Protein AF-0000000066423851 (afdb_homodimer)

Solvent-accessible surface area (backbone atoms only — not comparable to full-atom values): 23329 Å² total; per-residue (Å²): 133,81,77,67,74,70,76,72,79,61,69,44,80,45,70,48,86,58,45,36,57,51,23,31,53,40,43,42,53,37,45,77,68,65,45,84,50,61,30,29,44,30,36,91,92,44,76,46,73,36,43,57,64,53,42,30,33,59,30,54,46,45,24,53,46,57,63,63,77,43,77,78,47,71,46,51,65,43,81,50,80,96,57,47,62,69,29,50,50,48,52,56,49,23,52,45,69,26,48,43,81,37,31,88,89,45,33,64,44,36,34,53,40,20,59,72,36,56,35,62,70,56,34,52,51,38,50,49,52,53,48,53,50,50,44,47,72,76,45,65,82,63,74,71,78,61,78,88,58,83,68,64,70,59,81,73,69,38,68,61,64,74,58,60,72,56,92,80,76,70,68,48,68,81,44,59,75,58,40,70,75,58,59,72,78,74,72,84,79,73,81,72,75,77,72,84,118,131,83,76,68,74,71,73,72,79,60,68,44,80,47,71,47,88,57,45,36,57,52,23,30,54,40,44,42,53,38,45,77,71,66,45,84,51,63,30,29,43,30,36,90,94,44,76,46,75,35,41,58,64,54,41,31,33,57,30,55,48,45,26,55,46,57,64,64,77,44,76,76,47,71,45,52,66,46,82,48,79,97,59,48,61,69,31,50,50,49,52,56,50,22,51,45,69,28,47,44,82,38,32,86,89,47,34,65,44,37,34,54,40,22,58,71,35,56,35,60,71,56,33,51,51,39,51,49,53,51,48,53,49,50,44,49,71,76,45,65,83,64,74,69,76,64,80,89,58,83,67,64,69,59,82,74,71,38,68,60,63,74,60,60,70,58,92,82,75,71,69,49,70,81,46,60,74,60,42,70,74,60,59,72,78,74,75,86,80,74,81,73,77,76,70,86,117

Foldseek 3Di:
DPVPPPPCPVDDDDDDPCCVLVVLVVQVVCLVVVHPFQAWEDEPPDIGTHHLVLCLVQFVQSVCLQVVPDPVNRDRYDYDYDADPVLVVQVRVCSRNVDHDDDPVCLVRVLRVCLVRVPVVSVVVSVVVLLVVLCCVVPVPCPPPDDPPPPVSPVQPPPVLSVPPDPDPNPPRPVVSPCVVVVPPDDDPPPPPPPPD/DPVPPPPPPVDDDDDDPCCVLVVLVVQVVCLVVVHPFQAWEDEPPDIGTHHLVLCLVQFVQSVCLQVVPDPVNRDRYDYDYDADPVLVVQVRVCSRNVDHDDDPVCLVRVLRVCLVRVPVVSVVVSLVVLLVVLCCVVPVPCPPPDDPPPPVSPVQPPPVLSVPPDPDPNPPRPVVSPCVVVPPPDDDPPPPPPPPD

Secondary structure (DSSP, 8-state):
----------PEEEE-TTHHHHHHHHHHHHHHTT-S--EEEEETTEEEEE-HHHHHHH-HHHHHHHHS--GGGG-SEEE--SS-HHHHHHHHHHHHH-EEEE-TTTHHHHHHHHHHTT-HHHHHHHHHHHHHHHHHHH-TT-------------TTS-HHHHH---SSSTTTHHHHTTTTGGGTT------------/-----------EEEE-TTHHHHHHHHHHHHHHTT-S--EEEEETTEEEEE-HHHHHHH-HHHHHHHHS--GGGG-SEEE--SS-HHHHHHHHHHHHH-EEEE-TTTHHHHHHHHHHTT-HHHHHHHHHHHHHHHHHHH-TT----S--------TTS-HHHHH---SS-TTTHHHHTTTTGGGTT------------

Organism: Mus musculus (NCBI:txid10090)

Sequence (394 aa):
MEDGAEELEDLVHFSVSELPSRGYGVMEEIRRQGKLCDVTLKIGDHKFSAHRIVLAASIPYFHAMFTNDMMECKQDEIVMQGMDPSALEALINFAYNGNLAIDQQNVQSLLMGASFLQLQSIKDACCTFLRERFLKLHWPGSGMTGSRGDHACPSCCPISACLFAGPSSYQIECSKMTWYGAVTNAGTWSMKQRTIIMEDGAEELEDLVHFSVSELPSRGYGVMEEIRRQGKLCDVTLKIGDHKFSAHRIVLAASIPYFHAMFTNDMMECKQDEIVMQGMDPSALEALINFAYNGNLAIDQQNVQSLLMGASFLQLQSIKDACCTFLRERFLKLHWPGSGMTGSRGDHACPSCCPISACLFAGPSSYQIECSKMTWYGAVTNAGTWSMKQRTII

Radius of gyration: 29.89 Å; Cα contacts (8 Å, |Δi|>4): 419; chains: 2; bounding box: 60×97×58 Å

InterPro domains:
  IPR000210 BTB/POZ domain [PF00651] (28-132)
  IPR000210 BTB/POZ domain [PS50097] (37-104)
  IPR000210 BTB/POZ domain [SM00225] (37-134)
  IPR011333 SKP1/BTB/POZ domain superfamily [G3DSA:3.30.710.10] (16-137)
  IPR011333 SKP1/BTB/POZ domain superfamily [SSF54695] (13-132)
  IPR030603 Kelch-like protein 18, BTB/POZ domain [cd18247] (18-133)

Nearest PDB structures (foldseek):
  4hxi-assembly1_A  TM=9.635E-01  e=3.327E-12  Homo sapiens
  8k8t-assembly1_L  TM=9.346E-01  e=9.682E-11  Homo sapiens
  8h33-assembly1_B  TM=8.749E-01  e=1.877E-10  Homo sapiens
  8gq6-assembly1_A  TM=8.489E-01  e=3.039E-10  Homo sapiens
  8voj-assembly1_B  TM=8.504E-01  e=3.227E-10  Homo sapiens

pLDDT: mean 70.15, std 28.2, range [19.89, 97.31]

Structure (mmCIF, N/CA/C/O backbone):
data_AF-0000000066423851-model_v1
#
loop_
_entity.id
_entity.type
_entity.pdbx_description
1 polymer 'Kelch-like 18'
#
loop_
_atom_site.group_PDB
_atom_site.id
_atom_site.type_symbol
_atom_site.label_atom_id
_atom_site.label_alt_id
_atom_site.label_comp_id
_atom_site.label_asym_id
_atom_site.label_entity_id
_atom_site.label_seq_id
_atom_site.pdbx_PDB_ins_code
_atom_site.Cartn_x
_atom_site.Cartn_y
_atom_site.Cartn_z
_atom_site.occupancy
_atom_site.B_iso_or_equiv
_atom_site.auth_seq_id
_atom_site.auth_comp_id
_atom_site.auth_asym_id
_atom_site.auth_atom_id
_atom_site.pdbx_PDB_model_num
ATOM 1 N N . MET A 1 1 ? 27.703 -47.594 -7.824 1 30.25 1 MET A N 1
ATOM 2 C CA . MET A 1 1 ? 27.844 -46.219 -7.305 1 30.25 1 MET A CA 1
ATOM 3 C C . MET A 1 1 ? 26.594 -45.406 -7.594 1 30.25 1 MET A C 1
ATOM 5 O O . MET A 1 1 ? 26.219 -45.219 -8.75 1 30.25 1 MET A O 1
ATOM 9 N N . GLU A 1 2 ? 25.531 -45.531 -6.789 1 32.72 2 GLU A N 1
ATOM 10 C CA . GLU A 1 2 ? 24.156 -45.031 -6.812 1 32.72 2 GLU A CA 1
ATOM 11 C C . GLU A 1 2 ? 24.109 -43.531 -7.02 1 32.72 2 GLU A C 1
ATOM 13 O O . GLU A 1 2 ? 24.656 -42.781 -6.211 1 32.72 2 GLU A O 1
ATOM 18 N N . ASP A 1 3 ? 24.547 -43.031 -8.164 1 35.41 3 ASP A N 1
ATOM 19 C CA . ASP A 1 3 ? 24.516 -41.625 -8.516 1 35.41 3 ASP A CA 1
ATOM 20 C C . ASP A 1 3 ? 23.234 -40.969 -8.023 1 35.41 3 ASP A C 1
ATOM 22 O O . ASP A 1 3 ? 22.172 -41.156 -8.609 1 35.41 3 ASP A O 1
ATOM 26 N N . GLY A 1 4 ? 22.984 -41 -6.73 1 36.34 4 GLY A N 1
ATOM 27 C CA . GLY A 1 4 ? 21.922 -40.281 -6.066 1 36.34 4 GLY A CA 1
ATOM 28 C C . GLY A 1 4 ? 21.672 -38.906 -6.688 1 36.34 4 GLY A C 1
ATOM 29 O O . GLY A 1 4 ? 22.531 -38.031 -6.637 1 36.34 4 GLY A O 1
ATOM 30 N N . ALA A 1 5 ? 21.125 -38.875 -7.859 1 39.19 5 ALA A N 1
ATOM 31 C CA . ALA A 1 5 ? 20.641 -37.594 -8.398 1 39.19 5 ALA A CA 1
ATOM 32 C C . ALA A 1 5 ? 20.188 -36.656 -7.281 1 39.19 5 ALA A C 1
ATOM 34 O O . ALA A 1 5 ? 19.266 -37 -6.523 1 39.19 5 ALA A O 1
ATOM 35 N N . GLU A 1 6 ? 21.031 -36.156 -6.461 1 42.31 6 GLU A N 1
ATOM 36 C CA . GLU A 1 6 ? 20.719 -35.125 -5.473 1 42.31 6 GLU A CA 1
ATOM 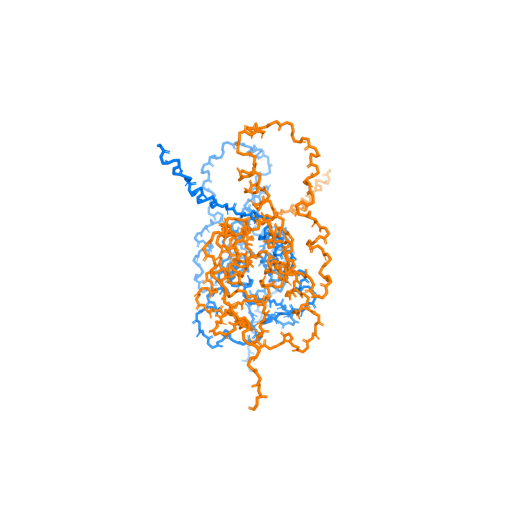37 C C . GLU A 1 6 ? 19.547 -34.281 -5.938 1 42.31 6 GLU A C 1
ATOM 39 O O . GLU A 1 6 ? 19.594 -33.688 -7.023 1 42.31 6 GLU A O 1
ATOM 44 N N . GLU A 1 7 ? 18.328 -34.688 -5.832 1 46.41 7 GLU A N 1
ATOM 45 C CA . GLU A 1 7 ? 17.094 -33.906 -5.992 1 46.41 7 GLU A CA 1
ATOM 46 C C . GLU A 1 7 ? 17.34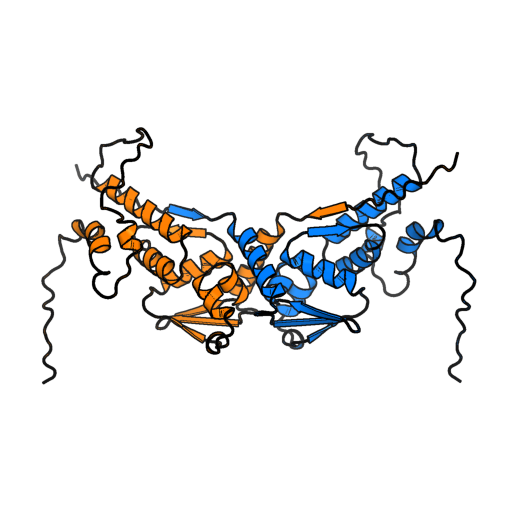4 -32.438 -5.699 1 46.41 7 GLU A C 1
ATOM 48 O O . GLU A 1 7 ? 17.609 -32.062 -4.559 1 46.41 7 GLU A O 1
ATOM 53 N N . LEU A 1 8 ? 18.281 -31.75 -6.273 1 48.28 8 LEU A N 1
ATOM 54 C CA . LEU A 1 8 ? 18.516 -30.328 -6.133 1 48.28 8 LEU A CA 1
ATOM 55 C C . LEU A 1 8 ? 17.234 -29.594 -5.809 1 48.28 8 LEU A C 1
ATOM 57 O O . LEU A 1 8 ? 16.328 -29.516 -6.641 1 48.28 8 LEU A O 1
ATOM 61 N N . GLU A 1 9 ? 16.578 -29.844 -4.715 1 57 9 GLU A N 1
ATOM 62 C CA . GLU A 1 9 ? 15.445 -29.078 -4.215 1 57 9 GLU A CA 1
ATOM 63 C C . GLU A 1 9 ? 15.672 -27.578 -4.391 1 57 9 GLU A C 1
ATOM 65 O O . GLU A 1 9 ? 16.188 -26.922 -3.492 1 57 9 GLU A O 1
ATOM 70 N N . ASP A 1 10 ? 16.047 -27.141 -5.605 1 76.31 10 ASP A N 1
ATOM 71 C CA . ASP A 1 10 ? 16.453 -25.797 -5.977 1 76.31 10 ASP A CA 1
ATOM 72 C C . ASP A 1 10 ? 15.312 -24.797 -5.781 1 76.31 10 ASP A C 1
ATOM 74 O O . ASP A 1 10 ? 14.391 -24.75 -6.598 1 76.31 10 ASP A O 1
ATOM 78 N N . LEU A 1 11 ? 15.031 -24.594 -4.512 1 83.12 11 LEU A N 1
ATOM 79 C CA . LEU A 1 11 ? 14.117 -23.5 -4.191 1 83.12 11 LEU A CA 1
ATOM 80 C C . LEU A 1 11 ? 14.75 -22.141 -4.512 1 83.12 11 LEU A C 1
ATOM 82 O O . LEU A 1 11 ? 15.883 -21.875 -4.125 1 83.12 11 LEU A O 1
ATOM 86 N N . VAL A 1 12 ? 14.086 -21.453 -5.496 1 84.62 12 VAL A N 1
ATOM 87 C CA . VAL A 1 12 ? 14.523 -20.109 -5.82 1 84.62 12 VAL A CA 1
ATOM 88 C C . VAL A 1 12 ? 13.57 -19.094 -5.195 1 84.62 12 VAL A C 1
ATOM 90 O O . VAL A 1 12 ? 12.352 -19.234 -5.305 1 84.62 12 VAL A O 1
ATOM 93 N N . HIS A 1 13 ? 14.18 -18.156 -4.441 1 85.62 13 HIS A N 1
ATOM 94 C CA . HIS A 1 13 ? 13.398 -17.062 -3.873 1 85.62 13 HIS A CA 1
ATOM 95 C C . HIS A 1 13 ? 13.406 -15.844 -4.793 1 85.62 13 HIS A C 1
ATOM 97 O O . HIS A 1 13 ? 14.469 -15.359 -5.18 1 85.62 13 HIS A O 1
ATOM 103 N N . PHE A 1 14 ? 12.211 -15.516 -5.246 1 85.62 14 PHE A N 1
ATOM 104 C CA . PHE A 1 14 ? 12.031 -14.328 -6.07 1 85.62 14 PHE A CA 1
ATOM 105 C C . PHE A 1 14 ? 11.438 -13.188 -5.25 1 85.62 14 PHE A C 1
ATOM 107 O O . PHE A 1 14 ? 10.508 -13.391 -4.469 1 85.62 14 PHE A O 1
ATOM 114 N N . SER A 1 15 ? 12.109 -12.039 -5.344 1 86.75 15 SER A N 1
ATOM 115 C CA . SER A 1 15 ? 11.633 -10.867 -4.605 1 86.75 15 SER A CA 1
ATOM 116 C C . SER A 1 15 ? 11.664 -9.617 -5.477 1 86.75 15 SER A C 1
ATOM 118 O O . SER A 1 15 ? 12.578 -9.438 -6.289 1 86.75 15 SER A O 1
ATOM 120 N N . VAL A 1 16 ? 10.617 -8.914 -5.367 1 85.19 16 VAL A N 1
ATOM 121 C CA . VAL A 1 16 ? 10.562 -7.609 -6.008 1 85.19 16 VAL A CA 1
ATOM 122 C C . VAL A 1 16 ? 10.578 -6.512 -4.945 1 85.19 16 VAL A C 1
ATOM 124 O O . VAL A 1 16 ? 9.555 -6.23 -4.316 1 85.19 16 VAL A O 1
ATOM 127 N N . SER A 1 17 ? 11.68 -5.816 -4.777 1 84.94 17 SER A N 1
ATOM 128 C CA . SER A 1 17 ? 11.883 -4.824 -3.725 1 84.94 17 SER A CA 1
ATOM 129 C C . SER A 1 17 ? 11.094 -3.549 -4.008 1 84.94 17 SER A C 1
ATOM 131 O O . SER A 1 17 ? 10.781 -2.787 -3.09 1 84.94 17 SER A O 1
ATOM 133 N N . GLU A 1 18 ? 10.758 -3.324 -5.238 1 88.56 18 GLU A N 1
ATOM 134 C CA . GLU A 1 18 ? 10.117 -2.07 -5.621 1 88.56 18 GLU A CA 1
ATOM 135 C C . GLU A 1 18 ? 8.594 -2.178 -5.547 1 88.56 18 GLU A C 1
ATOM 137 O O . GLU A 1 18 ? 7.887 -1.188 -5.742 1 88.56 18 GLU A O 1
ATOM 142 N N . LEU A 1 19 ? 8.094 -3.266 -5.188 1 86.69 19 LEU A N 1
ATOM 143 C CA . LEU A 1 19 ? 6.656 -3.516 -5.219 1 86.69 19 LEU A CA 1
ATOM 144 C C . LEU A 1 19 ? 5.91 -2.529 -4.324 1 86.69 19 LEU A C 1
ATOM 146 O O . LEU A 1 19 ? 4.953 -1.887 -4.762 1 86.69 19 LEU A O 1
ATOM 150 N N . PRO A 1 20 ? 6.441 -2.334 -3.141 1 89.88 20 PRO A N 1
ATOM 151 C CA . PRO A 1 20 ? 5.688 -1.422 -2.277 1 89.88 20 PRO A CA 1
ATOM 152 C C . PRO A 1 20 ? 5.668 0.01 -2.809 1 89.88 20 PRO A C 1
ATOM 154 O O . PRO A 1 20 ? 4.617 0.653 -2.824 1 89.88 20 PRO A O 1
ATOM 157 N N . SER A 1 21 ? 6.797 0.472 -3.244 1 92.5 21 SER A N 1
ATOM 158 C CA . SER A 1 21 ? 6.863 1.836 -3.758 1 92.5 21 SER A CA 1
ATOM 159 C C . SER A 1 21 ? 5.973 2.008 -4.988 1 92.5 21 SER A C 1
ATOM 161 O O . SER A 1 21 ? 5.242 2.992 -5.098 1 92.5 21 SER A O 1
ATOM 163 N N . ARG A 1 22 ? 6.027 1.05 -5.867 1 92.5 22 ARG A N 1
ATOM 164 C CA . ARG A 1 22 ? 5.18 1.089 -7.055 1 92.5 22 ARG A CA 1
ATOM 165 C C . ARG A 1 22 ? 3.705 0.983 -6.684 1 92.5 22 ARG A C 1
ATOM 167 O O . ARG A 1 22 ? 2.867 1.694 -7.238 1 92.5 22 ARG A O 1
ATOM 174 N N . GLY A 1 23 ? 3.463 0.084 -5.793 1 95.69 23 GLY A N 1
ATOM 175 C CA . GLY A 1 23 ? 2.088 -0.114 -5.359 1 95.69 23 GLY A CA 1
ATOM 176 C C . GLY A 1 23 ? 1.452 1.145 -4.801 1 95.69 23 GLY A C 1
ATOM 177 O O . GLY A 1 23 ? 0.326 1.49 -5.164 1 95.69 23 GLY A O 1
ATOM 178 N N . TYR A 1 24 ? 2.146 1.823 -3.986 1 95.38 24 TYR A N 1
ATOM 179 C CA . TYR A 1 24 ? 1.618 3.047 -3.393 1 95.38 24 TYR A CA 1
ATOM 180 C C . TYR A 1 24 ? 1.381 4.109 -4.461 1 95.38 24 TYR A C 1
ATOM 182 O O . TYR A 1 24 ? 0.415 4.871 -4.379 1 95.38 24 TYR A O 1
ATOM 190 N N . GLY A 1 25 ? 2.332 4.191 -5.379 1 95.88 25 GLY A N 1
ATOM 191 C CA . GLY A 1 25 ? 2.111 5.094 -6.496 1 95.88 25 GLY A CA 1
ATOM 192 C C . GLY A 1 25 ? 0.807 4.828 -7.227 1 95.88 25 GLY A C 1
ATOM 193 O O . GLY A 1 25 ? 0.067 5.762 -7.543 1 95.88 25 GLY A O 1
ATOM 194 N N . VAL A 1 26 ? 0.554 3.619 -7.438 1 96.25 26 VAL A N 1
ATOM 195 C CA . VAL A 1 26 ? -0.665 3.225 -8.133 1 96.25 26 VAL A CA 1
ATOM 196 C C . VAL A 1 26 ? -1.881 3.52 -7.258 1 96.25 26 VAL A C 1
ATOM 198 O O . VAL A 1 26 ? -2.895 4.023 -7.742 1 96.25 26 VAL A O 1
ATOM 201 N N . MET A 1 27 ? -1.788 3.221 -5.996 1 97.19 27 MET A N 1
ATOM 202 C CA . MET A 1 27 ? -2.889 3.498 -5.074 1 97.19 27 MET A CA 1
ATOM 203 C C . MET A 1 27 ? -3.225 4.984 -5.059 1 97.19 27 MET A C 1
ATOM 205 O O . MET A 1 27 ? -4.398 5.359 -5.016 1 97.19 27 MET A O 1
ATOM 209 N N . GLU A 1 28 ? -2.186 5.77 -5.09 1 97.12 28 GLU A N 1
ATOM 210 C CA . GLU A 1 28 ? -2.393 7.215 -5.137 1 97.12 28 GLU A CA 1
ATOM 211 C C . GLU A 1 28 ? -3.135 7.625 -6.406 1 97.12 28 GLU A C 1
ATOM 213 O O . GLU A 1 28 ? -4.055 8.445 -6.355 1 97.12 28 GLU A O 1
ATOM 218 N N . GLU A 1 29 ? -2.725 7.074 -7.508 1 96.81 29 GLU A N 1
ATOM 219 C CA . GLU A 1 29 ? -3.373 7.371 -8.781 1 96.81 29 GLU A CA 1
ATOM 220 C C . GLU A 1 29 ? -4.84 6.945 -8.766 1 96.81 29 GLU A C 1
ATOM 222 O O . GLU A 1 29 ? -5.707 7.676 -9.25 1 96.81 29 GLU A O 1
ATOM 227 N N . ILE A 1 30 ? -5.117 5.848 -8.242 1 96.12 30 ILE A N 1
ATOM 228 C CA . ILE A 1 30 ? -6.48 5.336 -8.156 1 96.12 30 ILE A CA 1
ATOM 229 C C . ILE A 1 30 ? -7.324 6.262 -7.285 1 96.12 30 ILE A C 1
ATOM 231 O O . ILE A 1 30 ? -8.477 6.551 -7.609 1 96.12 30 ILE A O 1
ATOM 235 N N . ARG A 1 31 ? -6.727 6.711 -6.227 1 96.88 31 ARG A N 1
ATOM 236 C CA . ARG A 1 31 ? -7.426 7.652 -5.359 1 96.88 31 ARG A CA 1
ATOM 237 C C . ARG A 1 31 ? -7.742 8.945 -6.098 1 96.88 31 ARG A C 1
ATOM 239 O O . ARG A 1 31 ? -8.844 9.484 -5.973 1 96.88 31 ARG A O 1
ATOM 246 N N . ARG A 1 32 ? -6.766 9.438 -6.82 1 95.44 32 ARG A N 1
ATOM 247 C CA . ARG A 1 32 ? -6.949 10.672 -7.578 1 95.44 32 ARG A CA 1
ATOM 248 C C . ARG A 1 32 ? -8.109 10.547 -8.562 1 95.44 32 ARG A C 1
ATOM 250 O O . ARG A 1 32 ? -8.789 11.523 -8.859 1 95.44 32 ARG A O 1
ATOM 257 N N . GLN A 1 33 ? -8.383 9.32 -8.984 1 93.88 33 GLN A N 1
ATOM 258 C CA . GLN A 1 33 ? -9.469 9.047 -9.914 1 93.88 33 GLN A CA 1
ATOM 259 C C . GLN A 1 33 ? -10.789 8.828 -9.172 1 93.88 33 GLN A C 1
ATOM 261 O O . GLN A 1 33 ? -11.836 8.656 -9.797 1 93.88 33 GLN A O 1
ATOM 266 N N . GLY A 1 34 ? -10.719 8.867 -7.836 1 93.12 34 GLY A N 1
ATOM 267 C CA . GLY A 1 34 ? -11.898 8.641 -7.023 1 93.12 34 GLY A CA 1
ATOM 268 C C . GLY A 1 34 ? -12.383 7.203 -7.047 1 93.12 34 GLY A C 1
ATOM 269 O O . GLY A 1 34 ? -13.547 6.93 -6.766 1 93.12 34 GLY A O 1
ATOM 270 N N . LYS A 1 35 ? -11.5 6.273 -7.391 1 92.81 35 LYS A N 1
ATOM 271 C CA . LYS A 1 35 ? -11.883 4.871 -7.539 1 92.81 35 LYS A CA 1
ATOM 272 C C . LYS A 1 35 ? -11.531 4.07 -6.289 1 92.81 35 LYS A C 1
ATOM 274 O O . LYS A 1 35 ? -10.5 4.312 -5.656 1 92.81 35 LYS A O 1
ATOM 279 N N . LEU A 1 36 ? -12.422 3.146 -5.918 1 91.75 36 LEU A N 1
ATOM 280 C CA . LEU A 1 36 ? -12.273 2.166 -4.844 1 91.75 36 LEU A CA 1
ATOM 281 C C . LEU A 1 36 ? -12.211 2.854 -3.486 1 91.75 36 LEU A C 1
ATOM 283 O O . LEU A 1 36 ? -11.82 2.234 -2.49 1 91.75 36 LEU A O 1
ATOM 287 N N . CYS A 1 37 ? -12.43 4.121 -3.402 1 94 37 CYS A N 1
ATOM 288 C CA . CYS A 1 37 ? -12.445 4.793 -2.109 1 94 37 CYS A CA 1
ATOM 289 C C . CYS A 1 37 ? -13.602 4.305 -1.249 1 94 37 CYS A C 1
ATOM 291 O O . CYS A 1 37 ? -14.727 4.18 -1.731 1 94 37 CYS A O 1
ATOM 293 N N . ASP A 1 38 ? -13.297 4.043 -0.01 1 92.75 38 ASP A N 1
ATOM 294 C CA . ASP A 1 38 ? -14.328 3.469 0.845 1 92.75 38 ASP A CA 1
ATOM 295 C C . ASP A 1 38 ? -14.5 4.285 2.123 1 92.75 38 ASP A C 1
ATOM 297 O O . ASP A 1 38 ? -15.164 3.842 3.064 1 92.75 38 ASP A O 1
ATOM 301 N N . VAL A 1 39 ? -13.906 5.434 2.184 1 93.81 39 VAL A N 1
ATOM 302 C CA . VAL A 1 39 ? -14.109 6.324 3.32 1 93.81 39 VAL A CA 1
ATOM 303 C C . VAL A 1 39 ? -13.969 7.777 2.869 1 93.81 39 VAL A C 1
ATOM 305 O O . VAL A 1 39 ? -13.188 8.078 1.968 1 93.81 39 VAL A O 1
ATOM 308 N N . THR A 1 40 ? -14.727 8.617 3.461 1 96 40 THR A N 1
ATOM 309 C CA . THR A 1 40 ? -14.656 10.055 3.24 1 96 40 THR A CA 1
ATOM 310 C C . THR A 1 40 ? -14.453 10.797 4.559 1 96 40 THR A C 1
ATOM 312 O O . THR A 1 40 ? -15.203 10.602 5.512 1 96 40 THR A O 1
ATOM 315 N N . LEU A 1 41 ? -13.438 11.602 4.609 1 94.62 41 LEU A N 1
ATOM 316 C CA . LEU A 1 41 ? -13.172 12.43 5.777 1 94.62 41 LEU A CA 1
ATOM 317 C C . LEU A 1 41 ? -13.711 13.844 5.578 1 94.62 41 LEU A C 1
ATOM 319 O O . LEU A 1 41 ? -13.383 14.508 4.594 1 94.62 41 LEU A O 1
ATOM 323 N N . LYS A 1 42 ? -14.531 14.242 6.484 1 95.44 42 LYS A N 1
ATOM 324 C CA . LYS A 1 42 ? -15.18 15.547 6.379 1 95.44 42 LYS A CA 1
ATOM 325 C C . LYS A 1 42 ? -14.688 16.5 7.469 1 95.44 42 LYS A C 1
ATOM 327 O O . LYS A 1 42 ? -14.617 16.125 8.641 1 95.44 42 LYS A O 1
ATOM 332 N N . ILE A 1 43 ? -14.273 17.688 7.047 1 93.75 43 ILE A N 1
ATOM 333 C CA . ILE A 1 43 ? -13.914 18.766 7.969 1 93.75 43 ILE A CA 1
ATOM 334 C C . ILE A 1 43 ? -14.5 20.078 7.48 1 93.75 43 ILE A C 1
ATOM 336 O O . ILE A 1 43 ? -14.086 20.609 6.449 1 93.75 43 ILE A O 1
ATOM 340 N N . GLY A 1 44 ? -15.43 20.641 8.281 1 92.5 44 GLY A N 1
ATOM 341 C CA . GLY A 1 44 ? -16.156 21.797 7.766 1 92.5 44 GLY A CA 1
ATOM 342 C C . GLY A 1 44 ? -16.844 21.516 6.438 1 92.5 44 GLY A C 1
ATOM 343 O O . GLY A 1 44 ? -17.625 20.578 6.316 1 92.5 44 GLY A O 1
ATOM 344 N N . ASP A 1 45 ? -16.422 22.281 5.418 1 94.5 45 ASP A N 1
ATOM 345 C CA . ASP A 1 45 ? -17.031 22.141 4.098 1 94.5 45 ASP A CA 1
ATOM 346 C C . ASP A 1 45 ? -16.125 21.344 3.156 1 94.5 45 ASP A C 1
ATOM 348 O O . ASP A 1 45 ? -16.422 21.203 1.967 1 94.5 45 ASP A O 1
ATOM 352 N N . HIS A 1 46 ? -15.109 20.781 3.738 1 95.88 46 HIS A N 1
ATOM 353 C CA . HIS A 1 46 ? -14.172 20.031 2.908 1 95.88 46 HIS A CA 1
ATOM 354 C C . HIS A 1 46 ? -14.336 18.531 3.102 1 95.88 46 HIS A C 1
ATOM 356 O O . HIS A 1 46 ? -14.594 18.062 4.215 1 95.88 46 HIS A O 1
ATOM 362 N N . LYS A 1 47 ? -14.219 17.812 1.946 1 96.38 47 LYS A N 1
ATOM 363 C CA . LYS A 1 47 ? -14.312 16.359 1.945 1 96.38 47 LYS A CA 1
ATOM 364 C C . LYS A 1 47 ? -13.109 15.727 1.237 1 96.38 47 LYS A C 1
ATOM 366 O O . LYS A 1 47 ? -12.688 16.203 0.185 1 96.38 47 LYS A O 1
ATOM 371 N N . PHE A 1 48 ? -12.555 14.672 1.845 1 96.12 48 PHE A N 1
ATOM 372 C CA . PHE A 1 48 ? -11.422 13.953 1.271 1 96.12 48 PHE A CA 1
ATOM 373 C C . PHE A 1 48 ? -11.695 12.453 1.237 1 96.12 48 PHE A C 1
ATOM 375 O O . PHE A 1 48 ? -11.875 11.82 2.283 1 96.12 48 PHE A O 1
ATOM 382 N N . SER A 1 49 ? -11.742 11.93 0.045 1 96.44 49 SER A N 1
ATOM 383 C CA . SER A 1 49 ? -11.93 10.484 -0.108 1 96.44 49 SER A CA 1
ATOM 384 C C . SER A 1 49 ? -10.602 9.742 -0.042 1 96.44 49 SER A C 1
ATOM 386 O O . SER A 1 49 ? -9.562 10.281 -0.453 1 96.44 49 SER A O 1
ATOM 388 N N . ALA A 1 50 ? -10.664 8.57 0.543 1 97.06 50 ALA A N 1
ATOM 389 C CA . ALA A 1 50 ? -9.453 7.766 0.665 1 97.06 50 ALA A CA 1
ATOM 390 C C . ALA A 1 50 ? -9.789 6.285 0.8 1 97.06 50 ALA A C 1
ATOM 392 O O . ALA A 1 50 ? -10.961 5.902 0.766 1 97.06 50 ALA A O 1
ATOM 393 N N . HIS A 1 51 ? -8.836 5.496 0.816 1 96.94 51 HIS A N 1
ATOM 394 C CA . HIS A 1 51 ? -8.961 4.066 1.077 1 96.94 51 HIS A CA 1
ATOM 395 C C . HIS A 1 51 ? -8.664 3.744 2.539 1 96.94 51 HIS A C 1
ATOM 397 O O . HIS A 1 51 ? -7.598 4.086 3.053 1 96.94 51 HIS A O 1
ATOM 403 N N . ARG A 1 52 ? -9.578 3.008 3.199 1 95.5 52 ARG A N 1
ATOM 404 C CA . ARG A 1 52 ? -9.438 2.693 4.617 1 95.5 52 ARG A CA 1
ATOM 405 C C . ARG A 1 52 ? -8.141 1.941 4.883 1 95.5 52 ARG A C 1
ATOM 407 O O . ARG A 1 52 ? -7.426 2.244 5.844 1 95.5 52 ARG A O 1
ATOM 414 N N . ILE A 1 53 ? -7.832 0.978 4.031 1 96.12 53 ILE A N 1
ATOM 415 C CA . ILE A 1 53 ? -6.676 0.115 4.266 1 96.12 53 ILE A CA 1
ATOM 416 C C . ILE A 1 53 ? -5.395 0.938 4.188 1 96.12 53 ILE A C 1
ATOM 418 O O . ILE A 1 53 ? -4.453 0.705 4.949 1 96.12 53 ILE A O 1
ATOM 422 N N . VAL A 1 54 ? -5.285 1.928 3.275 1 97.31 54 VAL A N 1
ATOM 423 C CA . VAL A 1 54 ? -4.098 2.77 3.137 1 97.31 54 VAL A CA 1
ATOM 424 C C . VAL A 1 54 ? -3.965 3.678 4.359 1 97.31 54 VAL A C 1
ATOM 426 O O . VAL A 1 54 ? -2.877 3.812 4.922 1 97.31 54 VAL A O 1
ATOM 429 N N . LEU A 1 55 ? -5.078 4.254 4.793 1 96.31 55 LEU A N 1
ATOM 430 C CA . LEU A 1 55 ? -5.062 5.098 5.98 1 96.31 55 LEU A CA 1
ATOM 431 C C . LEU A 1 55 ? -4.668 4.289 7.215 1 96.31 55 LEU A C 1
ATOM 433 O O . LEU A 1 55 ? -3.836 4.734 8.008 1 96.31 55 LEU A O 1
ATOM 437 N N . ALA A 1 56 ? -5.25 3.107 7.336 1 95.81 56 ALA A N 1
ATOM 438 C CA . ALA A 1 56 ? -4.969 2.248 8.484 1 95.81 56 ALA A CA 1
ATOM 439 C C . ALA A 1 56 ? -3.508 1.807 8.492 1 95.81 56 ALA A C 1
ATOM 441 O O . ALA A 1 56 ? -2.916 1.623 9.562 1 95.81 56 ALA A O 1
ATOM 442 N N . ALA A 1 57 ? -2.957 1.67 7.344 1 96.44 57 ALA A N 1
ATOM 443 C CA . ALA A 1 57 ? -1.587 1.18 7.23 1 96.44 57 ALA A CA 1
ATOM 444 C C . ALA A 1 57 ? -0.583 2.279 7.562 1 96.44 57 ALA A C 1
ATOM 446 O O . ALA A 1 57 ? 0.511 2.002 8.062 1 96.44 57 ALA A O 1
ATOM 447 N N . SER A 1 58 ? -0.921 3.531 7.301 1 95.69 58 SER A N 1
ATOM 448 C CA . SER A 1 58 ? 0.083 4.59 7.336 1 95.69 58 SER A CA 1
ATOM 449 C C . SER A 1 58 ? -0.16 5.543 8.5 1 95.69 58 SER A C 1
ATOM 451 O O . SER A 1 58 ? 0.737 6.293 8.891 1 95.69 58 SER A O 1
ATOM 453 N N . ILE A 1 59 ? -1.397 5.559 9.094 1 95.31 59 ILE A N 1
ATOM 454 C CA . ILE A 1 59 ? -1.777 6.52 10.125 1 95.31 59 ILE A CA 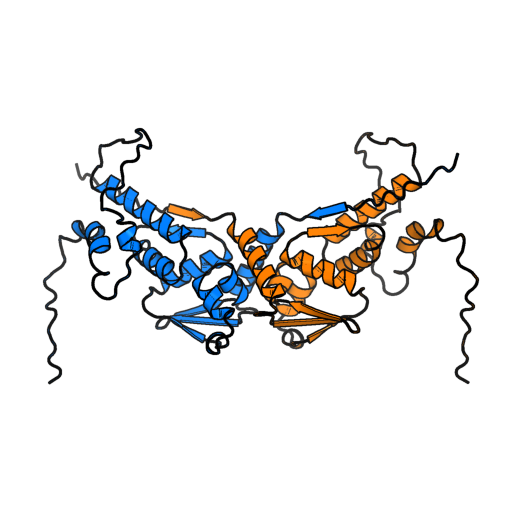1
ATOM 455 C C . ILE A 1 59 ? -2.328 5.777 11.344 1 95.31 59 ILE A C 1
ATOM 457 O O . ILE A 1 59 ? -3.426 5.215 11.289 1 95.31 59 ILE A O 1
ATOM 461 N N . PRO A 1 60 ? -1.615 5.844 12.422 1 94.19 60 PRO A N 1
ATOM 462 C CA . PRO A 1 60 ? -1.982 5.055 13.602 1 94.19 60 PRO A CA 1
ATOM 463 C C . PRO A 1 60 ? -3.395 5.359 14.094 1 94.19 60 PRO A C 1
ATOM 465 O O . PRO A 1 60 ? -4.117 4.445 14.508 1 94.19 60 PRO A O 1
ATOM 468 N N . TYR A 1 61 ? -3.783 6.574 14.086 1 91.81 61 TYR A N 1
ATOM 469 C CA . TYR A 1 61 ? -5.125 6.961 14.508 1 91.81 61 TYR A CA 1
ATOM 470 C C . TYR A 1 61 ? -6.184 6.191 13.727 1 91.81 61 TYR A C 1
ATOM 472 O O . TYR A 1 61 ? -7.102 5.617 14.312 1 91.81 61 TYR A O 1
ATOM 480 N N . PHE A 1 62 ? -6.078 6.117 12.484 1 93.38 62 PHE A N 1
ATOM 481 C CA . PHE A 1 62 ? -7.047 5.43 11.633 1 93.38 62 PHE A CA 1
ATOM 482 C C . PHE A 1 62 ? -6.875 3.92 11.734 1 93.38 62 PHE A C 1
ATOM 484 O O . PHE A 1 62 ? -7.84 3.17 11.578 1 93.38 62 PHE A O 1
ATOM 491 N N . HIS A 1 63 ? -5.648 3.457 11.977 1 94.12 63 HIS A N 1
ATOM 492 C CA . HIS A 1 63 ? -5.438 2.035 12.219 1 94.12 63 HIS A CA 1
ATOM 493 C C . HIS A 1 63 ? -6.34 1.525 13.336 1 94.12 63 HIS A C 1
ATOM 495 O O . HIS A 1 63 ? -7.066 0.543 13.156 1 94.12 63 HIS A O 1
ATOM 501 N N . ALA A 1 64 ? -6.23 2.248 14.422 1 90.56 64 ALA A N 1
ATOM 502 C CA . ALA A 1 64 ? -7.035 1.879 15.578 1 90.56 64 ALA A CA 1
ATOM 503 C C . ALA A 1 64 ? -8.523 2.008 15.281 1 90.56 64 ALA A C 1
ATOM 505 O O . ALA A 1 64 ? -9.32 1.146 15.664 1 90.56 64 ALA A O 1
ATOM 506 N N . MET A 1 65 ? -8.867 3.01 14.594 1 88.5 65 MET A N 1
ATOM 507 C CA . MET A 1 65 ? -10.273 3.293 14.312 1 88.5 65 MET A CA 1
ATOM 508 C C . MET A 1 65 ? -10.875 2.209 13.422 1 88.5 65 MET A C 1
ATOM 510 O O . MET A 1 65 ? -11.992 1.749 13.672 1 88.5 65 MET A O 1
ATOM 514 N N . PHE A 1 66 ? -10.156 1.787 12.422 1 91.62 66 PHE A N 1
ATOM 515 C CA . PHE A 1 66 ? -10.734 0.913 11.406 1 91.62 66 PHE A CA 1
ATOM 516 C C . PHE A 1 66 ? -10.555 -0.552 11.789 1 91.62 66 PHE A C 1
ATOM 518 O O . PHE A 1 66 ? -11.266 -1.422 11.289 1 91.62 66 PHE A O 1
ATOM 525 N N . THR A 1 67 ? -9.641 -0.892 12.578 1 89.69 67 THR A N 1
ATOM 526 C CA . THR A 1 67 ? -9.359 -2.295 12.859 1 89.69 67 THR A CA 1
ATOM 527 C C . THR A 1 67 ? -9.977 -2.707 14.195 1 89.69 67 THR A C 1
ATOM 529 O O . THR A 1 67 ? -10 -3.893 14.539 1 89.69 67 THR A O 1
ATOM 532 N N . ASN A 1 68 ? -10.344 -1.909 15.117 1 82.12 68 ASN A N 1
ATOM 533 C CA . ASN A 1 68 ? -10.875 -2.236 16.438 1 82.12 68 ASN A CA 1
ATOM 534 C C . ASN A 1 68 ? -12.359 -2.607 16.359 1 82.12 68 ASN A C 1
ATOM 536 O O . ASN A 1 68 ? -12.961 -2.975 17.375 1 82.12 68 ASN A O 1
ATOM 540 N N . ASP A 1 69 ? -12.867 -3.115 15.289 1 68.12 69 ASP A N 1
ATOM 541 C CA . ASP A 1 69 ? -14.211 -3.652 15.109 1 68.12 69 ASP A CA 1
ATOM 542 C C . ASP A 1 69 ? -15.258 -2.73 15.727 1 68.12 69 ASP A C 1
ATOM 544 O O . ASP A 1 69 ? -16.188 -3.195 16.406 1 68.12 69 ASP A O 1
ATOM 548 N N . MET A 1 70 ? -15.062 -1.481 15.734 1 64.88 70 MET A N 1
ATOM 549 C CA . MET A 1 70 ? -16.062 -0.555 16.25 1 64.88 70 MET A CA 1
ATOM 550 C C . MET A 1 70 ? -17.047 -0.145 15.148 1 64.88 70 MET A C 1
ATOM 552 O O . MET A 1 70 ? -16.688 -0.107 13.977 1 64.88 70 MET A O 1
ATOM 556 N N . MET A 1 71 ? -18.328 -0.034 15.477 1 60.56 71 MET A N 1
ATOM 557 C CA . MET A 1 71 ? -19.406 0.302 14.555 1 60.56 71 MET A CA 1
ATOM 558 C C . MET A 1 71 ? -19.047 1.527 13.719 1 60.56 71 MET A C 1
ATOM 560 O O . MET A 1 71 ? -19.375 1.594 12.531 1 60.56 71 MET A O 1
ATOM 564 N N . GLU A 1 72 ? -18.438 2.436 14.391 1 55.47 72 GLU A N 1
ATOM 565 C CA . GLU A 1 72 ? -18.156 3.723 13.758 1 55.47 72 GLU A CA 1
ATOM 566 C C . GLU A 1 72 ? -17.219 3.561 12.57 1 55.47 72 GLU A C 1
ATOM 568 O O . GLU A 1 72 ? -17.203 4.398 11.672 1 55.47 72 GLU A O 1
ATOM 573 N N . CYS A 1 73 ? -16.578 2.311 12.578 1 60.84 73 CYS A N 1
ATOM 574 C CA . CYS A 1 73 ? -15.547 2.123 11.562 1 60.84 73 CYS A CA 1
ATOM 575 C C . CYS A 1 73 ? -16.156 1.783 10.211 1 60.84 73 CYS A C 1
ATOM 577 O O . CYS A 1 73 ? -15.477 1.804 9.188 1 60.84 73 CYS A O 1
ATOM 579 N N . LYS A 1 74 ? -17.469 1.678 10.211 1 70.38 74 LYS A N 1
ATOM 580 C CA . LYS A 1 74 ? -18.094 1.197 8.984 1 70.38 74 LYS A CA 1
ATOM 581 C C . LYS A 1 74 ? -18.828 2.326 8.258 1 70.38 74 LYS A C 1
ATOM 583 O O . LYS A 1 74 ? -19.312 2.141 7.145 1 70.38 74 LYS A O 1
ATOM 588 N N . GLN A 1 75 ? -18.703 3.5 8.898 1 77.5 75 GLN A N 1
ATOM 589 C CA . GLN A 1 75 ? -19.375 4.625 8.25 1 77.5 75 GLN A CA 1
ATOM 590 C C . GLN A 1 75 ? -18.594 5.094 7.027 1 77.5 75 GLN A C 1
ATOM 592 O O . GLN A 1 75 ? -17.359 5.125 7.047 1 77.5 75 GLN A O 1
ATOM 597 N N . ASP A 1 76 ? -19.344 5.547 6.102 1 86.31 76 ASP A N 1
ATOM 598 C CA . ASP A 1 76 ? -18.719 6.004 4.859 1 86.31 76 ASP A CA 1
ATOM 599 C C . ASP A 1 76 ? -18.109 7.391 5.035 1 86.31 76 ASP A C 1
ATOM 601 O O . ASP A 1 76 ? -17.125 7.73 4.359 1 86.31 76 ASP A O 1
ATOM 605 N N . GLU A 1 77 ? -18.719 8.125 6.008 1 91.88 77 GLU A N 1
ATOM 606 C CA . GLU A 1 77 ? -18.234 9.484 6.227 1 91.88 77 GLU A CA 1
ATOM 607 C C . GLU A 1 77 ? -17.812 9.695 7.676 1 91.88 77 GLU A C 1
ATOM 609 O O . GLU A 1 77 ? -18.562 9.391 8.602 1 91.88 77 GLU A O 1
ATOM 614 N N . ILE A 1 78 ? -16.672 10.148 7.84 1 90.81 78 ILE A N 1
ATOM 615 C CA . ILE A 1 78 ? -16.125 10.438 9.164 1 90.81 78 ILE A CA 1
ATOM 616 C C . ILE A 1 78 ? -15.945 11.945 9.328 1 90.81 78 ILE A C 1
ATOM 618 O O . ILE A 1 78 ? -15.219 12.578 8.562 1 90.81 78 ILE A O 1
ATOM 622 N N . VAL A 1 79 ? -16.594 12.5 10.305 1 92.44 79 VAL A N 1
ATOM 623 C CA . VAL A 1 79 ? -16.5 13.93 10.578 1 92.44 79 VAL A CA 1
ATOM 624 C C . VAL A 1 79 ? -15.352 14.203 11.547 1 92.44 79 VAL A C 1
ATOM 626 O O . VAL A 1 79 ? -15.312 13.648 12.648 1 92.44 79 VAL A O 1
ATOM 629 N N . MET A 1 80 ? -14.477 14.953 11.062 1 90.31 80 MET A N 1
ATOM 630 C CA . MET A 1 80 ? -13.344 15.367 11.883 1 90.31 80 MET A CA 1
ATOM 631 C C . MET A 1 80 ? -13.453 16.828 12.273 1 90.31 80 MET A C 1
ATOM 633 O O . MET A 1 80 ? -14.078 17.625 11.555 1 90.31 80 MET A O 1
ATOM 637 N N . GLN A 1 81 ? -12.922 17.141 13.453 1 87.81 81 GLN A N 1
ATOM 638 C CA . GLN A 1 81 ? -12.938 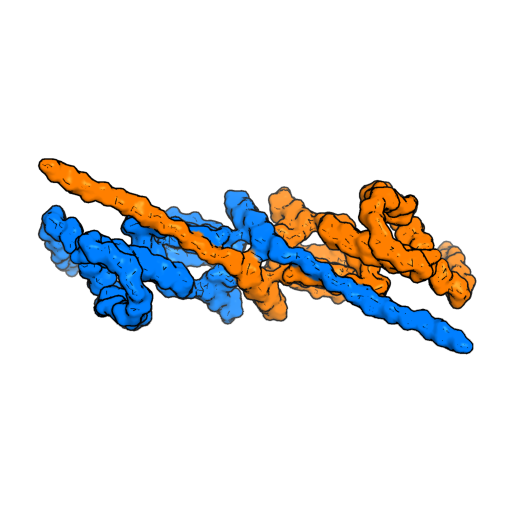18.516 13.953 1 87.81 81 GLN A CA 1
ATOM 639 C C . GLN A 1 81 ? -11.586 18.906 14.547 1 87.81 81 GLN A C 1
ATOM 641 O O . GLN A 1 81 ? -10.773 18.031 14.875 1 87.81 81 GLN A O 1
ATOM 646 N N . GLY A 1 82 ? -11.289 20.25 14.586 1 82.06 82 GLY A N 1
ATOM 647 C CA . GLY A 1 82 ? -10.117 20.75 15.297 1 82.06 82 GLY A CA 1
ATOM 648 C C . GLY A 1 82 ? -8.859 20.75 14.453 1 82.06 82 GLY A C 1
ATOM 649 O O . GLY A 1 82 ? -7.75 20.844 14.984 1 82.06 82 GLY A O 1
ATOM 650 N N . MET A 1 83 ? -9.07 20.531 13.156 1 88.62 83 MET A N 1
ATOM 651 C CA . MET A 1 83 ? -7.895 20.516 12.289 1 88.62 83 MET A CA 1
ATOM 652 C C . MET A 1 83 ? -8.141 21.328 11.031 1 88.62 83 MET A C 1
ATOM 654 O O . MET A 1 83 ? -9.281 21.5 10.594 1 88.62 83 MET A O 1
ATOM 658 N N . ASP A 1 84 ? -7.031 21.953 10.656 1 92.56 84 ASP A N 1
ATOM 659 C CA . ASP A 1 84 ? -7.074 22.672 9.391 1 92.56 84 ASP A CA 1
ATOM 660 C C . ASP A 1 84 ? -7.266 21.734 8.219 1 92.56 84 ASP A C 1
ATOM 662 O O . ASP A 1 84 ? -6.566 20.719 8.109 1 92.56 84 ASP A O 1
ATOM 666 N N . PRO A 1 85 ? -8.242 22.078 7.363 1 95.62 85 PRO A N 1
ATOM 667 C CA . PRO A 1 85 ? -8.469 21.219 6.203 1 95.62 85 PRO A CA 1
ATOM 668 C C . PRO A 1 85 ? -7.211 21.031 5.352 1 95.62 85 PRO A C 1
ATOM 670 O O . PRO A 1 85 ? -6.977 19.953 4.82 1 95.62 85 PRO A O 1
ATOM 673 N N . SER A 1 86 ? -6.445 22.047 5.203 1 95.69 86 SER A N 1
ATOM 674 C CA . SER A 1 86 ? -5.242 21.938 4.383 1 95.69 86 SER A CA 1
ATOM 675 C C . SER A 1 86 ? -4.219 21 5.02 1 95.69 86 SER A C 1
ATOM 677 O O . SER A 1 86 ? -3.494 20.297 4.316 1 95.69 86 SER A O 1
ATOM 679 N N . ALA A 1 87 ? -4.137 21.016 6.316 1 95.06 87 ALA A N 1
ATOM 680 C CA . ALA A 1 87 ? -3.238 20.125 7.027 1 95.06 87 ALA A CA 1
ATOM 681 C C . ALA A 1 87 ? -3.688 18.672 6.883 1 95.06 87 ALA A C 1
ATOM 683 O O . ALA A 1 87 ? -2.865 17.781 6.652 1 95.06 87 ALA A O 1
ATOM 684 N N . LEU A 1 88 ? -5.004 18.5 7.004 1 96.56 88 LEU A N 1
ATOM 685 C CA . LEU A 1 88 ? -5.535 17.156 6.836 1 96.56 88 LEU A CA 1
ATOM 686 C C . LEU A 1 88 ? -5.242 16.625 5.434 1 96.56 88 LEU A C 1
ATOM 688 O O . LEU A 1 88 ? -4.812 15.484 5.273 1 96.56 88 LEU A O 1
ATOM 6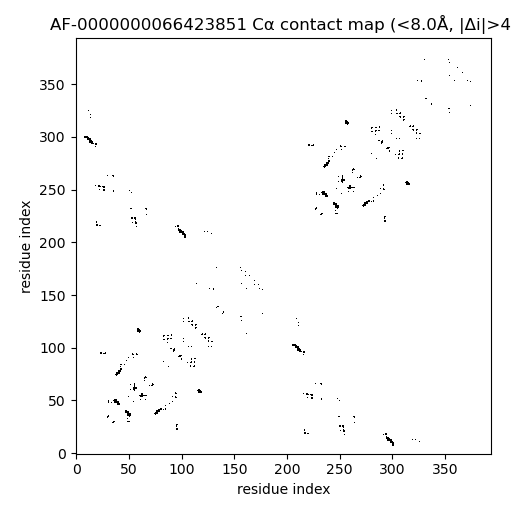92 N N . GLU A 1 89 ? -5.457 17.422 4.504 1 96.81 89 GLU A N 1
ATOM 693 C CA . GLU A 1 89 ? -5.184 17.031 3.121 1 96.81 89 GLU A CA 1
ATOM 694 C C . GLU A 1 89 ? -3.721 16.641 2.938 1 96.81 89 GLU A C 1
ATOM 696 O O . GLU A 1 89 ? -3.42 15.617 2.324 1 96.81 89 GLU A O 1
ATOM 701 N N . ALA A 1 90 ? -2.818 17.5 3.443 1 96.56 90 ALA A N 1
ATOM 702 C CA . ALA A 1 90 ? -1.387 17.234 3.34 1 96.56 90 ALA A CA 1
ATOM 703 C C . ALA A 1 90 ? -1.023 15.914 4.012 1 96.56 90 ALA A C 1
ATOM 705 O O . ALA A 1 90 ? -0.21 15.148 3.492 1 96.56 90 ALA A O 1
ATOM 706 N N . LEU A 1 91 ? -1.64 15.672 5.148 1 96.81 91 LEU A N 1
ATOM 707 C CA . LEU A 1 91 ? -1.321 14.469 5.91 1 96.81 91 LEU A CA 1
ATOM 708 C C . LEU A 1 91 ? -1.888 13.227 5.227 1 96.81 91 LEU A C 1
ATOM 710 O O . LEU A 1 91 ? -1.265 12.164 5.242 1 96.81 91 LEU A O 1
ATOM 714 N N . ILE A 1 92 ? -3.084 13.328 4.598 1 97.31 92 ILE A N 1
ATOM 715 C CA . ILE A 1 92 ? -3.645 12.227 3.818 1 97.31 92 ILE A CA 1
ATOM 716 C C . ILE A 1 92 ? -2.758 11.953 2.605 1 97.31 92 ILE A C 1
ATOM 718 O O . ILE A 1 92 ? -2.475 10.797 2.287 1 97.31 92 ILE A O 1
ATOM 722 N N . ASN A 1 93 ? -2.322 13.008 1.945 1 96.5 93 ASN A N 1
ATOM 723 C CA . ASN A 1 93 ? -1.408 12.844 0.82 1 96.5 93 ASN A CA 1
ATOM 724 C C . ASN A 1 93 ? -0.111 12.164 1.248 1 96.5 93 ASN A C 1
ATOM 726 O O . ASN A 1 93 ? 0.41 11.305 0.534 1 96.5 93 ASN A O 1
ATOM 730 N N . PHE A 1 94 ? 0.312 12.539 2.4 1 96.31 94 PHE A N 1
ATOM 731 C CA . PHE A 1 94 ? 1.519 11.93 2.949 1 96.31 94 PHE A CA 1
ATOM 732 C C . PHE A 1 94 ? 1.332 10.43 3.133 1 96.31 94 PHE A C 1
ATOM 734 O O . PHE A 1 94 ? 2.264 9.648 2.916 1 96.31 94 PHE A O 1
ATOM 741 N N . ALA A 1 95 ? 0.196 10.031 3.504 1 96.38 95 ALA A N 1
ATOM 742 C CA . ALA A 1 95 ? -0.099 8.617 3.715 1 96.38 95 ALA A CA 1
ATOM 743 C C . ALA A 1 95 ? 0.087 7.82 2.428 1 96.38 95 ALA A C 1
ATOM 745 O O . ALA A 1 95 ? 0.398 6.625 2.467 1 96.38 95 ALA A O 1
ATOM 746 N N . TYR A 1 96 ? -0.067 8.438 1.282 1 96.25 96 TYR A N 1
ATOM 747 C CA . TYR A 1 96 ? 0.016 7.75 -0.002 1 96.25 96 TYR A CA 1
ATOM 748 C C . TYR A 1 96 ? 1.418 7.863 -0.59 1 96.25 96 TYR A C 1
ATOM 750 O O . TYR A 1 96 ? 1.878 6.957 -1.29 1 96.25 96 TYR A O 1
ATOM 758 N N . ASN A 1 97 ? 2.107 8.938 -0.369 1 92.94 97 ASN A N 1
ATOM 759 C CA . ASN A 1 97 ? 3.326 9.133 -1.145 1 92.94 97 ASN A CA 1
ATOM 760 C C . ASN A 1 97 ? 4.527 9.391 -0.241 1 92.94 97 ASN A C 1
ATOM 762 O O . ASN A 1 97 ? 5.672 9.375 -0.701 1 92.94 97 ASN A O 1
ATOM 766 N N . GLY A 1 98 ? 4.355 9.672 1.005 1 94 98 GLY A N 1
ATOM 767 C CA . GLY A 1 98 ? 5.438 9.812 1.967 1 94 98 GLY A CA 1
ATOM 768 C C . GLY A 1 98 ? 6.141 11.148 1.886 1 94 98 GLY A C 1
ATOM 769 O O . GLY A 1 98 ? 7.23 11.32 2.443 1 94 98 GLY A O 1
ATOM 770 N N . ASN A 1 99 ? 5.582 12.062 1.177 1 93.56 99 ASN A N 1
ATOM 771 C CA . ASN A 1 99 ? 6.188 13.383 1.01 1 93.56 99 ASN A CA 1
ATOM 772 C C . ASN A 1 99 ? 5.371 14.469 1.706 1 93.56 99 ASN A C 1
ATOM 774 O O . ASN A 1 99 ? 4.141 14.43 1.687 1 93.56 99 ASN A O 1
ATOM 778 N N . LEU A 1 100 ? 6.074 15.375 2.342 1 94.88 100 LEU A N 1
ATOM 779 C CA . LEU A 1 100 ? 5.43 16.484 3.037 1 94.88 100 LEU A CA 1
ATOM 780 C C . LEU A 1 100 ? 6.266 17.75 2.926 1 94.88 100 LEU A C 1
ATOM 782 O O . LEU A 1 100 ? 7.48 17.719 3.141 1 94.88 100 LEU A O 1
ATOM 786 N N . ALA A 1 101 ? 5.688 18.812 2.471 1 94.38 101 ALA A N 1
ATOM 787 C CA . ALA A 1 101 ? 6.336 20.125 2.445 1 94.38 101 ALA A CA 1
ATOM 788 C C . ALA A 1 101 ? 5.98 20.938 3.688 1 94.38 101 ALA A C 1
ATOM 790 O O . ALA A 1 101 ? 4.801 21.125 3.992 1 94.38 101 ALA A O 1
ATOM 791 N N . ILE A 1 102 ? 6.961 21.359 4.383 1 92.94 102 ILE A N 1
ATOM 792 C CA . ILE A 1 102 ? 6.75 22.125 5.609 1 92.94 102 ILE A CA 1
ATOM 793 C C . ILE A 1 102 ? 7.312 23.531 5.445 1 92.94 102 ILE A C 1
ATOM 795 O O . ILE A 1 102 ? 8.461 23.703 5.02 1 92.94 102 ILE A O 1
ATOM 799 N N . ASP A 1 103 ? 6.555 24.469 5.648 1 90.56 103 ASP A N 1
ATOM 800 C CA . ASP A 1 103 ? 7.004 25.844 5.668 1 90.56 103 ASP A CA 1
ATOM 801 C C . ASP A 1 103 ? 6.383 26.609 6.836 1 90.56 103 ASP A C 1
ATOM 803 O O . ASP A 1 103 ? 5.711 26.016 7.684 1 90.56 103 ASP A O 1
ATOM 807 N N . GLN A 1 104 ? 6.645 27.906 6.867 1 86 104 GLN A N 1
ATOM 808 C CA . GLN A 1 104 ? 6.219 28.719 7.992 1 86 104 GLN A CA 1
ATOM 809 C C . GLN A 1 104 ? 4.695 28.844 8.039 1 86 104 GLN A C 1
ATOM 811 O O . GLN A 1 104 ? 4.113 28.969 9.125 1 86 104 GLN A O 1
ATOM 816 N N . GLN A 1 105 ? 4.062 28.734 6.926 1 89 105 GLN A N 1
ATOM 817 C CA . GLN A 1 105 ? 2.627 28.969 6.836 1 89 105 GLN A CA 1
ATOM 818 C C . GLN A 1 105 ? 1.838 27.75 7.312 1 89 105 GLN A C 1
ATOM 820 O O . GLN A 1 105 ? 0.742 27.891 7.859 1 89 105 GLN A O 1
ATOM 825 N N . ASN A 1 106 ? 2.467 26.547 7.18 1 92.5 106 ASN A N 1
ATOM 826 C CA . ASN A 1 106 ? 1.64 25.375 7.43 1 92.5 106 ASN A CA 1
ATOM 827 C C . ASN A 1 106 ? 2.188 24.531 8.586 1 92.5 106 ASN A C 1
ATOM 829 O O . ASN A 1 106 ? 1.521 23.625 9.062 1 92.5 106 ASN A O 1
ATOM 833 N N . VAL A 1 107 ? 3.336 24.828 9.148 1 90.56 107 VAL A N 1
ATOM 834 C CA . VAL A 1 107 ? 4.016 24 10.133 1 90.56 107 VAL A CA 1
ATOM 835 C C . VAL A 1 107 ? 3.127 23.828 11.367 1 90.56 107 VAL A C 1
ATOM 837 O O . VAL A 1 107 ? 3.047 22.734 11.938 1 90.56 107 VAL A O 1
ATOM 840 N N . GLN A 1 108 ? 2.48 24.875 11.758 1 87.38 108 GLN A N 1
ATOM 841 C CA . GLN A 1 108 ? 1.662 24.797 12.961 1 87.38 108 GLN A CA 1
ATOM 842 C C . GLN A 1 108 ? 0.469 23.859 12.75 1 87.38 108 GLN A C 1
ATOM 844 O O . GLN A 1 108 ? 0.194 23 13.586 1 87.38 108 GLN A O 1
ATOM 849 N N . SER A 1 109 ? -0.228 24.094 11.703 1 92.38 109 SER A N 1
ATOM 850 C CA . SER A 1 109 ? -1.384 23.25 11.414 1 92.38 109 SER A CA 1
ATOM 851 C C . SER A 1 109 ? -0.971 21.797 11.211 1 92.38 109 SER A C 1
ATOM 853 O O . SER A 1 109 ? -1.682 20.875 11.625 1 92.38 109 SER A O 1
ATOM 855 N N . LEU A 1 110 ? 0.138 21.547 10.609 1 93.31 110 LEU A N 1
ATOM 856 C CA . LEU A 1 110 ? 0.664 20.203 10.391 1 93.31 110 LEU A CA 1
ATOM 857 C C . LEU A 1 110 ? 1.007 19.531 11.727 1 93.31 110 LEU A C 1
ATOM 859 O O . LEU A 1 110 ? 0.712 18.344 11.93 1 93.31 110 LEU A O 1
ATOM 863 N N . LEU A 1 111 ? 1.664 20.297 12.586 1 89.75 111 LEU A N 1
ATOM 864 C CA . LEU A 1 111 ? 2.027 19.781 13.898 1 89.75 111 LEU A CA 1
ATOM 865 C C . LEU A 1 111 ? 0.789 19.328 14.664 1 89.75 111 LEU A C 1
ATOM 867 O O . LEU A 1 111 ? 0.759 18.234 15.219 1 89.75 111 LEU A O 1
ATOM 871 N N . MET A 1 112 ? -0.227 20.125 14.672 1 89.38 112 MET A N 1
ATOM 872 C CA . MET A 1 112 ? -1.477 19.797 15.352 1 89.38 112 MET A CA 1
ATOM 873 C C . MET A 1 112 ? -2.123 18.562 14.734 1 89.38 112 MET A C 1
ATOM 875 O O . MET A 1 112 ? -2.547 17.656 15.453 1 89.38 112 MET A O 1
ATOM 879 N N . GLY A 1 113 ? -2.18 18.547 13.406 1 93.75 113 GLY A N 1
ATOM 880 C CA . GLY A 1 113 ? -2.74 17.391 12.719 1 93.75 113 GLY A CA 1
ATOM 881 C C . GLY A 1 113 ? -1.977 16.109 12.984 1 93.75 113 GLY A C 1
ATOM 882 O O . GLY A 1 113 ? -2.58 15.07 13.25 1 93.75 113 GLY A O 1
ATOM 883 N N . ALA A 1 114 ? -0.693 16.234 12.922 1 94.06 114 ALA A N 1
ATOM 884 C CA . ALA A 1 114 ? 0.159 15.086 13.18 1 94.06 114 ALA A CA 1
ATOM 885 C C . ALA A 1 114 ? -0.04 14.555 14.594 1 94.06 114 ALA A C 1
ATOM 887 O O . ALA A 1 114 ? -0.042 13.344 14.82 1 94.06 114 ALA A O 1
ATOM 888 N N . SER A 1 115 ? -0.144 15.453 15.555 1 89.88 115 SER A N 1
ATOM 889 C CA . SER A 1 115 ? -0.404 15.062 16.938 1 89.88 115 SER A CA 1
ATOM 890 C C . SER A 1 115 ? -1.75 14.359 17.062 1 89.88 115 SER A C 1
ATOM 892 O O . SER A 1 115 ? -1.848 13.312 17.703 1 89.88 115 SER A O 1
ATOM 894 N N . PHE A 1 116 ? -2.693 14.906 16.422 1 88.62 116 PHE A N 1
ATOM 895 C CA . PHE A 1 116 ? -4.035 14.336 16.469 1 88.62 116 PHE A CA 1
ATOM 896 C C . PHE A 1 116 ? -4.062 12.953 15.844 1 88.62 116 PHE A C 1
ATOM 898 O O . PHE A 1 116 ? -4.684 12.031 16.375 1 88.62 116 PHE A O 1
ATOM 905 N N . LEU A 1 117 ? -3.402 12.812 14.734 1 94.31 117 LEU A N 1
ATOM 906 C CA . LEU A 1 117 ? -3.426 11.57 13.969 1 94.31 117 LEU A CA 1
ATOM 907 C C . LEU A 1 117 ? -2.307 10.633 14.414 1 94.31 117 LEU A C 1
ATOM 909 O O . LEU A 1 117 ? -2.105 9.57 13.812 1 94.31 117 LEU A O 1
ATOM 913 N N . GLN A 1 118 ? -1.487 11.086 15.367 1 93.19 118 GLN A N 1
ATOM 914 C CA . GLN A 1 118 ? -0.454 10.266 16 1 93.19 118 GLN A CA 1
ATOM 915 C C . GLN A 1 118 ? 0.653 9.922 15.008 1 93.19 118 GLN A C 1
ATOM 917 O O . GLN A 1 118 ? 1.082 8.766 14.93 1 93.19 118 GLN A O 1
ATOM 922 N N . LEU A 1 119 ? 1.021 10.859 14.203 1 94.69 119 LEU A N 1
ATOM 923 C CA . LEU A 1 119 ? 2.133 10.727 13.266 1 94.69 119 LEU A CA 1
ATOM 924 C C . LEU A 1 119 ? 3.42 11.273 13.875 1 94.69 119 LEU A C 1
ATOM 926 O O . LEU A 1 119 ? 3.74 12.453 13.695 1 94.69 119 LEU A O 1
ATOM 930 N N . GLN A 1 120 ? 4.234 10.438 14.453 1 90.62 120 GLN A N 1
ATOM 931 C CA . GLN A 1 120 ? 5.379 10.859 15.258 1 90.62 120 GLN A CA 1
ATOM 932 C C . GLN A 1 120 ? 6.484 11.438 14.375 1 90.62 120 GLN A C 1
ATOM 934 O O . GLN A 1 120 ? 7.09 12.453 14.719 1 90.62 120 GLN A O 1
ATOM 939 N N . SER A 1 121 ? 6.754 10.789 13.305 1 91.38 121 SER A N 1
ATOM 940 C CA . SER A 1 121 ? 7.84 11.25 12.445 1 91.38 121 SER A CA 1
ATOM 941 C C . SER A 1 121 ? 7.582 12.664 11.938 1 91.38 121 SER A C 1
ATOM 943 O O . SER A 1 121 ? 8.508 13.469 11.844 1 91.38 121 SER A O 1
ATOM 945 N N . ILE A 1 122 ? 6.379 12.898 11.656 1 93.62 122 ILE A N 1
ATOM 946 C CA . ILE A 1 122 ? 6.023 14.219 11.156 1 93.62 122 ILE A CA 1
ATOM 947 C C . ILE A 1 122 ? 6.086 15.234 12.297 1 93.62 122 ILE A C 1
ATOM 949 O O . ILE A 1 122 ? 6.555 16.359 12.109 1 93.62 122 ILE A O 1
ATOM 953 N N . LYS A 1 123 ? 5.578 14.883 13.422 1 91.25 123 LYS A N 1
ATOM 954 C CA . LYS A 1 123 ? 5.695 15.742 14.602 1 91.25 123 LYS A CA 1
ATOM 955 C C . LYS A 1 123 ? 7.148 16.156 14.836 1 91.25 123 LYS A C 1
ATOM 957 O O . LYS A 1 123 ? 7.441 17.328 15.047 1 91.25 123 LYS A O 1
ATOM 962 N N . ASP A 1 124 ? 8 15.18 14.758 1 89 124 ASP A N 1
ATOM 963 C CA . ASP A 1 124 ? 9.422 15.438 14.977 1 89 124 ASP A CA 1
ATOM 964 C C . ASP A 1 124 ? 9.969 16.391 13.922 1 89 124 ASP A C 1
ATOM 966 O O . ASP A 1 124 ? 10.742 17.297 14.242 1 89 124 ASP A O 1
ATOM 970 N N . ALA A 1 125 ? 9.602 16.172 12.727 1 90.5 125 ALA A N 1
ATOM 971 C CA . ALA A 1 125 ? 10.062 17.031 11.641 1 90.5 125 ALA A CA 1
ATOM 972 C C . ALA A 1 125 ? 9.594 18.469 11.836 1 90.5 125 ALA A C 1
ATOM 974 O O . ALA A 1 125 ? 10.359 19.406 11.617 1 90.5 125 ALA A O 1
ATOM 975 N N . CYS A 1 126 ? 8.383 18.641 12.203 1 88 126 CYS A N 1
ATOM 976 C CA . CYS A 1 126 ? 7.844 19.984 12.445 1 88 126 CYS A CA 1
ATOM 977 C C . CYS A 1 126 ? 8.57 20.656 13.602 1 88 126 CYS A C 1
ATOM 979 O O . CYS A 1 126 ? 8.891 21.844 13.523 1 88 126 CYS A O 1
ATOM 981 N N . CYS A 1 127 ? 8.883 19.891 14.641 1 84.5 127 CYS A N 1
ATOM 982 C CA . CYS A 1 127 ? 9.602 20.438 15.789 1 84.5 127 CYS A CA 1
ATOM 983 C C . CYS A 1 127 ? 11.016 20.859 15.406 1 84.5 127 CYS A C 1
ATOM 985 O O . CYS A 1 127 ? 11.484 21.906 15.836 1 84.5 127 CYS A O 1
ATOM 987 N N . THR A 1 128 ? 11.562 20.062 14.586 1 84.94 128 THR A N 1
ATOM 988 C CA . THR A 1 128 ? 12.891 20.406 14.117 1 84.94 128 THR A CA 1
ATOM 989 C C . THR A 1 128 ? 12.867 21.703 13.305 1 84.94 128 THR A C 1
ATOM 991 O O . THR A 1 128 ? 13.727 22.562 13.469 1 84.94 128 THR A O 1
ATOM 994 N N . PHE A 1 129 ? 11.938 21.781 12.43 1 86.5 129 PHE A N 1
ATOM 995 C CA . PHE A 1 129 ? 11.781 22.984 11.617 1 86.5 129 PHE A CA 1
ATOM 996 C C . PHE A 1 129 ? 11.633 24.219 12.492 1 86.5 129 PHE A C 1
ATOM 998 O O . PHE A 1 129 ? 12.312 25.219 12.281 1 86.5 129 PHE A O 1
ATOM 1005 N N . LEU A 1 130 ? 10.758 24.156 13.445 1 80.69 130 LEU A N 1
ATOM 1006 C CA . LEU A 1 130 ? 10.477 25.266 14.352 1 80.69 130 LEU A CA 1
ATOM 1007 C C . LEU A 1 130 ? 11.711 25.609 15.188 1 80.69 130 LEU A C 1
ATOM 1009 O O . LEU A 1 130 ? 12.016 26.781 15.391 1 80.69 130 LEU A O 1
ATOM 1013 N N . ARG A 1 131 ? 12.406 24.594 15.578 1 77.06 131 ARG A N 1
ATOM 1014 C CA . ARG A 1 131 ? 13.617 24.797 16.359 1 77.06 131 ARG A CA 1
ATOM 1015 C C . ARG A 1 131 ? 14.68 25.547 15.562 1 77.06 131 ARG A C 1
ATOM 1017 O O . ARG A 1 131 ? 15.273 26.516 16.047 1 77.06 131 ARG A O 1
ATOM 1024 N N . GLU A 1 132 ? 14.828 25.078 14.422 1 79.56 132 GLU A N 1
ATOM 1025 C CA . GLU A 1 132 ? 15.836 25.703 13.578 1 79.56 132 GLU A CA 1
ATOM 1026 C C . GLU A 1 132 ? 15.469 27.141 13.25 1 79.56 132 GLU A C 1
ATOM 1028 O O . GLU A 1 132 ? 16.344 28.016 13.195 1 79.56 132 GLU A O 1
ATOM 1033 N N . ARG A 1 133 ? 14.32 27.406 13.016 1 76.19 133 ARG A N 1
ATOM 1034 C CA . ARG A 1 133 ? 13.867 28.766 12.734 1 76.19 133 ARG A CA 1
ATOM 1035 C C . ARG A 1 133 ? 14.008 29.656 13.961 1 76.19 133 ARG A C 1
ATOM 1037 O O . ARG A 1 133 ? 14.406 30.812 13.852 1 76.19 133 ARG A O 1
ATOM 1044 N N . PHE A 1 134 ? 13.641 29.109 15.062 1 72.56 134 PHE A N 1
ATOM 1045 C CA . PHE A 1 134 ? 13.773 29.844 16.312 1 72.56 134 PHE A CA 1
ATOM 1046 C C . PHE A 1 134 ? 15.227 30.219 16.578 1 72.56 134 PHE A C 1
ATOM 1048 O O . PHE A 1 134 ? 15.516 31.359 16.938 1 72.56 134 PHE A O 1
ATOM 1055 N N . LEU A 1 135 ? 16.078 29.297 16.297 1 67.75 135 LEU A N 1
ATOM 1056 C CA . LEU A 1 135 ? 17.5 29.516 16.5 1 67.75 135 LEU A CA 1
ATOM 1057 C C . LEU A 1 135 ? 18.031 30.578 15.539 1 67.75 135 LEU A C 1
ATOM 1059 O O . LEU A 1 135 ? 18.828 31.438 15.922 1 67.75 135 LEU A O 1
ATOM 1063 N N . LYS A 1 136 ? 17.562 30.531 14.328 1 73.56 136 LYS A N 1
ATOM 1064 C CA . LYS A 1 136 ? 18 31.5 13.328 1 73.56 136 LYS A CA 1
ATOM 1065 C C . LYS A 1 136 ? 17.5 32.906 13.656 1 73.56 136 LYS A C 1
ATOM 1067 O O . LYS A 1 136 ? 18.203 33.875 13.43 1 73.56 136 LYS A O 1
ATOM 1072 N N . LEU A 1 137 ? 16.344 33 14.148 1 69.25 137 LEU A N 1
ATOM 1073 C CA . LEU A 1 137 ? 15.727 34.281 14.438 1 69.25 137 LEU A CA 1
ATOM 1074 C C . LEU A 1 137 ? 16.312 34.906 15.703 1 69.25 137 LEU A C 1
ATOM 1076 O O . LEU A 1 137 ? 16.5 36.125 15.781 1 69.25 137 LEU A O 1
ATOM 1080 N N . HIS A 1 138 ? 16.609 34.188 16.625 1 68.94 138 HIS A N 1
ATOM 1081 C CA . HIS A 1 138 ? 16.984 34.688 17.922 1 68.94 138 HIS A CA 1
ATOM 1082 C C . HIS A 1 138 ? 18.5 34.688 18.109 1 68.94 138 HIS A C 1
ATOM 1084 O O . HIS A 1 138 ? 19.047 35.438 18.922 1 68.94 138 HIS A O 1
ATOM 1090 N N . TRP A 1 139 ? 19.25 33.781 17.359 1 64.94 139 TRP A N 1
ATOM 1091 C CA . TRP A 1 139 ? 20.703 33.688 17.406 1 64.94 139 TRP A CA 1
ATOM 1092 C C . TRP A 1 139 ? 21.312 33.75 16.016 1 64.94 139 TRP A C 1
ATOM 1094 O O . TRP A 1 139 ? 21.875 32.75 15.531 1 64.94 139 TRP A O 1
ATOM 1104 N N . PRO A 1 140 ? 21.016 34.875 15.219 1 60.97 140 PRO A N 1
ATOM 1105 C CA . PRO A 1 140 ? 21.469 34.969 13.828 1 60.97 140 PRO A CA 1
ATOM 1106 C C . PRO A 1 140 ? 22.969 34.719 13.672 1 60.97 140 PRO A C 1
ATOM 1108 O O . PRO A 1 140 ? 23.422 34.25 12.625 1 60.97 140 PRO A O 1
ATOM 1111 N N . GLY A 1 141 ? 24 35.375 14.227 1 56.78 141 GLY A N 1
ATOM 1112 C CA . GLY A 1 141 ? 25.453 35.312 14.117 1 56.78 141 GLY A CA 1
ATOM 1113 C C . GLY A 1 141 ? 26.047 34.031 14.664 1 56.78 141 GLY A C 1
ATOM 1114 O O . GLY A 1 141 ? 27.266 33.812 14.555 1 56.78 141 GLY A O 1
ATOM 1115 N N . SER A 1 142 ? 25.438 33.281 15.438 1 49.56 142 SER A N 1
ATOM 1116 C CA . SER A 1 142 ? 26.062 32.062 15.938 1 49.56 142 SER A CA 1
ATOM 1117 C C . SER A 1 142 ? 26.188 31 14.844 1 49.56 142 SER A C 1
ATOM 1119 O O . SER A 1 142 ? 25.172 30.547 14.312 1 49.56 142 SER A O 1
ATOM 1121 N N . GLY A 1 143 ? 27.016 31.234 13.766 1 47.88 143 GLY A N 1
ATOM 1122 C CA . GLY A 1 143 ? 27.422 30.156 12.867 1 47.88 143 GLY A CA 1
ATOM 1123 C C . GLY A 1 143 ? 27.484 28.812 13.547 1 47.88 143 GLY A C 1
ATOM 1124 O O . GLY A 1 143 ? 28.562 28.281 13.82 1 47.88 143 GLY A O 1
ATOM 1125 N N . MET A 1 144 ? 26.906 28.516 14.641 1 42.69 144 MET A N 1
ATOM 1126 C CA . MET A 1 144 ? 27.016 27.266 15.367 1 42.69 144 MET A CA 1
ATOM 1127 C C . MET A 1 144 ? 26.984 26.078 14.406 1 42.69 144 MET A C 1
ATOM 1129 O O . MET A 1 144 ? 25.906 25.656 13.984 1 42.69 144 MET A O 1
ATOM 1133 N N . THR A 1 145 ? 27.672 26.047 13.328 1 40.09 145 THR A N 1
ATOM 1134 C CA . THR A 1 145 ? 28.125 24.734 12.859 1 40.09 145 THR A CA 1
ATOM 1135 C C . THR A 1 145 ? 28.625 23.891 14.023 1 40.09 145 THR A C 1
ATOM 1137 O O . THR A 1 145 ? 29.344 22.906 13.82 1 40.09 145 THR A O 1
ATOM 1140 N N . GLY A 1 146 ? 29.078 24.422 15.195 1 37.66 146 GLY A N 1
ATOM 1141 C CA . GLY A 1 146 ? 29.766 23.672 16.234 1 37.66 146 GLY A CA 1
ATOM 1142 C C . GLY A 1 146 ? 29.141 22.312 16.484 1 37.66 146 GLY A C 1
ATOM 1143 O O . GLY A 1 146 ? 28.062 22 15.953 1 37.66 146 GLY A O 1
ATOM 1144 N N . SER A 1 147 ? 29.906 21.453 17.469 1 34.66 147 SER A N 1
ATOM 1145 C CA . SER A 1 147 ? 29.656 20.109 17.969 1 34.66 147 SER A CA 1
ATOM 1146 C C . SER A 1 147 ? 28.188 19.891 18.297 1 34.66 147 SER A C 1
ATOM 1148 O O . SER A 1 147 ? 27.516 20.812 18.75 1 34.66 147 SER A O 1
ATOM 1150 N N . ARG A 1 148 ? 27.5 19.047 17.516 1 35.94 148 ARG A N 1
ATOM 1151 C CA . ARG A 1 148 ? 26.25 18.391 17.891 1 35.94 148 ARG A CA 1
ATOM 1152 C C . ARG A 1 148 ? 26.094 18.328 19.406 1 35.94 148 ARG A C 1
ATOM 1154 O O . ARG A 1 148 ? 26.266 17.266 20.016 1 35.94 148 ARG A O 1
ATOM 1161 N N . GLY A 1 149 ? 26.859 19.094 20.188 1 32.94 149 GLY A N 1
ATOM 1162 C CA . GLY A 1 149 ? 26.625 18.969 21.609 1 32.94 149 GLY A CA 1
ATOM 1163 C C . GLY A 1 149 ? 25.156 18.969 21.969 1 32.94 149 GLY A C 1
ATOM 1164 O O . GLY A 1 149 ? 24.312 19.422 21.188 1 32.94 149 GLY A O 1
ATOM 1165 N N . ASP A 1 150 ? 24.812 18.125 23.047 1 34.53 150 ASP A N 1
ATOM 1166 C CA . ASP A 1 150 ? 23.547 17.922 23.75 1 34.53 150 ASP A CA 1
ATOM 1167 C C . ASP A 1 150 ? 22.875 19.266 24.062 1 34.53 150 ASP A C 1
ATOM 1169 O O . ASP A 1 150 ? 22.906 19.719 25.203 1 34.53 150 ASP A O 1
ATOM 1173 N N . HIS A 1 151 ? 23.266 20.328 23.422 1 34.97 151 HIS A N 1
ATOM 1174 C CA . HIS A 1 151 ? 22.453 21.438 23.922 1 34.97 151 HIS A CA 1
ATOM 1175 C C . HIS A 1 151 ? 20.984 21.062 23.984 1 34.97 151 HIS A C 1
ATOM 1177 O O . HIS A 1 151 ? 20.375 20.703 22.969 1 34.97 151 HIS A O 1
ATOM 1183 N N . ALA A 1 152 ? 20.656 20.531 25.062 1 33.06 152 ALA A N 1
ATOM 1184 C CA . ALA A 1 152 ? 19.266 20.359 25.5 1 33.06 152 ALA A CA 1
ATOM 1185 C C . ALA A 1 152 ? 18.391 21.5 24.984 1 33.06 152 ALA A C 1
ATOM 1187 O O . ALA A 1 152 ? 18.781 22.672 25.062 1 33.06 152 ALA A O 1
ATOM 1188 N N . CYS A 1 153 ? 17.953 21.406 23.75 1 35.75 153 CYS A N 1
ATOM 1189 C CA . CYS A 1 153 ? 16.938 22.375 23.344 1 35.75 153 CYS A CA 1
ATOM 1190 C C . CYS A 1 153 ? 16.391 23.125 24.547 1 35.75 153 CYS A C 1
ATOM 1192 O O . CYS A 1 153 ? 15.977 22.5 25.531 1 35.75 153 CYS A O 1
ATOM 1194 N N . PRO A 1 154 ? 17.031 24.219 25.062 1 31.31 154 PRO A N 1
ATOM 1195 C CA . PRO A 1 154 ? 16.219 24.781 26.156 1 31.31 154 PRO A CA 1
ATOM 1196 C C . PRO A 1 154 ? 14.758 24.344 26.078 1 31.31 154 PRO A C 1
ATOM 1198 O O . PRO A 1 154 ? 14.328 23.75 25.094 1 31.31 154 PRO A O 1
ATOM 1201 N N . SER A 1 155 ? 13.852 24.875 27.125 1 30.64 155 SER A N 1
ATOM 1202 C CA . SER A 1 155 ? 12.406 24.703 27.188 1 30.64 155 SER A CA 1
ATOM 1203 C C . SER A 1 155 ? 11.773 24.859 25.812 1 30.64 155 SER A C 1
ATOM 1205 O O . SER A 1 155 ? 10.586 25.172 25.688 1 30.64 155 SER A O 1
ATOM 1207 N N . CYS A 1 156 ? 12.492 25.172 24.828 1 34.62 156 CYS A N 1
ATOM 1208 C CA . CYS A 1 156 ? 11.758 25.516 23.609 1 34.62 156 CYS A CA 1
ATOM 1209 C C . CYS A 1 156 ? 10.734 24.438 23.281 1 34.62 156 CYS A C 1
ATOM 1211 O O . CYS A 1 156 ? 9.602 24.75 22.891 1 34.62 156 CYS A O 1
ATOM 1213 N N . CYS A 1 157 ? 11.211 23.234 22.609 1 37.19 157 CYS A N 1
ATOM 1214 C CA . CYS A 1 157 ? 10.156 22.234 22.5 1 37.19 157 CYS A CA 1
ATOM 1215 C C . CYS A 1 157 ? 9.953 21.516 23.828 1 37.19 157 CYS A C 1
ATOM 1217 O O . CYS A 1 157 ? 10.82 20.781 24.281 1 37.19 157 CYS A O 1
ATOM 1219 N N . PRO A 1 158 ? 9.625 22.031 24.938 1 32.16 158 PRO A N 1
ATOM 1220 C CA . PRO A 1 158 ? 9.211 21.016 25.891 1 32.16 158 PRO A CA 1
ATOM 1221 C C . PRO A 1 158 ? 8.727 19.734 25.219 1 32.16 158 PRO A C 1
ATOM 1223 O O . PRO A 1 158 ? 7.727 19.75 24.5 1 32.16 158 PRO A O 1
ATOM 1226 N N . ILE A 1 159 ? 9.422 18.922 24.703 1 35.28 159 ILE A N 1
ATOM 1227 C CA . ILE A 1 159 ? 9 17.562 24.344 1 35.28 159 ILE A CA 1
ATOM 1228 C C . ILE A 1 159 ? 7.824 17.141 25.219 1 35.28 159 ILE A C 1
ATOM 1230 O O . ILE A 1 159 ? 6.977 16.359 24.781 1 35.28 159 ILE A O 1
ATOM 1234 N N . SER A 1 160 ? 7.73 17.391 26.562 1 32.72 160 SER A N 1
ATOM 1235 C CA . SER A 1 160 ? 6.566 17.328 27.453 1 32.72 160 SER A CA 1
ATOM 1236 C C . SER A 1 160 ? 5.469 18.281 26.984 1 32.72 160 SER A C 1
ATOM 1238 O O . SER A 1 160 ? 4.324 18.172 27.422 1 32.72 160 SER A O 1
ATOM 1240 N N . ALA A 1 161 ? 5.75 19.484 26.453 1 35.09 161 ALA A N 1
ATOM 1241 C CA . ALA A 1 161 ? 4.629 20.266 25.938 1 35.09 161 ALA A CA 1
ATOM 1242 C C . ALA A 1 161 ? 3.986 19.562 24.734 1 35.09 161 ALA A C 1
ATOM 1244 O O . ALA A 1 161 ? 2.807 19.781 24.453 1 35.09 161 ALA A O 1
ATOM 1245 N N . CYS A 1 162 ? 4.746 18.953 23.797 1 35.41 162 CYS A N 1
ATOM 1246 C CA . CYS A 1 162 ? 4.023 18.094 22.844 1 35.41 162 CYS A CA 1
ATOM 1247 C C . CYS A 1 162 ? 3.277 16.984 23.578 1 35.41 162 CYS A C 1
ATOM 1249 O O . CYS A 1 162 ? 2.416 16.328 23 1 35.41 162 CYS A O 1
ATOM 1251 N N . LEU A 1 163 ? 3.893 16.344 24.547 1 31.22 163 LEU A N 1
ATOM 1252 C CA . LEU A 1 163 ? 3.195 15.219 25.141 1 31.22 163 LEU A CA 1
ATOM 1253 C C . LEU A 1 163 ? 1.955 15.68 25.906 1 31.22 163 LEU A C 1
ATOM 1255 O O . LEU A 1 163 ? 0.958 14.961 25.969 1 31.22 163 LEU A O 1
ATOM 1259 N N . PHE A 1 164 ? 2.164 16.5 27.047 1 31.52 164 PHE A N 1
ATOM 1260 C CA . PHE A 1 164 ? 1.063 16.562 28 1 31.52 164 PHE A CA 1
ATOM 1261 C C . PHE A 1 164 ? -0.116 17.328 27.422 1 31.52 164 PHE A C 1
ATOM 1263 O O . PHE A 1 164 ? -0.116 18.562 27.422 1 31.52 164 PHE A O 1
ATOM 1270 N N . ALA A 1 165 ? -0.721 16.938 26.438 1 30.81 165 ALA A N 1
ATOM 1271 C CA . ALA A 1 165 ? -2.051 17.359 26.016 1 30.81 165 ALA A CA 1
ATOM 1272 C C . ALA A 1 165 ? -3.002 17.469 27.203 1 30.81 165 ALA A C 1
ATOM 1274 O O . ALA A 1 165 ? -3.623 16.484 27.594 1 30.81 165 ALA A O 1
ATOM 1275 N N . GLY A 1 166 ? -2.695 17.844 28.438 1 28.09 166 GLY A N 1
ATOM 1276 C CA . GLY A 1 166 ? -3.877 18.125 29.234 1 28.09 166 GLY A CA 1
ATOM 1277 C C . GLY A 1 166 ? -4.836 19.094 28.562 1 28.09 166 GLY A C 1
ATOM 1278 O O . GLY A 1 166 ? -4.461 19.797 27.625 1 28.09 166 GLY A O 1
ATOM 1279 N N . PRO A 1 167 ? -6.258 19.234 28.953 1 29.69 167 PRO A N 1
ATOM 1280 C CA . PRO A 1 167 ? -7.367 19.938 28.312 1 29.69 167 PRO A CA 1
ATOM 1281 C C . PRO A 1 167 ? -6.988 21.344 27.844 1 29.69 167 PRO A C 1
ATOM 1283 O O . PRO A 1 167 ? -7.312 21.734 26.719 1 29.69 167 PRO A O 1
ATOM 1286 N N . SER A 1 168 ? -6.906 22.375 28.781 1 27.72 168 SER A N 1
ATOM 1287 C CA . SER A 1 168 ? -7.094 23.812 28.641 1 27.72 168 SER A CA 1
ATOM 1288 C C . SER A 1 168 ? -5.898 24.453 27.953 1 27.72 168 SER A C 1
ATOM 1290 O O . SER A 1 168 ? -6.055 25.391 27.172 1 27.72 168 SER A O 1
ATOM 1292 N N . SER A 1 169 ? -4.609 24.5 28.609 1 27.33 169 SER A N 1
ATOM 1293 C CA . SER A 1 169 ? -3.5 25.406 28.375 1 27.33 169 SER A CA 1
ATOM 1294 C C . SER A 1 169 ? -2.725 25.031 27.109 1 27.33 169 SER A C 1
ATOM 1296 O O . SER A 1 169 ? -1.567 25.422 26.953 1 27.33 169 SER A O 1
ATOM 1298 N N . TYR A 1 170 ? -3.15 24.156 26.422 1 31.28 170 TYR A N 1
ATOM 1299 C CA . TYR A 1 170 ? -2.455 23.688 25.234 1 31.28 170 TYR A CA 1
ATOM 1300 C C . TYR A 1 170 ? -2.193 24.828 24.266 1 31.28 170 TYR A C 1
ATOM 1302 O O . TYR A 1 170 ? -1.689 24.609 23.156 1 31.28 170 TYR A O 1
ATOM 1310 N N . GLN A 1 171 ? -2.91 25.922 24.281 1 28.12 171 GLN A N 1
ATOM 1311 C CA . GLN A 1 171 ? -2.879 27.047 23.328 1 28.12 171 GLN A CA 1
ATOM 1312 C C . GLN A 1 171 ? -1.498 27.688 23.281 1 28.12 171 GLN A C 1
ATOM 1314 O O . GLN A 1 171 ? -1.092 28.234 22.266 1 28.12 171 GLN A O 1
ATOM 1319 N N . ILE A 1 172 ? -0.87 28.062 24.422 1 28.55 172 ILE A N 1
ATOM 1320 C CA . ILE A 1 172 ? -0.033 29.25 24.594 1 28.55 172 ILE A CA 1
ATOM 1321 C C . ILE A 1 172 ? 1.391 28.953 24.141 1 28.55 172 ILE A C 1
ATOM 1323 O O . ILE A 1 172 ? 2.02 29.766 23.469 1 28.55 172 ILE A O 1
ATOM 1327 N N . GLU A 1 173 ? 2.07 27.875 24.75 1 29.89 173 GLU A N 1
ATOM 1328 C CA . GLU A 1 173 ? 3.516 28.078 24.734 1 29.89 173 GLU A CA 1
ATOM 1329 C C . GLU A 1 173 ? 4.098 27.75 23.359 1 29.89 173 GLU A C 1
ATOM 1331 O O . GLU A 1 173 ? 5.207 28.188 23.031 1 29.89 173 GLU A O 1
ATOM 1336 N N . CYS A 1 174 ? 3.619 26.812 22.531 1 32.66 174 CYS A N 1
ATOM 1337 C CA . CYS A 1 174 ? 4.035 26.844 21.125 1 32.66 174 CYS A CA 1
ATOM 1338 C C . CYS A 1 174 ? 3.66 28.172 20.484 1 32.66 174 CYS A C 1
ATOM 1340 O O . CYS A 1 174 ? 4.078 28.469 19.359 1 32.66 174 CYS A O 1
ATOM 1342 N N . SER A 1 175 ? 2.66 28.938 20.969 1 29.8 175 SER A N 1
ATOM 1343 C CA . SER A 1 175 ? 2.285 30.297 20.594 1 29.8 175 SER A CA 1
ATOM 1344 C C . SER A 1 175 ? 3.398 31.281 20.922 1 29.8 175 SER A C 1
ATOM 1346 O O . SER A 1 175 ? 3.438 32.375 20.375 1 29.8 175 SER A O 1
ATOM 1348 N N . LYS A 1 176 ? 4.117 31.141 22.016 1 32.25 176 LYS A N 1
ATOM 1349 C CA . LYS A 1 176 ? 5.102 32.156 22.391 1 32.25 176 LYS A CA 1
ATOM 1350 C C . LYS A 1 176 ? 6.316 32.094 21.469 1 32.25 176 LYS A C 1
ATOM 1352 O O . LYS A 1 176 ? 7.051 33.094 21.344 1 32.25 176 LYS A O 1
ATOM 1357 N N . MET A 1 177 ? 6.684 31.016 21.016 1 31.34 177 MET A N 1
ATOM 1358 C CA . MET A 1 177 ? 7.762 31.109 20.031 1 31.34 177 MET A CA 1
ATOM 1359 C C . MET A 1 177 ? 7.258 31.719 18.734 1 31.34 177 MET A C 1
ATOM 1361 O O . MET A 1 177 ? 8.039 31.969 17.812 1 31.34 177 MET A O 1
ATOM 1365 N N . THR A 1 178 ? 5.973 31.562 18.406 1 29.36 178 THR A N 1
ATOM 1366 C CA . THR A 1 178 ? 5.582 32.281 17.188 1 29.36 178 THR A CA 1
ATOM 1367 C C . THR A 1 178 ? 5.871 33.781 17.328 1 29.36 178 THR A C 1
ATOM 1369 O O . THR A 1 178 ? 6.395 34.406 16.391 1 29.36 178 THR A O 1
ATOM 1372 N N . TRP A 1 179 ? 4.863 34.562 18.125 1 28.67 179 TRP A N 1
ATOM 1373 C CA . TRP A 1 179 ? 4.316 35.875 17.812 1 28.67 179 TRP A CA 1
ATOM 1374 C C . TRP A 1 179 ? 5.277 36.969 18.25 1 28.67 179 TRP A C 1
ATOM 1376 O O . TRP A 1 179 ? 4.898 38.156 18.312 1 28.67 179 TRP A O 1
ATOM 1386 N N . TYR A 1 180 ? 6.34 36.719 18.844 1 29.39 180 TYR A N 1
ATOM 1387 C CA . TYR A 1 180 ? 6.961 38.031 19 1 29.39 180 TYR A CA 1
ATOM 1388 C C . TYR A 1 180 ? 6.984 38.781 17.688 1 29.39 180 TYR A C 1
ATOM 1390 O O . TYR A 1 180 ? 7.09 40.031 17.672 1 29.39 180 TYR A O 1
ATOM 1398 N N . GLY A 1 181 ? 7.18 38.125 16.641 1 28.5 181 GLY A N 1
ATOM 1399 C CA . GLY A 1 181 ? 7.168 39.062 15.531 1 28.5 181 GLY A CA 1
ATOM 1400 C C . GLY A 1 181 ? 5.789 39.625 15.234 1 28.5 181 GLY A C 1
ATOM 1401 O O . GLY A 1 181 ? 5.645 40.531 14.406 1 28.5 181 GLY A O 1
ATOM 1402 N N . ALA A 1 182 ? 4.621 38.844 15.469 1 27.88 182 ALA A N 1
ATOM 1403 C CA . ALA A 1 182 ? 3.373 39.594 15.273 1 27.88 182 ALA A CA 1
ATOM 1404 C C . ALA A 1 182 ? 3.154 40.594 16.391 1 27.88 182 ALA A C 1
ATOM 1406 O O . ALA A 1 182 ? 2.029 41.062 16.609 1 27.88 182 ALA A O 1
ATOM 1407 N N . VAL A 1 183 ? 3.98 40.844 17.328 1 28.62 183 VAL A N 1
ATOM 1408 C CA . VAL A 1 183 ? 3.662 41.906 18.266 1 28.62 183 VAL A CA 1
ATOM 1409 C C . VAL A 1 183 ? 3.336 43.188 17.516 1 28.62 183 VAL A C 1
ATOM 1411 O O . VAL A 1 183 ? 3.035 44.219 18.109 1 28.62 183 VAL A O 1
ATOM 1414 N N . THR A 1 184 ? 3.76 43.5 16.375 1 26.34 184 THR A N 1
ATOM 1415 C CA . THR A 1 184 ? 3.385 44.875 16.125 1 26.34 184 THR A CA 1
ATOM 1416 C C . THR A 1 184 ? 1.867 45.031 16.047 1 26.34 184 THR A C 1
ATOM 1418 O O . THR A 1 184 ? 1.29 45.938 16.641 1 26.34 184 THR A O 1
ATOM 1421 N N . ASN A 1 185 ? 1.092 44.562 15.008 1 24 185 ASN A N 1
ATOM 1422 C CA . ASN A 1 185 ? -0.184 45.188 14.648 1 24 185 ASN A CA 1
ATOM 1423 C C . ASN A 1 185 ? -1.339 44.562 15.438 1 24 185 ASN A C 1
ATOM 1425 O O . ASN A 1 185 ? -2.496 44.656 15.016 1 24 185 ASN A O 1
ATOM 1429 N N . ALA A 1 186 ? -1.261 43.594 16.281 1 25.73 186 ALA A N 1
ATOM 1430 C CA . ALA A 1 186 ? -2.535 43.094 16.781 1 25.73 186 ALA A CA 1
ATOM 1431 C C . ALA A 1 186 ? -3.219 44.125 17.672 1 25.73 186 ALA A C 1
ATOM 1433 O O . ALA A 1 186 ? -2.648 44.594 18.656 1 25.73 186 ALA A O 1
ATOM 1434 N N . GLY A 1 187 ? -4.082 45.031 17.125 1 23.5 187 GLY A N 1
ATOM 1435 C CA . GLY A 1 187 ? -5.141 45.75 17.812 1 23.5 187 GLY A CA 1
ATOM 1436 C C . GLY A 1 187 ? -5.898 44.875 18.812 1 23.5 187 GLY A C 1
ATOM 1437 O O . GLY A 1 187 ? -5.832 43.656 18.75 1 23.5 187 GLY A O 1
ATOM 1438 N N . THR A 1 188 ? -6.578 45.406 19.922 1 24.33 188 THR A N 1
ATOM 1439 C CA . THR A 1 188 ? -7.391 45.156 21.109 1 24.33 188 THR A CA 1
ATOM 1440 C C . THR A 1 188 ? -8.625 44.344 20.75 1 24.33 188 THR A C 1
ATOM 1442 O O . THR A 1 188 ? -9.641 44.875 20.312 1 24.33 188 THR A O 1
ATOM 1445 N N . TRP A 1 189 ? -8.688 43.312 19.922 1 22.17 189 TRP A N 1
ATOM 1446 C CA . TRP A 1 189 ? -10.055 42.781 19.828 1 22.17 189 TRP A CA 1
ATOM 1447 C C . TRP A 1 189 ? -10.57 42.344 21.188 1 22.17 189 TRP A C 1
ATOM 1449 O O . TRP A 1 189 ? -9.883 41.625 21.906 1 22.17 189 TRP A O 1
ATOM 1459 N N . SER A 1 190 ? -11.398 43.125 21.891 1 21.45 190 SER A N 1
ATOM 1460 C CA . SER A 1 190 ? -12.312 43 23.031 1 21.45 190 SER A CA 1
ATOM 1461 C C . SER A 1 190 ? -13.07 41.688 22.984 1 21.45 190 SER A C 1
ATOM 1463 O O . SER A 1 190 ? -13.641 41.312 21.953 1 21.45 190 SER A O 1
ATOM 1465 N N . MET A 1 191 ? -12.562 40.656 23.547 1 24.62 191 MET A N 1
ATOM 1466 C CA . MET A 1 191 ? -13.352 39.469 23.875 1 24.62 191 MET A CA 1
ATOM 1467 C C . MET A 1 191 ? -14.711 39.875 24.453 1 24.62 191 MET A C 1
ATOM 1469 O O . MET A 1 191 ? -14.812 40.25 25.625 1 24.62 191 MET A O 1
ATOM 1473 N N . LYS A 1 192 ? -15.492 40.75 23.734 1 24.19 192 LYS A N 1
ATOM 1474 C CA . LYS A 1 192 ? -16.844 41.031 24.219 1 24.19 192 LYS A CA 1
ATOM 1475 C C . LYS A 1 192 ? -17.578 39.719 24.578 1 24.19 192 LYS A C 1
ATOM 1477 O O . LYS A 1 192 ? -17.562 38.75 23.797 1 24.19 192 LYS A O 1
ATOM 1482 N N . GLN A 1 193 ? -17.734 39.438 25.938 1 22.88 193 GLN A N 1
ATOM 1483 C CA . GLN A 1 193 ? -18.656 38.656 26.734 1 22.88 193 GLN A CA 1
ATOM 1484 C C . GLN A 1 193 ? -20.094 38.781 26.219 1 22.88 193 GLN A C 1
ATOM 1486 O O . GLN A 1 193 ? -20.703 39.844 26.328 1 22.88 193 GLN A O 1
ATOM 1491 N N . ARG A 1 194 ? -20.391 38.625 24.906 1 23.72 194 ARG A N 1
ATOM 1492 C CA . ARG A 1 194 ? -21.812 38.781 24.609 1 23.72 194 ARG A CA 1
ATOM 1493 C C . ARG A 1 194 ? -22.656 37.906 25.516 1 23.72 194 ARG A C 1
ATOM 1495 O O . ARG A 1 194 ? -22.469 36.688 25.578 1 23.72 194 ARG A O 1
ATOM 1502 N N . THR A 1 195 ? -23.094 38.562 26.625 1 21.42 195 THR A N 1
ATOM 1503 C CA . THR A 1 195 ? -24.172 38.281 27.562 1 21.42 195 THR A CA 1
ATOM 1504 C C . THR A 1 195 ? -25.406 37.719 26.859 1 21.42 195 THR A C 1
ATOM 1506 O O . THR A 1 195 ? -25.953 38.375 25.969 1 21.42 195 THR A O 1
ATOM 1509 N N . ILE A 1 196 ? -25.312 36.438 26.375 1 21.44 196 ILE A N 1
ATOM 1510 C CA . ILE A 1 196 ? -26.625 35.875 26.125 1 21.44 196 ILE A CA 1
ATOM 1511 C C . ILE A 1 196 ? -27.578 36.25 27.25 1 21.44 196 ILE A C 1
ATOM 1513 O O . ILE A 1 196 ? -27.391 35.875 28.406 1 21.44 196 ILE A O 1
ATOM 1517 N N . ILE A 1 197 ? -27.984 37.562 27.188 1 20.36 197 ILE A N 1
ATOM 1518 C CA . ILE A 1 197 ? -29.297 37.906 27.734 1 20.36 197 ILE A CA 1
ATOM 1519 C C . ILE A 1 197 ? -30.375 37.156 26.953 1 20.36 197 ILE A C 1
ATOM 1521 O O . ILE A 1 197 ? -30.328 37.062 25.734 1 20.36 197 ILE A O 1
ATOM 1525 N N . MET B 1 1 ? 20.469 51.156 4.668 1 30.5 1 MET B N 1
ATOM 1526 C CA . MET B 1 1 ? 20.734 49.844 4.09 1 30.5 1 MET B CA 1
ATOM 1527 C C . MET B 1 1 ? 19.672 48.844 4.543 1 30.5 1 MET B C 1
ATOM 1529 O O . MET B 1 1 ? 19.516 48.625 5.738 1 30.5 1 MET B O 1
ATOM 1533 N N . GLU B 1 2 ? 18.5 48.812 3.92 1 32.5 2 GLU B N 1
ATOM 1534 C CA . GLU B 1 2 ? 17.219 48.125 4.129 1 32.5 2 GLU B CA 1
ATOM 1535 C C . GLU B 1 2 ? 17.438 46.625 4.305 1 32.5 2 GLU B C 1
ATOM 1537 O O . GLU B 1 2 ? 17.969 45.969 3.416 1 32.5 2 GLU B O 1
ATOM 1542 N N . ASP B 1 3 ? 18.125 46.188 5.355 1 35.38 3 ASP B N 1
ATOM 1543 C CA . ASP B 1 3 ? 18.375 44.781 5.676 1 35.38 3 ASP B CA 1
ATOM 1544 C C . ASP B 1 3 ? 17.156 43.938 5.371 1 35.38 3 ASP B C 1
ATOM 1546 O O . ASP B 1 3 ? 16.156 43.969 6.105 1 35.38 3 ASP B O 1
ATOM 1550 N N . GLY B 1 4 ? 16.688 43.938 4.137 1 36.53 4 GLY B N 1
ATOM 1551 C CA . GLY B 1 4 ? 15.664 43.062 3.623 1 36.53 4 GLY B CA 1
ATOM 1552 C C . GLY B 1 4 ? 15.719 41.656 4.242 1 36.53 4 GLY B C 1
ATOM 1553 O O . GLY B 1 4 ? 16.688 40.938 4.047 1 36.53 4 GLY B O 1
ATOM 1554 N N . ALA B 1 5 ? 15.375 41.531 5.477 1 39.38 5 ALA B N 1
ATOM 1555 C CA . ALA B 1 5 ? 15.172 40.219 6.066 1 39.38 5 ALA B CA 1
ATOM 1556 C C . ALA B 1 5 ? 14.734 39.188 5.012 1 39.38 5 ALA B C 1
ATOM 1558 O O . ALA B 1 5 ? 13.68 39.344 4.391 1 39.38 5 ALA B O 1
ATOM 1559 N N . GLU B 1 6 ? 15.539 38.844 4.078 1 42.09 6 GLU B N 1
ATOM 1560 C CA . GLU B 1 6 ? 15.258 37.781 3.129 1 42.09 6 GLU B CA 1
ATOM 1561 C C . GLU B 1 6 ? 14.328 36.719 3.736 1 42.09 6 GLU B C 1
ATOM 1563 O O . GLU B 1 6 ? 14.625 36.156 4.793 1 42.09 6 GLU B O 1
ATOM 1568 N N . GLU B 1 7 ? 13.062 36.938 3.809 1 46.16 7 GLU B N 1
ATOM 1569 C CA . GLU B 1 7 ? 12.008 36 4.137 1 46.16 7 GLU B CA 1
ATOM 1570 C C . GLU B 1 7 ? 12.43 34.562 3.789 1 46.16 7 GLU B C 1
ATOM 1572 O O . GLU B 1 7 ? 12.586 34.219 2.613 1 46.16 7 GLU B O 1
ATOM 1577 N N . LEU B 1 8 ? 13.547 34.062 4.18 1 48.16 8 LEU B N 1
ATOM 1578 C CA . LEU B 1 8 ? 13.992 32.688 3.977 1 48.16 8 LEU B CA 1
ATOM 1579 C C . LEU B 1 8 ? 12.805 31.734 3.857 1 48.16 8 LEU B C 1
ATOM 1581 O O . LEU B 1 8 ? 12.086 31.5 4.832 1 48.16 8 LEU B O 1
ATOM 1585 N N . GLU B 1 9 ? 11.953 31.891 2.891 1 56.94 9 GLU B N 1
ATOM 1586 C CA . GLU B 1 9 ? 10.891 30.938 2.578 1 56.94 9 GLU B CA 1
ATOM 1587 C C . GLU B 1 9 ? 11.383 29.5 2.688 1 56.94 9 GLU B C 1
ATOM 1589 O O . GLU B 1 9 ? 11.867 28.922 1.709 1 56.94 9 GLU B O 1
ATOM 1594 N N . ASP B 1 10 ? 12.008 29.125 3.828 1 76.19 10 ASP B N 1
ATOM 1595 C CA . ASP B 1 10 ? 12.672 27.859 4.117 1 76.19 10 ASP B CA 1
ATOM 1596 C C . ASP B 1 10 ? 11.688 26.703 4.047 1 76.19 10 ASP B C 1
ATOM 1598 O O . ASP B 1 10 ? 10.883 26.5 4.965 1 76.19 10 ASP B O 1
ATOM 1602 N N . LEU B 1 11 ? 11.305 26.438 2.826 1 82.81 11 LEU B N 1
ATOM 1603 C CA . LEU B 1 11 ? 10.547 25.203 2.598 1 82.81 11 LEU B CA 1
ATOM 1604 C C . LEU B 1 11 ? 11.414 23.984 2.834 1 82.81 11 LEU B C 1
ATOM 1606 O O . LEU B 1 11 ? 12.539 23.906 2.32 1 82.81 11 LEU B O 1
ATOM 1610 N N . VAL B 1 12 ? 11.008 23.203 3.875 1 84.94 12 VAL B N 1
ATOM 1611 C CA . VAL B 1 12 ? 11.695 21.938 4.129 1 84.94 12 VAL B CA 1
ATOM 1612 C C . VAL B 1 12 ? 10.844 20.781 3.611 1 84.94 12 VAL B C 1
ATOM 1614 O O . VAL B 1 12 ? 9.641 20.719 3.854 1 84.94 12 VAL B O 1
ATOM 1617 N N . HIS B 1 13 ? 11.5 19.938 2.783 1 85.69 13 HIS B N 1
ATOM 1618 C CA . HIS B 1 13 ? 10.844 18.734 2.303 1 85.69 13 HIS B CA 1
ATOM 1619 C C . HIS B 1 13 ? 11.156 17.547 3.203 1 85.69 13 HIS B C 1
ATOM 1621 O O . HIS B 1 13 ? 12.32 17.234 3.461 1 85.69 13 HIS B O 1
ATOM 1627 N N . PHE B 1 14 ? 10.086 17.031 3.777 1 85.88 14 PHE B N 1
ATOM 1628 C CA . PHE B 1 14 ? 10.195 15.836 4.605 1 85.88 14 PHE B CA 1
ATOM 1629 C C . PHE B 1 14 ? 9.703 14.609 3.85 1 85.88 14 PHE B C 1
ATOM 1631 O O . PHE B 1 14 ? 8.664 14.656 3.189 1 85.88 14 PHE B O 1
ATOM 1638 N N . SER B 1 15 ? 10.555 13.586 3.848 1 86.88 15 SER B N 1
ATOM 1639 C CA . SER B 1 15 ? 10.188 12.352 3.158 1 86.88 15 SER B CA 1
ATOM 1640 C C . SER B 1 15 ? 10.523 11.125 4.004 1 86.88 15 SER B C 1
ATOM 1642 O O . SER B 1 15 ? 11.547 11.109 4.695 1 86.88 15 SER B O 1
ATOM 1644 N N . VAL B 1 16 ? 9.602 10.273 4.004 1 85.12 16 VAL B N 1
ATOM 1645 C CA . VAL B 1 16 ? 9.828 8.977 4.633 1 85.12 16 VAL B CA 1
ATOM 1646 C C . VAL B 1 16 ? 9.898 7.887 3.562 1 85.12 16 VAL B C 1
ATOM 1648 O O . VAL B 1 16 ? 8.867 7.441 3.055 1 85.12 16 VAL B O 1
ATOM 1651 N N . SER B 1 17 ? 11.078 7.379 3.26 1 84.94 17 SER B N 1
ATOM 1652 C CA . SER B 1 17 ? 11.305 6.422 2.184 1 84.94 17 SER B CA 1
ATOM 1653 C C . SER B 1 17 ? 10.773 5.039 2.551 1 84.94 17 SER B C 1
ATOM 1655 O O . SER B 1 17 ? 10.484 4.227 1.671 1 84.94 17 SER B O 1
ATOM 1657 N N . GLU B 1 18 ? 10.617 4.777 3.811 1 88.69 18 GLU B N 1
ATOM 1658 C CA . GLU B 1 18 ? 10.234 3.441 4.258 1 88.69 18 GLU B CA 1
ATOM 1659 C C . GLU B 1 18 ? 8.719 3.301 4.359 1 88.69 18 GLU B C 1
ATOM 1661 O O . GLU B 1 18 ? 8.211 2.211 4.621 1 88.69 18 GLU B O 1
ATOM 1666 N N . LEU B 1 19 ? 8.016 4.297 4.07 1 86.94 19 LEU B N 1
ATOM 1667 C CA . LEU B 1 19 ? 6.566 4.309 4.266 1 86.94 19 LEU B CA 1
ATOM 1668 C C . LEU B 1 19 ? 5.895 3.211 3.451 1 86.94 19 LEU B C 1
ATOM 1670 O O . LEU B 1 19 ? 5.109 2.426 3.986 1 86.94 19 LEU B O 1
ATOM 1674 N N . PRO B 1 20 ? 6.305 3.092 2.211 1 90 20 PRO B N 1
ATOM 1675 C CA . PRO B 1 20 ? 5.617 2.061 1.432 1 90 20 PRO B CA 1
ATOM 1676 C C . PRO B 1 20 ? 5.895 0.649 1.944 1 90 20 PRO B C 1
ATOM 1678 O O . PRO B 1 20 ? 4.969 -0.157 2.076 1 90 20 PRO B O 1
ATOM 1681 N N . SER B 1 21 ? 7.121 0.383 2.24 1 92.56 21 SER B N 1
ATOM 1682 C CA . SER B 1 21 ? 7.465 -0.949 2.725 1 92.56 21 SER B CA 1
ATOM 1683 C C . SER B 1 21 ? 6.766 -1.255 4.047 1 92.56 21 SER B C 1
ATOM 1685 O O . SER B 1 21 ? 6.223 -2.346 4.227 1 92.56 21 SER B O 1
ATOM 1687 N N . ARG B 1 22 ? 6.773 -0.296 4.926 1 92.62 22 ARG B N 1
ATOM 1688 C CA . ARG B 1 22 ? 6.09 -0.466 6.207 1 92.62 22 ARG B CA 1
ATOM 1689 C C . ARG B 1 22 ? 4.582 -0.605 6.008 1 92.62 22 ARG B C 1
ATOM 1691 O O . ARG B 1 22 ? 3.941 -1.44 6.648 1 92.62 22 ARG B O 1
ATOM 1698 N N . GLY B 1 23 ? 4.102 0.236 5.172 1 95.69 23 GLY B N 1
ATOM 1699 C CA . GLY B 1 23 ? 2.672 0.206 4.902 1 95.69 23 GLY B CA 1
ATOM 1700 C C . GLY B 1 23 ? 2.188 -1.145 4.406 1 95.69 23 GLY B C 1
ATOM 1701 O O . GLY B 1 23 ? 1.183 -1.665 4.898 1 95.69 23 GLY B O 1
ATOM 1702 N N . TYR B 1 24 ? 2.869 -1.704 3.516 1 95.44 24 TYR B N 1
ATOM 1703 C CA . TYR B 1 24 ? 2.479 -3.002 2.979 1 95.44 24 TYR B CA 1
ATOM 1704 C C . TYR B 1 24 ? 2.541 -4.078 4.055 1 95.44 24 TYR B C 1
ATOM 1706 O O . TYR B 1 24 ? 1.709 -4.988 4.082 1 95.44 24 TYR B O 1
ATOM 1714 N N . GLY B 1 25 ? 3.598 -4 4.848 1 95.94 25 GLY B N 1
ATOM 1715 C CA . GLY B 1 25 ? 3.656 -4.918 5.977 1 95.94 25 GLY B CA 1
ATOM 1716 C C . GLY B 1 25 ? 2.42 -4.859 6.855 1 95.94 25 GLY B C 1
ATOM 1717 O O . GLY B 1 25 ? 1.882 -5.898 7.246 1 95.94 25 GLY B O 1
ATOM 1718 N N . VAL B 1 26 ? 2.004 -3.705 7.102 1 96.25 26 VAL B N 1
ATOM 1719 C CA . VAL B 1 26 ? 0.825 -3.508 7.938 1 96.25 26 VAL B CA 1
ATOM 1720 C C . VAL B 1 26 ? -0.419 -4 7.203 1 96.25 26 VAL B C 1
ATOM 1722 O O . VAL B 1 26 ? -1.278 -4.656 7.797 1 96.25 26 VAL B O 1
ATOM 1725 N N . MET B 1 27 ? -0.521 -3.717 5.945 1 97.19 27 MET B N 1
ATOM 1726 C CA . MET B 1 27 ? -1.661 -4.176 5.156 1 97.19 27 MET B CA 1
ATOM 1727 C C . MET B 1 27 ? -1.756 -5.695 5.168 1 97.19 27 MET B C 1
ATOM 1729 O O . MET B 1 27 ? -2.85 -6.254 5.262 1 97.19 27 MET B O 1
ATOM 1733 N N . GLU B 1 28 ? -0.609 -6.293 5.07 1 97.12 28 GLU B N 1
ATOM 1734 C CA . GLU B 1 28 ? -0.575 -7.75 5.125 1 97.12 28 GLU B CA 1
ATOM 1735 C C . GLU B 1 28 ? -1.093 -8.266 6.469 1 97.12 28 GLU B C 1
ATOM 1737 O O . GLU B 1 28 ? -1.867 -9.219 6.516 1 97.12 28 GLU B O 1
ATOM 1742 N N . GLU B 1 29 ? -0.641 -7.645 7.52 1 96.75 29 GLU B N 1
ATOM 1743 C CA . GLU B 1 29 ? -1.082 -8.031 8.852 1 96.75 29 GLU B CA 1
ATOM 1744 C C . GLU B 1 29 ? -2.588 -7.848 9.016 1 96.75 29 GLU B C 1
ATOM 1746 O O . GLU B 1 29 ? -3.268 -8.703 9.586 1 96.75 29 GLU B O 1
ATOM 1751 N N . ILE B 1 30 ? -3.098 -6.809 8.539 1 96.12 30 ILE B N 1
ATOM 1752 C CA . ILE B 1 30 ? -4.527 -6.523 8.617 1 96.12 30 ILE B CA 1
ATOM 1753 C C . ILE B 1 30 ? -5.305 -7.582 7.84 1 96.12 30 ILE B C 1
ATOM 1755 O O . ILE B 1 30 ? -6.352 -8.047 8.297 1 96.12 30 ILE B O 1
ATOM 1759 N N . ARG B 1 31 ? -4.777 -7.938 6.711 1 96.88 31 ARG B N 1
ATOM 1760 C CA . ARG B 1 31 ? -5.414 -8.984 5.922 1 96.88 31 ARG B CA 1
ATOM 1761 C C . ARG B 1 31 ? -5.434 -10.305 6.68 1 96.88 31 ARG B C 1
ATOM 1763 O O . ARG B 1 31 ? -6.445 -11.016 6.68 1 96.88 31 ARG B O 1
ATOM 1770 N N . ARG B 1 32 ? -4.312 -10.641 7.277 1 95.44 32 ARG B N 1
ATOM 1771 C CA . ARG B 1 32 ? -4.211 -11.875 8.039 1 95.44 32 ARG B CA 1
ATOM 1772 C C . ARG B 1 32 ? -5.25 -11.922 9.156 1 95.44 32 ARG B C 1
ATOM 1774 O O . ARG B 1 32 ? -5.73 -13 9.523 1 95.44 32 ARG B O 1
ATOM 1781 N N . GLN B 1 33 ? -5.66 -10.75 9.617 1 93.94 33 GLN B N 1
ATOM 1782 C CA . GLN B 1 33 ? -6.66 -10.648 10.672 1 93.94 33 GLN B CA 1
ATOM 1783 C C . GLN B 1 33 ? -8.07 -10.641 10.094 1 93.94 33 GLN B C 1
ATOM 1785 O O . GLN B 1 33 ? -9.055 -10.641 10.844 1 93.94 33 GLN B O 1
ATOM 1790 N N . GLY B 1 34 ? -8.156 -10.688 8.75 1 93.12 34 GLY B N 1
ATOM 1791 C CA . GLY B 1 34 ? -9.445 -10.664 8.086 1 93.12 34 GLY B CA 1
ATOM 1792 C C . GLY B 1 34 ? -10.141 -9.32 8.18 1 93.12 34 GLY B C 1
ATOM 1793 O O . GLY B 1 34 ? -11.367 -9.242 8.047 1 93.12 34 GLY B O 1
ATOM 1794 N N . LYS B 1 35 ? -9.383 -8.258 8.438 1 92.81 35 LYS B N 1
ATOM 1795 C CA . LYS B 1 35 ? -9.969 -6.93 8.648 1 92.81 35 LYS B CA 1
ATOM 1796 C C . LYS B 1 35 ? -9.898 -6.094 7.371 1 92.81 35 LYS B C 1
ATOM 1798 O O . LYS B 1 35 ? -8.922 -6.172 6.621 1 92.81 35 LYS B O 1
ATOM 1803 N N . LEU B 1 36 ? -10.969 -5.332 7.113 1 91.88 36 LEU B N 1
ATOM 1804 C CA . LEU B 1 36 ? -11.109 -4.348 6.043 1 91.88 36 LEU B CA 1
ATOM 1805 C C . LEU B 1 36 ? -11.094 -5.023 4.68 1 91.88 36 LEU B C 1
ATOM 1807 O O . LEU B 1 36 ? -10.945 -4.359 3.652 1 91.88 36 LEU B O 1
ATOM 1811 N N . CYS B 1 37 ? -11.109 -6.324 4.602 1 94 37 CYS B N 1
ATOM 1812 C CA . CYS B 1 37 ? -11.164 -7 3.312 1 94 37 CYS B CA 1
ATOM 1813 C C . CYS B 1 37 ? -12.484 -6.711 2.598 1 94 37 CYS B C 1
ATOM 1815 O O . CYS B 1 37 ? -13.547 -6.766 3.211 1 94 37 CYS B O 1
ATOM 1817 N N . ASP B 1 38 ? -12.367 -6.41 1.34 1 92.69 38 ASP B N 1
ATOM 1818 C CA . ASP B 1 38 ? -13.578 -6.02 0.618 1 92.69 38 ASP B CA 1
ATOM 1819 C C . ASP B 1 38 ? -13.766 -6.863 -0.64 1 92.69 38 ASP B C 1
ATOM 1821 O O . ASP B 1 38 ? -14.586 -6.543 -1.495 1 92.69 38 ASP B O 1
ATOM 1825 N N . VAL B 1 39 ? -13.008 -7.906 -0.78 1 93.75 39 VAL B N 1
ATOM 1826 C CA . VAL B 1 39 ? -13.195 -8.828 -1.895 1 93.75 39 VAL B CA 1
ATOM 1827 C C . VAL B 1 39 ? -12.773 -10.234 -1.476 1 93.75 39 VAL B C 1
ATOM 1829 O O . VAL B 1 39 ? -11.852 -10.406 -0.677 1 93.75 39 VAL B O 1
ATOM 1832 N N . THR B 1 40 ? -13.453 -11.195 -1.979 1 95.94 40 THR B N 1
ATOM 1833 C CA . THR B 1 40 ? -13.125 -12.609 -1.785 1 95.94 40 THR B CA 1
ATOM 1834 C C . THR B 1 40 ? -12.953 -13.312 -3.127 1 95.94 40 THR B C 1
ATOM 1836 O O . THR B 1 40 ? -13.836 -13.25 -3.984 1 95.94 40 THR B O 1
ATOM 1839 N N . LEU B 1 41 ? -11.836 -13.945 -3.309 1 94.69 41 LEU B N 1
ATOM 1840 C CA . LEU B 1 41 ? -11.578 -14.734 -4.508 1 94.69 41 LEU B CA 1
ATOM 1841 C C . LEU B 1 41 ? -11.859 -16.203 -4.262 1 94.69 41 LEU B C 1
ATOM 1843 O O . LEU B 1 41 ? -11.312 -16.797 -3.33 1 94.69 41 LEU B O 1
ATOM 1847 N N . LYS B 1 42 ? -12.703 -16.734 -5.074 1 95.38 42 LYS B N 1
ATOM 1848 C CA . LYS B 1 42 ? -13.117 -18.125 -4.902 1 95.38 42 LYS B CA 1
ATOM 1849 C C . LYS B 1 42 ? -12.617 -18.984 -6.051 1 95.38 42 LYS B C 1
ATOM 1851 O O . LYS B 1 42 ? -12.75 -18.625 -7.223 1 95.38 42 LYS B O 1
ATOM 1856 N N . ILE B 1 43 ? -11.969 -20.109 -5.695 1 93.81 43 ILE B N 1
ATOM 1857 C CA . ILE B 1 43 ? -11.547 -21.109 -6.664 1 93.81 43 ILE B CA 1
ATOM 1858 C C . ILE B 1 43 ? -11.859 -22.5 -6.125 1 93.81 43 ILE B C 1
ATOM 1860 O O . ILE B 1 43 ? -11.242 -22.953 -5.152 1 93.81 43 ILE B O 1
ATOM 1864 N N . GLY B 1 44 ? -12.766 -23.203 -6.816 1 92.5 44 GLY B N 1
ATOM 1865 C CA . GLY B 1 44 ? -13.242 -24.453 -6.234 1 92.5 44 GLY B CA 1
ATOM 1866 C C . GLY B 1 44 ? -13.797 -24.281 -4.832 1 92.5 44 GLY B C 1
ATOM 1867 O O . GLY B 1 44 ? -14.711 -23.484 -4.617 1 92.5 44 GLY B O 1
ATOM 1868 N N . ASP B 1 45 ? -13.148 -24.953 -3.869 1 94.62 45 ASP B N 1
ATOM 1869 C CA . ASP B 1 45 ? -13.609 -24.906 -2.486 1 94.62 45 ASP B CA 1
ATOM 1870 C C . ASP B 1 45 ? -12.75 -23.953 -1.65 1 94.62 45 ASP B C 1
ATOM 1872 O O . ASP B 1 45 ? -12.93 -23.859 -0.434 1 94.62 45 ASP B O 1
ATOM 1876 N N . HIS B 1 46 ? -11.906 -23.25 -2.338 1 95.88 46 HIS B N 1
ATOM 1877 C CA . HIS B 1 46 ? -11.008 -22.344 -1.616 1 95.88 46 HIS B CA 1
ATOM 1878 C C . HIS B 1 46 ? -11.43 -20.891 -1.776 1 95.88 46 HIS B C 1
ATOM 1880 O O . HIS B 1 46 ? -11.883 -20.484 -2.85 1 95.88 46 HIS B O 1
ATOM 1886 N N . LYS B 1 47 ? -11.305 -20.156 -0.637 1 96.38 47 LYS B N 1
ATOM 1887 C CA . LYS B 1 47 ? -11.625 -18.734 -0.612 1 96.38 47 LYS B CA 1
ATOM 1888 C C . LYS B 1 47 ? -10.469 -17.922 -0.043 1 96.38 47 LYS B C 1
ATOM 1890 O O . LYS B 1 47 ? -9.852 -18.312 0.945 1 96.38 47 LYS B O 1
ATOM 1895 N N . PHE B 1 48 ? -10.156 -16.812 -0.7 1 96.12 48 PHE B N 1
ATOM 1896 C CA . PHE B 1 48 ? -9.102 -15.906 -0.255 1 96.12 48 PHE B CA 1
ATOM 1897 C C . PHE B 1 48 ? -9.609 -14.477 -0.175 1 96.12 48 PHE B C 1
ATOM 1899 O O . PHE B 1 48 ? -10.008 -13.891 -1.188 1 96.12 48 PHE B O 1
ATOM 1906 N N . SER B 1 49 ? -9.594 -13.945 1.016 1 96.44 49 SER B N 1
ATOM 1907 C CA . SER B 1 49 ? -9.992 -12.555 1.204 1 96.44 49 SER B CA 1
ATOM 1908 C C . SER B 1 49 ? -8.812 -11.609 0.992 1 96.44 49 SER B C 1
ATOM 1910 O O . SER B 1 49 ? -7.664 -11.961 1.27 1 96.44 49 SER B O 1
ATOM 1912 N N . ALA B 1 50 ? -9.125 -10.469 0.432 1 97 50 ALA B N 1
ATOM 1913 C CA . ALA B 1 50 ? -8.086 -9.484 0.178 1 97 50 ALA B CA 1
ATOM 1914 C C . ALA B 1 50 ? -8.672 -8.078 0.099 1 97 50 ALA B C 1
ATOM 1916 O O . ALA B 1 50 ? -9.875 -7.887 0.277 1 97 50 ALA B O 1
ATOM 1917 N N . HIS B 1 51 ? -7.863 -7.141 -0.027 1 96.88 51 HIS B N 1
ATOM 1918 C CA . HIS B 1 51 ? -8.25 -5.754 -0.257 1 96.88 51 HIS B CA 1
ATOM 1919 C C . HIS B 1 51 ? -8.18 -5.402 -1.739 1 96.88 51 HIS B C 1
ATOM 1921 O O . HIS B 1 51 ? -7.141 -5.57 -2.377 1 96.88 51 HIS B O 1
ATOM 1927 N N . ARG B 1 52 ? -9.266 -4.828 -2.277 1 95.38 52 ARG B N 1
ATOM 1928 C CA . ARG B 1 52 ? -9.344 -4.508 -3.699 1 95.38 52 ARG B CA 1
ATOM 1929 C C . ARG B 1 52 ? -8.219 -3.561 -4.109 1 95.38 52 ARG B C 1
ATOM 1931 O O . ARG B 1 52 ? -7.586 -3.758 -5.148 1 95.38 52 ARG B O 1
ATOM 1938 N N . ILE B 1 53 ? -7.969 -2.547 -3.299 1 96 53 ILE B N 1
ATOM 1939 C CA . ILE B 1 53 ? -7.008 -1.514 -3.662 1 96 53 ILE B CA 1
ATOM 1940 C C . ILE B 1 53 ? -5.605 -2.119 -3.738 1 96 53 ILE B C 1
ATOM 1942 O O . ILE B 1 53 ? -4.809 -1.749 -4.605 1 96 53 ILE B O 1
ATOM 1946 N N . VAL B 1 54 ? -5.238 -3.072 -2.848 1 97.31 54 VAL B N 1
ATOM 1947 C CA . VAL B 1 54 ? -3.926 -3.709 -2.854 1 97.31 54 VAL B CA 1
ATOM 1948 C C . VAL B 1 54 ? -3.789 -4.598 -4.09 1 97.31 54 VAL B C 1
ATOM 1950 O O . VAL B 1 54 ? -2.766 -4.562 -4.777 1 97.31 54 VAL B O 1
ATOM 1953 N N . LEU B 1 55 ? -4.832 -5.34 -4.395 1 96.25 55 LEU B N 1
ATOM 1954 C CA . LEU B 1 55 ? -4.82 -6.184 -5.586 1 96.25 55 LEU B CA 1
ATOM 1955 C C . LEU B 1 55 ? -4.703 -5.336 -6.848 1 96.25 55 LEU B C 1
ATOM 1957 O O . LEU B 1 55 ? -3.91 -5.648 -7.742 1 96.25 55 LEU B O 1
ATOM 1961 N N . ALA B 1 56 ? -5.484 -4.266 -6.895 1 95.75 56 ALA B N 1
ATOM 1962 C CA . ALA B 1 56 ? -5.477 -3.385 -8.055 1 95.75 56 ALA B CA 1
ATOM 1963 C C . ALA B 1 56 ? -4.117 -2.715 -8.234 1 95.75 56 ALA B C 1
ATOM 1965 O O . ALA B 1 56 ? -3.689 -2.449 -9.359 1 95.75 56 ALA B O 1
ATOM 1966 N N . ALA B 1 57 ? -3.475 -2.479 -7.16 1 96.44 57 ALA B N 1
ATOM 1967 C CA . ALA B 1 57 ? -2.195 -1.773 -7.199 1 96.44 57 ALA B CA 1
ATOM 1968 C C . ALA B 1 57 ? -1.073 -2.701 -7.656 1 96.44 57 ALA B C 1
ATOM 1970 O O . ALA B 1 57 ? -0.105 -2.256 -8.273 1 96.44 57 ALA B O 1
ATOM 1971 N N . SER B 1 58 ? -1.176 -3.99 -7.367 1 95.69 58 SER B N 1
ATOM 1972 C CA . SER B 1 58 ? -0.026 -4.875 -7.527 1 95.69 58 SER B CA 1
ATOM 1973 C C . SER B 1 58 ? -0.245 -5.863 -8.672 1 95.69 58 SER B C 1
ATOM 1975 O O . SER B 1 58 ? 0.71 -6.457 -9.172 1 95.69 58 SER B O 1
ATOM 1977 N N . ILE B 1 59 ? -1.524 -6.086 -9.117 1 95.38 59 ILE B N 1
ATOM 1978 C CA . ILE B 1 59 ? -1.862 -7.105 -10.102 1 95.38 59 ILE B CA 1
ATOM 1979 C C . ILE B 1 59 ? -2.664 -6.473 -11.242 1 95.38 59 ILE B C 1
ATOM 1981 O O . ILE B 1 59 ? -3.822 -6.094 -11.055 1 95.38 59 ILE B O 1
ATOM 1985 N N . PRO B 1 60 ? -2.09 -6.43 -12.398 1 94.19 60 PRO B N 1
ATOM 1986 C CA . PRO B 1 60 ? -2.713 -5.719 -13.523 1 94.19 60 PRO B CA 1
ATOM 1987 C C . PRO B 1 60 ? -4.105 -6.25 -13.852 1 94.19 60 PRO B C 1
ATOM 1989 O O . PRO B 1 60 ? -5.012 -5.473 -14.164 1 94.19 60 PRO B O 1
ATOM 1992 N N . TYR B 1 61 ? -4.289 -7.52 -13.812 1 91.81 61 TYR B N 1
ATOM 1993 C CA . TYR B 1 61 ? -5.59 -8.125 -14.07 1 91.81 61 TYR B CA 1
ATOM 1994 C C . TYR B 1 61 ? -6.66 -7.527 -13.164 1 91.81 61 TYR B C 1
ATOM 1996 O O . TYR B 1 61 ? -7.723 -7.117 -13.633 1 91.81 61 TYR B O 1
ATOM 2004 N N . PHE B 1 62 ? -6.418 -7.426 -11.945 1 93.31 62 PHE B N 1
ATOM 2005 C CA . PHE B 1 62 ? -7.379 -6.895 -10.984 1 93.31 62 PHE B CA 1
ATOM 2006 C C . PHE B 1 62 ? -7.465 -5.375 -11.086 1 93.31 62 PHE B C 1
ATOM 2008 O O . PHE B 1 62 ? -8.516 -4.789 -10.805 1 93.31 62 PHE B O 1
ATOM 2015 N N . HIS B 1 63 ? -6.367 -4.727 -11.477 1 94.06 63 HIS B N 1
ATOM 2016 C CA . HIS B 1 63 ? -6.418 -3.291 -11.727 1 94.06 63 HIS B CA 1
ATOM 2017 C C . HIS B 1 63 ? -7.52 -2.943 -12.727 1 94.06 63 HIS B C 1
ATOM 2019 O O . HIS B 1 63 ? -8.367 -2.088 -12.453 1 94.06 63 HIS B O 1
ATOM 2025 N N . ALA B 1 64 ? -7.43 -3.65 -13.805 1 90.5 64 ALA B N 1
ATOM 2026 C CA . ALA B 1 64 ? -8.414 -3.426 -14.867 1 90.5 64 ALA B CA 1
ATOM 2027 C C . ALA B 1 64 ? -9.82 -3.791 -14.391 1 90.5 64 ALA B C 1
ATOM 2029 O O . ALA B 1 64 ? -10.781 -3.068 -14.664 1 90.5 64 ALA B O 1
ATOM 2030 N N . MET B 1 65 ? -9.906 -4.832 -13.68 1 88.56 65 MET B N 1
ATOM 2031 C CA . MET B 1 65 ? -11.203 -5.332 -13.234 1 88.56 65 MET B CA 1
ATOM 2032 C C . MET B 1 65 ? -11.867 -4.355 -12.266 1 88.56 65 MET B C 1
ATOM 2034 O O . MET B 1 65 ? -13.062 -4.086 -12.375 1 88.56 65 MET B O 1
ATOM 2038 N N . PHE B 1 66 ? -11.102 -3.811 -11.359 1 91.56 66 PHE B N 1
ATOM 2039 C CA . PHE B 1 66 ? -11.688 -3.033 -10.273 1 91.56 66 PHE B CA 1
ATOM 2040 C C . PHE B 1 66 ? -11.797 -1.563 -10.664 1 91.56 66 PHE B C 1
ATOM 2042 O O . PHE B 1 66 ? -12.586 -0.819 -10.07 1 91.56 66 PHE B O 1
ATOM 2049 N N . THR B 1 67 ? -11.055 -1.083 -11.547 1 89.75 67 THR B N 1
ATOM 2050 C CA . THR B 1 67 ? -11.047 0.345 -11.852 1 89.75 67 THR B CA 1
ATOM 2051 C C . THR B 1 67 ? -11.875 0.64 -13.094 1 89.75 67 THR B C 1
ATOM 2053 O O . THR B 1 67 ? -12.133 1.802 -13.414 1 89.75 67 THR B O 1
ATOM 2056 N N . ASN B 1 68 ? -12.203 -0.216 -13.992 1 82.06 68 ASN B N 1
ATOM 2057 C CA . ASN B 1 68 ? -12.945 0.009 -15.234 1 82.06 68 ASN B CA 1
ATOM 2058 C C . ASN B 1 68 ? -14.445 0.098 -14.984 1 82.06 68 ASN B C 1
ATOM 2060 O O . ASN B 1 68 ? -15.219 0.361 -15.906 1 82.06 68 ASN B O 1
ATOM 2064 N N . ASP B 1 69 ? -14.93 0.57 -13.867 1 68.12 69 ASP B N 1
ATOM 2065 C CA . ASP B 1 69 ? -16.312 0.861 -13.516 1 68.12 69 ASP B CA 1
ATOM 2066 C C . ASP B 1 69 ? -17.25 -0.237 -14.023 1 68.12 69 ASP B C 1
ATOM 2068 O O . ASP B 1 69 ? -18.297 0.05 -14.609 1 68.12 69 ASP B O 1
ATOM 2072 N N . MET B 1 70 ? -16.859 -1.418 -14.047 1 64.94 70 MET B N 1
ATOM 2073 C CA . MET B 1 70 ? -17.734 -2.512 -14.445 1 64.94 70 MET B CA 1
ATOM 2074 C C . MET B 1 70 ? -18.484 -3.066 -13.234 1 64.94 70 MET B C 1
ATOM 2076 O O . MET B 1 70 ? -17.984 -3.041 -12.117 1 64.94 70 MET B O 1
ATOM 2080 N N . MET B 1 71 ? -19.766 -3.385 -13.406 1 60.41 71 MET B N 1
ATOM 2081 C CA . MET B 1 71 ? -20.656 -3.891 -12.367 1 60.41 71 MET B CA 1
ATOM 2082 C C . MET B 1 71 ? -20 -5.031 -11.594 1 60.41 71 MET B C 1
ATOM 2084 O O . MET B 1 71 ? -20.172 -5.137 -10.375 1 60.41 71 MET B O 1
ATOM 2088 N N . GLU B 1 72 ? -19.359 -5.836 -12.336 1 55.44 72 GLU B N 1
ATOM 2089 C CA . GLU B 1 72 ? -18.781 -7.051 -11.75 1 55.44 72 GLU B CA 1
ATOM 2090 C C . GLU B 1 72 ? -17.75 -6.719 -10.688 1 55.44 72 GLU B C 1
ATOM 2092 O O . GLU B 1 72 ? -17.484 -7.531 -9.789 1 55.44 72 GLU B O 1
ATOM 2097 N N . CYS B 1 73 ? -17.328 -5.402 -10.75 1 60.59 73 CYS B N 1
ATOM 2098 C CA . CYS B 1 73 ? -16.219 -5.039 -9.867 1 60.59 73 CYS B CA 1
ATOM 2099 C C . CYS B 1 73 ? -16.734 -4.777 -8.453 1 60.59 73 CYS B C 1
ATOM 2101 O O . CYS B 1 73 ? -15.938 -4.672 -7.512 1 60.59 73 CYS B O 1
ATOM 2103 N N . LYS B 1 74 ? -18.031 -4.875 -8.305 1 70.19 74 LYS B N 1
ATOM 2104 C CA . LYS B 1 74 ? -18.578 -4.488 -7.008 1 70.19 74 LYS B CA 1
ATOM 2105 C C . LYS B 1 74 ? -19.031 -5.711 -6.215 1 70.19 74 LYS B C 1
ATOM 2107 O O . LYS B 1 74 ? -19.438 -5.594 -5.059 1 70.19 74 LYS B O 1
ATOM 2112 N N . GLN B 1 75 ? -18.797 -6.855 -6.871 1 77.69 75 GLN B N 1
ATOM 2113 C CA . GLN B 1 75 ? -19.188 -8.07 -6.16 1 77.69 75 GLN B CA 1
ATOM 2114 C C . GLN B 1 75 ? -18.203 -8.391 -5.039 1 77.69 75 GLN B C 1
ATOM 2116 O O . GLN B 1 75 ? -17 -8.227 -5.195 1 77.69 75 GLN B O 1
ATOM 2121 N N . ASP B 1 76 ? -18.766 -8.945 -4.035 1 86.19 76 ASP B N 1
ATOM 2122 C CA . ASP B 1 76 ? -17.953 -9.289 -2.879 1 86.19 76 ASP B CA 1
ATOM 2123 C C . ASP B 1 76 ? -17.141 -10.555 -3.137 1 86.19 76 ASP B C 1
ATOM 2125 O O . ASP B 1 76 ? -16.047 -10.727 -2.586 1 86.19 76 ASP B O 1
ATOM 2129 N N . GLU B 1 77 ? -17.75 -11.398 -4.043 1 91.88 77 GLU B N 1
ATOM 2130 C CA . GLU B 1 77 ? -17.078 -12.664 -4.328 1 91.88 77 GLU B CA 1
ATOM 2131 C C . GLU B 1 77 ? -16.781 -12.805 -5.82 1 91.88 77 GLU B C 1
ATOM 2133 O O . GLU B 1 77 ? -17.688 -12.641 -6.652 1 91.88 77 GLU B O 1
ATOM 2138 N N . ILE B 1 78 ? -15.633 -13.062 -6.129 1 90.94 78 ILE B N 1
ATOM 2139 C CA . ILE B 1 78 ? -15.203 -13.266 -7.508 1 90.94 78 ILE B CA 1
ATOM 2140 C C . ILE B 1 78 ? -14.805 -14.727 -7.711 1 90.94 78 ILE B C 1
ATOM 2142 O O . ILE B 1 78 ? -13.898 -15.227 -7.043 1 90.94 78 ILE B O 1
ATOM 2146 N N . VAL B 1 79 ? -15.445 -15.391 -8.617 1 92.5 79 VAL B N 1
ATOM 2147 C CA . VAL B 1 79 ? -15.164 -16.797 -8.906 1 92.5 79 VAL B CA 1
ATOM 2148 C C . VAL B 1 79 ? 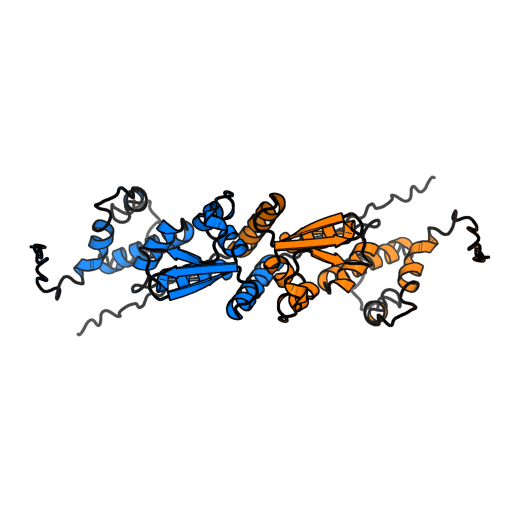-14.102 -16.891 -10.008 1 92.5 79 VAL B C 1
ATOM 2150 O O . VAL B 1 79 ? -14.281 -16.344 -11.094 1 92.5 79 VAL B O 1
ATOM 2153 N N . MET B 1 80 ? -13.07 -17.484 -9.633 1 90.38 80 MET B N 1
ATOM 2154 C CA . MET B 1 80 ? -11.992 -17.703 -10.586 1 90.38 80 MET B CA 1
ATOM 2155 C C . MET B 1 80 ? -11.898 -19.188 -10.969 1 90.38 80 MET B C 1
ATOM 2157 O O . MET B 1 80 ? -12.289 -20.047 -10.195 1 90.38 80 MET B O 1
ATOM 2161 N N . GLN B 1 81 ? -11.461 -19.406 -12.219 1 88.06 81 GLN B N 1
ATOM 2162 C CA . GLN B 1 81 ? -11.312 -20.766 -12.727 1 88.06 81 GLN B CA 1
ATOM 2163 C C . GLN B 1 81 ? -9.992 -20.938 -13.469 1 88.06 81 GLN B C 1
ATOM 2165 O O . GLN B 1 81 ? -9.383 -19.953 -13.891 1 88.06 81 GLN B O 1
ATOM 2170 N N . GLY B 1 82 ? -9.492 -22.219 -13.57 1 82.25 82 GLY B N 1
ATOM 2171 C CA . GLY B 1 82 ? -8.352 -22.516 -14.422 1 82.25 82 GLY B CA 1
ATOM 2172 C C . GLY B 1 82 ? -7.02 -22.312 -13.727 1 82.25 82 GLY B C 1
ATOM 2173 O O . GLY B 1 82 ? -5.977 -22.234 -14.383 1 82.25 82 GLY B O 1
ATOM 2174 N N . MET B 1 83 ? -7.102 -22.125 -12.414 1 88.62 83 MET B N 1
ATOM 2175 C CA . MET B 1 83 ? -5.852 -21.906 -11.688 1 88.62 83 MET B CA 1
ATOM 2176 C C . MET B 1 83 ? -5.812 -22.75 -10.414 1 88.62 83 MET B C 1
ATOM 2178 O O . MET B 1 83 ? -6.859 -23.078 -9.852 1 88.62 83 MET B O 1
ATOM 2182 N N . ASP B 1 84 ? -4.59 -23.172 -10.172 1 92.75 84 ASP B N 1
ATOM 2183 C CA . ASP B 1 84 ? -4.363 -23.891 -8.914 1 92.75 84 ASP B CA 1
ATOM 2184 C C . ASP B 1 84 ? -4.57 -22.969 -7.715 1 92.75 84 ASP B C 1
ATOM 2186 O O . ASP B 1 84 ? -4.035 -21.859 -7.676 1 92.75 84 ASP B O 1
ATOM 2190 N N . PRO B 1 85 ? -5.371 -23.469 -6.766 1 95.69 85 PRO B N 1
ATOM 2191 C CA . PRO B 1 85 ? -5.605 -22.641 -5.578 1 95.69 85 PRO B CA 1
ATOM 2192 C C . PRO B 1 85 ? -4.309 -22.25 -4.871 1 95.69 85 PRO B C 1
ATOM 2194 O O . PRO B 1 85 ? -4.191 -21.141 -4.359 1 95.69 85 PRO B O 1
ATOM 2197 N N . SER B 1 86 ? -3.375 -23.125 -4.812 1 95.81 86 SER B N 1
ATOM 2198 C CA . SER B 1 86 ? -2.119 -22.828 -4.133 1 95.81 86 SER B CA 1
ATOM 2199 C C . SER B 1 86 ? -1.335 -21.75 -4.875 1 95.81 86 SER B C 1
ATOM 2201 O O . SER B 1 86 ? -0.656 -20.922 -4.254 1 95.81 86 SER B O 1
ATOM 2203 N N . ALA B 1 87 ? -1.405 -21.766 -6.172 1 95.19 87 ALA B N 1
ATOM 2204 C CA . ALA B 1 87 ? -0.749 -20.734 -6.977 1 95.19 87 ALA B CA 1
ATOM 2205 C C . ALA B 1 87 ? -1.405 -19.375 -6.766 1 95.19 87 ALA B C 1
ATOM 2207 O O . ALA B 1 87 ? -0.716 -18.359 -6.617 1 95.19 87 ALA B O 1
ATOM 2208 N N . LEU B 1 88 ? -2.729 -19.422 -6.738 1 96.62 88 LEU B N 1
ATOM 2209 C CA . LEU B 1 88 ? -3.443 -18.172 -6.496 1 96.62 88 LEU B CA 1
ATOM 2210 C C . LEU B 1 88 ? -3.084 -17.594 -5.133 1 96.62 88 LEU B C 1
ATOM 2212 O O . LEU B 1 88 ? -2.826 -16.391 -5.012 1 96.62 88 LEU B O 1
ATOM 2216 N N . GLU B 1 89 ? -3.057 -18.406 -4.188 1 96.81 89 GLU B N 1
ATOM 2217 C CA . GLU B 1 89 ? -2.691 -17.969 -2.842 1 96.81 89 GLU B CA 1
ATOM 2218 C C . GLU B 1 89 ? -1.298 -17.344 -2.822 1 96.81 89 GLU B C 1
ATOM 2220 O O . GLU B 1 89 ? -1.096 -16.281 -2.238 1 96.81 89 GLU B O 1
ATOM 2225 N N . ALA B 1 90 ? -0.342 -18.047 -3.438 1 96.56 90 ALA B N 1
ATOM 2226 C CA . ALA B 1 90 ? 1.032 -17.562 -3.498 1 96.56 90 ALA B CA 1
ATOM 2227 C C . ALA B 1 90 ? 1.101 -16.203 -4.195 1 96.56 90 ALA B C 1
ATOM 2229 O O . ALA B 1 90 ? 1.836 -15.305 -3.766 1 96.56 90 ALA B O 1
ATOM 2230 N N . LEU B 1 91 ? 0.328 -16.078 -5.25 1 96.88 91 LEU B N 1
ATOM 2231 C CA . LEU B 1 91 ? 0.36 -14.836 -6.031 1 96.88 91 LEU B CA 1
ATOM 2232 C C . LEU B 1 91 ? -0.317 -13.703 -5.277 1 96.88 91 LEU B C 1
ATOM 2234 O O . LEU B 1 91 ? 0.119 -12.547 -5.355 1 96.88 91 LEU B O 1
ATOM 2238 N N . ILE B 1 92 ? -1.404 -13.977 -4.516 1 97.31 92 ILE B N 1
ATOM 2239 C CA . ILE B 1 92 ? -2.043 -12.969 -3.666 1 97.31 92 ILE B CA 1
ATOM 2240 C C . ILE B 1 92 ? -1.079 -12.547 -2.561 1 97.31 92 ILE B C 1
ATOM 2242 O O . ILE B 1 92 ? -0.951 -11.352 -2.268 1 97.31 92 ILE B O 1
ATOM 2246 N N . ASN B 1 93 ? -0.401 -13.516 -1.959 1 96.5 93 ASN B N 1
ATOM 2247 C CA . ASN B 1 93 ? 0.598 -13.188 -0.945 1 96.5 93 ASN B CA 1
ATOM 2248 C C . ASN B 1 93 ? 1.712 -12.312 -1.514 1 96.5 93 ASN B C 1
ATOM 2250 O O . ASN B 1 93 ? 2.164 -11.375 -0.857 1 96.5 93 ASN B O 1
ATOM 2254 N N . PHE B 1 94 ? 2.049 -12.625 -2.715 1 96.31 94 PHE B N 1
ATOM 2255 C CA . PHE B 1 94 ? 3.07 -11.836 -3.395 1 96.31 94 PHE B CA 1
ATOM 2256 C C . PHE B 1 94 ? 2.627 -10.391 -3.543 1 96.31 94 PHE B C 1
ATOM 2258 O O . PHE B 1 94 ? 3.441 -9.469 -3.43 1 96.31 94 PHE B O 1
ATOM 2265 N N . ALA B 1 95 ? 1.412 -10.188 -3.779 1 96.38 95 ALA B N 1
ATOM 2266 C CA . ALA B 1 95 ? 0.873 -8.836 -3.941 1 96.38 95 ALA B CA 1
ATOM 2267 C C . ALA B 1 95 ? 1.075 -8.008 -2.676 1 96.38 95 ALA B C 1
ATOM 2269 O O . ALA B 1 95 ? 1.185 -6.781 -2.74 1 96.38 95 ALA B O 1
ATOM 2270 N N . TYR B 1 96 ? 1.161 -8.641 -1.517 1 96.19 96 TYR B N 1
ATOM 2271 C CA . TYR B 1 96 ? 1.282 -7.934 -0.245 1 96.19 96 TYR B CA 1
ATOM 2272 C C . TYR B 1 96 ? 2.742 -7.816 0.175 1 96.19 96 TYR B C 1
ATOM 2274 O O . TYR B 1 96 ? 3.131 -6.84 0.824 1 96.19 96 TYR B O 1
ATOM 2282 N N . ASN B 1 97 ? 3.557 -8.766 -0.139 1 92.81 97 ASN B N 1
ATOM 2283 C CA . ASN B 1 97 ? 4.875 -8.758 0.49 1 92.81 97 ASN B CA 1
ATOM 2284 C C . ASN B 1 97 ? 5.992 -8.828 -0.548 1 92.81 97 ASN B C 1
ATOM 2286 O O . ASN B 1 97 ? 7.16 -8.625 -0.22 1 92.81 97 ASN B O 1
ATOM 2290 N N . GLY B 1 98 ? 5.715 -9.141 -1.768 1 94 98 GLY B N 1
ATOM 2291 C CA . GLY B 1 98 ? 6.688 -9.109 -2.848 1 94 98 GLY B CA 1
ATOM 2292 C C . GLY B 1 98 ? 7.605 -10.312 -2.865 1 94 98 GLY B C 1
ATOM 2293 O O . GLY B 1 98 ? 8.633 -10.312 -3.547 1 94 98 GLY B O 1
ATOM 2294 N N . ASN B 1 99 ? 7.285 -11.305 -2.102 1 93.56 99 ASN B N 1
ATOM 2295 C CA . ASN B 1 99 ? 8.109 -12.5 -2.02 1 93.56 99 ASN B CA 1
ATOM 2296 C C . ASN B 1 99 ? 7.402 -13.711 -2.621 1 93.56 99 ASN B C 1
ATOM 2298 O O . ASN B 1 99 ? 6.191 -13.875 -2.455 1 93.56 99 ASN B O 1
ATOM 2302 N N . LEU B 1 100 ? 8.172 -14.508 -3.342 1 94.94 100 LEU B N 1
ATOM 2303 C CA . LEU B 1 100 ? 7.637 -15.719 -3.965 1 94.94 100 LEU B CA 1
ATOM 2304 C C . LEU B 1 100 ? 8.672 -16.828 -3.961 1 94.94 100 LEU B C 1
ATOM 2306 O O . LEU B 1 100 ? 9.828 -16.609 -4.316 1 94.94 100 LEU B O 1
ATOM 2310 N N . ALA B 1 101 ? 8.328 -17.969 -3.459 1 94.44 101 ALA B N 1
ATOM 2311 C CA . ALA B 1 101 ? 9.18 -19.156 -3.521 1 94.44 101 ALA B CA 1
ATOM 2312 C C . ALA B 1 101 ? 8.812 -20.031 -4.723 1 94.44 101 ALA B C 1
ATOM 2314 O O . ALA B 1 101 ? 7.656 -20.406 -4.887 1 94.44 101 ALA B O 1
ATOM 2315 N N . ILE B 1 102 ? 9.758 -20.297 -5.523 1 93.12 102 ILE B N 1
ATOM 2316 C CA . ILE B 1 102 ? 9.531 -21.094 -6.727 1 93.12 102 ILE B CA 1
ATOM 2317 C C . ILE B 1 102 ? 10.336 -22.391 -6.641 1 93.12 102 ILE B C 1
ATOM 2319 O O . ILE B 1 102 ? 11.531 -22.375 -6.348 1 93.12 102 ILE B O 1
ATOM 2323 N N . ASP B 1 103 ? 9.727 -23.422 -6.766 1 90.69 103 ASP B N 1
ATOM 2324 C CA . ASP B 1 103 ? 10.383 -24.719 -6.848 1 90.69 103 ASP B CA 1
ATOM 2325 C C . ASP B 1 103 ? 9.758 -25.594 -7.945 1 90.69 103 ASP B C 1
ATOM 2327 O O . ASP B 1 103 ? 8.906 -25.125 -8.703 1 90.69 103 ASP B O 1
ATOM 2331 N N . GLN B 1 104 ? 10.227 -26.812 -8.023 1 86.38 104 GLN B N 1
ATOM 2332 C CA . GLN B 1 104 ? 9.812 -27.703 -9.102 1 86.38 104 GLN B CA 1
ATOM 2333 C C . GLN B 1 104 ? 8.336 -28.078 -8.977 1 86.38 104 GLN B C 1
ATOM 2335 O O . GLN B 1 104 ? 7.656 -28.297 -9.977 1 86.38 104 GLN B O 1
ATOM 2340 N N . GLN B 1 105 ? 7.828 -28.062 -7.785 1 89.25 105 GLN B N 1
ATOM 2341 C CA . GLN B 1 105 ? 6.469 -28.531 -7.531 1 89.25 105 GLN B CA 1
ATOM 2342 C C . GLN B 1 105 ? 5.445 -27.453 -7.902 1 89.25 105 GLN B C 1
ATOM 2344 O O . GLN B 1 105 ? 4.332 -27.781 -8.328 1 89.25 105 GLN B O 1
ATOM 2349 N N . ASN B 1 106 ? 5.875 -26.156 -7.836 1 92.69 106 ASN B N 1
ATOM 2350 C CA . ASN B 1 106 ? 4.844 -25.141 -7.977 1 92.69 106 ASN B CA 1
ATOM 2351 C C . ASN B 1 106 ? 5.113 -24.234 -9.18 1 92.69 106 ASN B C 1
ATOM 2353 O O . ASN B 1 106 ? 4.258 -23.438 -9.562 1 92.69 106 ASN B O 1
ATOM 2357 N N . VAL B 1 107 ? 6.223 -24.344 -9.875 1 90.81 107 VAL B N 1
ATOM 2358 C CA . VAL B 1 107 ? 6.637 -23.422 -10.922 1 90.81 107 VAL B CA 1
ATOM 2359 C C . VAL B 1 107 ? 5.602 -23.406 -12.047 1 90.81 107 VAL B C 1
ATOM 2361 O O . VAL B 1 107 ? 5.281 -22.359 -12.594 1 90.81 107 VAL B O 1
ATOM 2364 N N . GLN B 1 108 ? 5.102 -24.562 -12.367 1 87.62 108 GLN B N 1
ATOM 2365 C CA . GLN B 1 108 ? 4.145 -24.625 -13.469 1 87.62 108 GLN B CA 1
ATOM 2366 C C . GLN B 1 108 ? 2.85 -23.891 -13.117 1 87.62 108 GLN B C 1
ATOM 2368 O O . GLN B 1 108 ? 2.346 -23.094 -13.906 1 87.62 108 GLN B O 1
ATOM 2373 N N . SER B 1 109 ? 2.318 -24.219 -11.992 1 92.56 109 SER B N 1
ATOM 2374 C CA . SER B 1 109 ? 1.081 -23.562 -11.57 1 92.56 109 SER B CA 1
ATOM 2375 C C . SER B 1 109 ? 1.272 -22.062 -11.398 1 92.56 109 SER B C 1
ATOM 2377 O O . SER B 1 109 ? 0.38 -21.281 -11.727 1 92.56 109 SER B O 1
ATOM 2379 N N . LEU B 1 110 ? 2.389 -21.625 -10.93 1 93.44 110 LEU B N 1
ATOM 2380 C CA . LEU B 1 110 ? 2.709 -20.203 -10.766 1 93.44 110 LEU B CA 1
ATOM 2381 C C . LEU B 1 110 ? 2.785 -19.516 -12.117 1 93.44 110 LEU B C 1
ATOM 2383 O O . LEU B 1 110 ? 2.281 -18.391 -12.273 1 93.44 110 LEU B O 1
ATOM 2387 N N . LEU B 1 111 ? 3.445 -20.172 -13.062 1 90.06 111 LEU B N 1
ATOM 2388 C CA . LEU B 1 111 ? 3.566 -19.609 -14.406 1 90.06 111 LEU B CA 1
ATOM 2389 C C . LEU B 1 111 ? 2.193 -19.375 -15.023 1 90.06 111 LEU B C 1
ATOM 2391 O O . LEU B 1 111 ? 1.921 -18.297 -15.555 1 90.06 111 LEU B O 1
ATOM 2395 N N . MET B 1 112 ? 1.341 -20.328 -14.914 1 89.62 112 MET B N 1
ATOM 2396 C CA . MET B 1 112 ? -0.014 -20.219 -15.453 1 89.62 112 MET B CA 1
ATOM 2397 C C . MET B 1 112 ? -0.781 -19.109 -14.758 1 89.62 112 MET B C 1
ATOM 2399 O O . MET B 1 112 ? -1.426 -18.281 -15.414 1 89.62 112 MET B O 1
ATOM 2403 N N . GLY B 1 113 ? -0.697 -19.078 -13.43 1 93.81 113 GLY B N 1
ATOM 2404 C CA . GLY B 1 113 ? -1.356 -18.016 -12.672 1 93.81 113 GLY B CA 1
ATOM 2405 C C . GLY B 1 113 ? -0.847 -16.641 -13.016 1 93.81 113 GLY B C 1
ATOM 2406 O O . GLY B 1 113 ? -1.636 -15.703 -13.195 1 93.81 113 GLY B O 1
ATOM 2407 N N . ALA B 1 114 ? 0.441 -16.562 -13.086 1 94.12 114 ALA B N 1
ATOM 2408 C CA . ALA B 1 114 ? 1.059 -15.273 -13.422 1 94.12 114 ALA B CA 1
ATOM 2409 C C . ALA B 1 114 ? 0.621 -14.797 -14.805 1 94.12 114 ALA B C 1
ATOM 2411 O O . ALA B 1 114 ? 0.402 -13.602 -15.016 1 94.12 114 ALA B O 1
ATOM 2412 N N . SER B 1 115 ? 0.553 -15.711 -15.773 1 90.06 115 SER B N 1
ATOM 2413 C CA . SER B 1 115 ? 0.079 -15.383 -17.109 1 90.06 115 SER B CA 1
ATOM 2414 C C . SER B 1 115 ? -1.369 -14.906 -17.078 1 90.06 115 SER B C 1
ATOM 2416 O O . SER B 1 115 ? -1.707 -13.891 -17.703 1 90.06 115 SER B O 1
ATOM 2418 N N . PHE B 1 116 ? -2.137 -15.594 -16.344 1 88.88 116 PHE B N 1
ATOM 2419 C CA . PHE B 1 116 ? -3.551 -15.25 -16.234 1 88.88 116 PHE B CA 1
ATOM 2420 C C . PHE B 1 116 ? -3.729 -13.883 -15.586 1 88.88 116 PHE B C 1
ATOM 2422 O O . PHE B 1 116 ? -4.547 -13.078 -16.031 1 88.88 116 PHE B O 1
ATOM 2429 N N . LEU B 1 117 ? -2.973 -13.617 -14.547 1 94.31 117 LEU B N 1
ATOM 2430 C CA . LEU B 1 117 ? -3.105 -12.391 -13.773 1 94.31 117 LEU B CA 1
ATOM 2431 C C . LEU B 1 117 ? -2.211 -11.297 -14.336 1 94.31 117 LEU B C 1
ATOM 2433 O O . LEU B 1 117 ? -2.113 -10.211 -13.75 1 94.31 117 LEU B O 1
ATOM 2437 N N . GLN B 1 118 ? -1.448 -11.609 -15.391 1 93.31 118 GLN B N 1
ATOM 2438 C CA . GLN B 1 118 ? -0.637 -10.648 -16.125 1 93.31 118 GLN B CA 1
ATOM 2439 C C . GLN B 1 118 ? 0.505 -10.117 -15.266 1 93.31 118 GLN B C 1
ATOM 2441 O O . GLN B 1 118 ? 0.75 -8.914 -15.219 1 93.31 118 GLN B O 1
ATOM 2446 N N . LEU B 1 119 ? 1.106 -10.984 -14.5 1 94.81 119 LEU B N 1
ATOM 2447 C CA . LEU B 1 119 ? 2.283 -10.656 -13.695 1 94.81 119 LEU B CA 1
ATOM 2448 C C . LEU B 1 119 ? 3.564 -11 -14.453 1 94.81 119 LEU B C 1
ATOM 2450 O O . LEU B 1 119 ? 4.09 -12.109 -14.32 1 94.81 119 LEU B O 1
ATOM 2454 N N . GLN B 1 120 ? 4.156 -10.031 -15.125 1 90.81 120 GLN B N 1
ATOM 2455 C CA . GLN B 1 120 ? 5.254 -10.273 -16.047 1 90.81 120 GLN B CA 1
ATOM 2456 C C . GLN B 1 120 ? 6.527 -10.656 -15.312 1 90.81 120 GLN B C 1
ATOM 2458 O O . GLN B 1 120 ? 7.246 -11.57 -15.727 1 90.81 120 GLN B O 1
ATOM 2463 N N . SER B 1 121 ? 6.82 -9.961 -14.273 1 91.69 121 SER B N 1
ATOM 2464 C CA . SER B 1 121 ? 8.055 -10.234 -13.547 1 91.69 121 SER B CA 1
ATOM 2465 C C . SER B 1 121 ? 8.094 -11.664 -13.031 1 91.69 121 SER B C 1
ATOM 2467 O O . SER B 1 121 ? 9.141 -12.312 -13.047 1 91.69 121 SER B O 1
ATOM 2469 N N . ILE B 1 122 ? 6.984 -12.102 -12.609 1 93.88 122 ILE B N 1
ATOM 2470 C CA . ILE B 1 122 ? 6.906 -13.461 -12.086 1 93.88 122 ILE B CA 1
ATOM 2471 C C . ILE B 1 122 ? 7 -14.461 -13.234 1 93.88 122 ILE B C 1
ATOM 2473 O O . ILE B 1 122 ? 7.664 -15.492 -13.109 1 93.88 122 ILE B O 1
ATOM 2477 N N . LYS B 1 123 ? 6.312 -14.211 -14.297 1 91.5 123 LYS B N 1
ATOM 2478 C CA . LYS B 1 123 ? 6.434 -15.047 -15.484 1 91.5 123 LYS B CA 1
ATOM 2479 C C . LYS B 1 123 ? 7.895 -15.219 -15.891 1 91.5 123 LYS B C 1
ATOM 2481 O O . LYS B 1 123 ? 8.352 -16.344 -16.141 1 91.5 123 LYS B O 1
ATOM 2486 N N . ASP B 1 124 ? 8.586 -14.117 -15.898 1 89.19 124 ASP B N 1
ATOM 2487 C CA . ASP B 1 124 ? 9.992 -14.141 -16.281 1 89.19 124 ASP B CA 1
ATOM 2488 C C . ASP B 1 124 ? 10.805 -14.992 -15.305 1 89.19 124 ASP B C 1
ATOM 2490 O O . ASP B 1 124 ? 11.68 -15.758 -15.719 1 89.19 124 ASP B O 1
ATOM 2494 N N . ALA B 1 125 ? 10.547 -14.828 -14.07 1 90.69 125 ALA B N 1
ATOM 2495 C CA . ALA B 1 125 ? 11.266 -15.586 -13.047 1 90.69 125 ALA B CA 1
ATOM 2496 C C . ALA B 1 125 ? 11.016 -17.078 -13.203 1 90.69 125 ALA B C 1
ATOM 2498 O O . ALA B 1 125 ? 11.945 -17.891 -13.078 1 90.69 125 ALA B O 1
ATOM 2499 N N . CYS B 1 126 ? 9.812 -17.453 -13.438 1 88.31 126 CYS B N 1
ATOM 2500 C CA . CYS B 1 126 ? 9.477 -18.859 -13.625 1 88.31 126 CYS B CA 1
ATOM 2501 C C . CYS B 1 126 ? 10.164 -19.422 -14.859 1 88.31 126 CYS B C 1
ATOM 2503 O O . CYS B 1 126 ? 10.68 -20.547 -14.836 1 88.31 126 CYS B O 1
ATOM 2505 N N . CYS B 1 127 ? 10.234 -18.609 -15.922 1 84.81 127 CYS B N 1
ATOM 2506 C CA . CYS B 1 127 ? 10.891 -19.047 -17.156 1 84.81 127 CYS B CA 1
ATOM 2507 C C . CYS B 1 127 ? 12.391 -19.234 -16.938 1 84.81 127 CYS B C 1
ATOM 2509 O O . CYS B 1 127 ? 12.977 -20.203 -17.422 1 84.81 127 CYS B O 1
ATOM 2511 N N . THR B 1 128 ? 12.883 -18.344 -16.172 1 85.19 128 THR B N 1
ATOM 2512 C CA . THR B 1 128 ? 14.305 -18.469 -15.852 1 85.19 128 THR B CA 1
ATOM 2513 C C . THR B 1 128 ? 14.57 -19.734 -15.055 1 85.19 128 THR B C 1
ATOM 2515 O O . THR B 1 128 ? 15.539 -20.453 -15.32 1 85.19 128 THR B O 1
ATOM 2518 N N . PHE B 1 129 ? 13.789 -19.984 -14.086 1 86.56 129 PHE B N 1
ATOM 2519 C CA . PHE B 1 129 ? 13.922 -21.188 -13.266 1 86.56 129 PHE B CA 1
ATOM 2520 C C . PHE B 1 129 ? 13.875 -22.438 -14.133 1 86.56 129 PHE B C 1
ATOM 2522 O O . PHE B 1 129 ? 14.734 -23.312 -14.008 1 86.56 129 PHE B O 1
ATOM 2529 N N . LEU B 1 130 ? 12.906 -22.531 -14.977 1 81 130 LEU B N 1
ATOM 2530 C CA . LEU B 1 130 ? 12.711 -23.672 -15.852 1 81 130 LEU B CA 1
ATOM 2531 C C . LEU B 1 130 ? 13.883 -23.828 -16.828 1 81 130 LEU B C 1
ATOM 2533 O O . LEU B 1 130 ? 14.344 -24.938 -17.078 1 81 130 LEU B O 1
ATOM 2537 N N . ARG B 1 131 ? 14.352 -22.703 -17.281 1 77.44 131 ARG B N 1
ATOM 2538 C CA . ARG B 1 131 ? 15.484 -22.719 -18.203 1 77.44 131 ARG B CA 1
ATOM 2539 C C . ARG B 1 131 ? 16.734 -23.266 -17.531 1 77.44 131 ARG B C 1
ATOM 2541 O O . ARG B 1 131 ? 17.422 -24.125 -18.094 1 77.44 131 ARG B O 1
ATOM 2548 N N . GLU B 1 132 ? 16.922 -22.781 -16.406 1 79.75 132 GLU B N 1
ATOM 2549 C CA . GLU B 1 132 ? 18.109 -23.219 -15.68 1 79.75 132 GLU B CA 1
ATOM 2550 C C . GLU B 1 132 ? 18.016 -24.703 -15.32 1 79.75 132 GLU B C 1
ATOM 2552 O O . GLU B 1 132 ? 19.016 -25.422 -15.367 1 79.75 132 GLU B O 1
ATOM 2557 N N . ARG B 1 133 ? 16.969 -25.156 -14.961 1 76.31 133 ARG B N 1
ATOM 2558 C CA . ARG B 1 133 ? 16.781 -26.562 -14.633 1 76.31 133 ARG B CA 1
ATOM 2559 C C . ARG B 1 133 ? 16.922 -27.438 -15.883 1 76.31 133 ARG B C 1
ATOM 2561 O O . ARG B 1 133 ? 17.516 -28.516 -15.82 1 76.31 133 ARG B O 1
ATOM 2568 N N . PHE B 1 134 ? 16.359 -26.969 -16.922 1 72.62 134 PHE B N 1
ATOM 2569 C CA . PHE B 1 134 ? 16.469 -27.672 -18.188 1 72.62 134 PHE B CA 1
ATOM 2570 C C . PHE B 1 134 ? 17.922 -27.828 -18.609 1 72.62 134 PHE B C 1
ATOM 2572 O O . PHE B 1 134 ? 18.359 -28.906 -19 1 72.62 134 PHE B O 1
ATOM 2579 N N . LEU B 1 135 ? 18.625 -26.734 -18.422 1 68.06 135 LEU B N 1
ATOM 2580 C CA . LEU B 1 135 ? 20.047 -26.734 -18.797 1 68.06 135 LEU B CA 1
ATOM 2581 C C . LEU B 1 135 ? 20.844 -27.672 -17.891 1 68.06 135 LEU B C 1
ATOM 2583 O O . LEU B 1 135 ? 21.703 -28.406 -18.375 1 68.06 135 LEU B O 1
ATOM 2587 N N . LYS B 1 136 ? 20.562 -27.719 -16.641 1 74.44 136 LYS B N 1
ATOM 2588 C CA . LYS B 1 136 ? 21.25 -28.594 -15.688 1 74.44 136 LYS B CA 1
ATOM 2589 C C . LYS B 1 136 ? 20.953 -30.062 -15.977 1 74.44 136 LYS B C 1
ATOM 2591 O O . LYS B 1 136 ? 21.828 -30.906 -15.836 1 74.44 136 LYS B O 1
ATOM 2596 N N . LEU B 1 137 ? 19.781 -30.344 -16.344 1 69.88 137 LEU B N 1
ATOM 2597 C CA . LEU B 1 137 ? 19.344 -31.719 -16.562 1 69.88 137 LEU B CA 1
ATOM 2598 C C . LEU B 1 137 ? 19.875 -32.25 -17.891 1 69.88 137 LEU B C 1
ATOM 2600 O O . LEU B 1 137 ? 20.266 -33.406 -18 1 69.88 137 LEU B O 1
ATOM 2604 N N . HIS B 1 138 ? 19.922 -31.5 -18.844 1 69.44 138 HIS B N 1
ATOM 2605 C CA . HIS B 1 138 ? 20.25 -31.969 -20.188 1 69.44 138 HIS B CA 1
ATOM 2606 C C . HIS B 1 138 ? 21.703 -31.703 -20.531 1 69.44 138 HIS B C 1
ATOM 2608 O O . HIS B 1 138 ? 22.281 -32.375 -21.406 1 69.44 138 HIS B O 1
ATOM 2614 N N . TRP B 1 139 ? 22.391 -30.672 -19.875 1 65.38 139 TRP B N 1
ATOM 2615 C CA . TRP B 1 139 ? 23.797 -30.344 -20.094 1 65.38 139 TRP B CA 1
ATOM 2616 C C . TRP B 1 139 ? 24.547 -30.297 -18.766 1 65.38 139 TRP B C 1
ATOM 2618 O O . TRP B 1 139 ? 24.984 -29.219 -18.328 1 65.38 139 TRP B O 1
ATOM 2628 N N . PRO B 1 140 ? 24.531 -31.422 -17.969 1 61.12 140 PRO B N 1
ATOM 2629 C CA . PRO B 1 140 ? 25.141 -31.422 -16.641 1 61.12 140 PRO B CA 1
ATOM 2630 C C . PRO B 1 140 ? 26.578 -30.953 -16.641 1 61.12 140 PRO B C 1
ATOM 2632 O O . PRO B 1 140 ? 27.062 -30.406 -15.641 1 61.12 140 PRO B O 1
ATOM 2635 N N . GLY B 1 141 ? 27.641 -31.406 -17.344 1 56.72 141 GLY B N 1
ATOM 2636 C CA . GLY B 1 141 ? 29.078 -31.109 -17.375 1 56.72 141 GLY B CA 1
ATOM 2637 C C . GLY B 1 141 ? 29.391 -29.75 -17.938 1 56.72 141 GLY B C 1
ATOM 2638 O O . GLY B 1 141 ? 30.547 -29.328 -17.953 1 56.72 141 GLY B O 1
ATOM 2639 N N . SER B 1 142 ? 28.562 -29.078 -18.641 1 49.53 142 SER B N 1
ATOM 2640 C CA . SER B 1 142 ? 28.938 -27.766 -19.156 1 49.53 142 SER B CA 1
ATOM 2641 C C . SER B 1 142 ? 28.984 -26.719 -18.031 1 49.53 142 SER B C 1
ATOM 2643 O O . SER B 1 142 ? 27.969 -26.438 -17.391 1 49.53 142 SER B O 1
ATOM 2645 N N . GLY B 1 143 ? 29.953 -26.844 -17.047 1 47.84 143 GLY B N 1
ATOM 2646 C CA . GLY B 1 143 ? 30.281 -25.719 -16.172 1 47.84 143 GLY B CA 1
ATOM 2647 C C . GLY B 1 143 ? 30.047 -24.375 -16.828 1 47.84 143 GLY B C 1
ATOM 2648 O O . GLY B 1 143 ? 30.984 -23.703 -17.234 1 47.84 143 GLY B O 1
ATOM 2649 N N . MET B 1 144 ? 29.281 -24.188 -17.844 1 42.44 144 MET B N 1
ATOM 2650 C CA . MET B 1 144 ? 29.109 -22.922 -18.562 1 42.44 144 MET B CA 1
ATOM 2651 C C . MET B 1 144 ? 29.016 -21.75 -17.578 1 42.44 144 MET B C 1
ATOM 2653 O O . MET B 1 144 ? 27.953 -21.5 -17.016 1 42.44 144 MET B O 1
ATOM 2657 N N . THR B 1 145 ? 29.812 -21.625 -16.578 1 40.09 145 THR B N 1
ATOM 2658 C CA . THR B 1 145 ? 30.125 -20.266 -16.156 1 40.09 145 THR B CA 1
ATOM 2659 C C . THR B 1 145 ? 30.344 -19.359 -17.375 1 40.09 145 THR B C 1
ATOM 2661 O O . THR B 1 145 ? 30.906 -18.281 -17.25 1 40.09 145 THR B O 1
ATOM 2664 N N . GLY B 1 146 ? 30.75 -19.859 -18.594 1 37.19 146 GLY B N 1
ATOM 2665 C CA . GLY B 1 146 ? 31.219 -19.016 -19.688 1 37.19 146 GLY B CA 1
ATOM 2666 C C . GLY B 1 146 ? 30.344 -17.797 -19.906 1 37.19 146 GLY B C 1
ATOM 2667 O O . GLY B 1 146 ? 29.297 -17.641 -19.266 1 37.19 146 GLY B O 1
ATOM 2668 N N . SER B 1 147 ? 30.828 -16.875 -21 1 34.53 147 SER B N 1
ATOM 2669 C CA . SER B 1 147 ? 30.344 -15.594 -21.5 1 34.53 147 SER B CA 1
ATOM 2670 C C . SER B 1 147 ? 28.828 -15.609 -21.656 1 34.53 147 SER B C 1
ATOM 2672 O O . SER B 1 147 ? 28.25 -16.641 -22.031 1 34.53 147 SER B O 1
ATOM 2674 N N . ARG B 1 148 ? 28.109 -14.836 -20.828 1 35.78 148 ARG B N 1
ATOM 2675 C CA . ARG B 1 148 ? 26.75 -14.352 -21.047 1 35.78 148 ARG B CA 1
ATOM 2676 C C . ARG B 1 148 ? 26.391 -14.352 -22.531 1 35.78 148 ARG B C 1
ATOM 2678 O O . ARG B 1 148 ? 26.328 -13.297 -23.156 1 35.78 148 ARG B O 1
ATOM 2685 N N . GLY B 1 149 ? 27.172 -14.992 -23.406 1 32.84 149 GLY B N 1
ATOM 2686 C CA . GLY B 1 149 ? 26.75 -14.914 -24.797 1 32.84 149 GLY B CA 1
ATOM 2687 C C . GLY B 1 149 ? 25.266 -15.18 -24.984 1 32.84 149 GLY B C 1
ATOM 2688 O O . GLY B 1 149 ? 24.609 -15.758 -24.109 1 32.84 149 GLY B O 1
ATOM 2689 N N . ASP B 1 150 ? 24.672 -14.453 -26.016 1 34.56 150 ASP B N 1
ATOM 2690 C CA . ASP B 1 150 ? 23.328 -14.484 -26.578 1 34.56 150 ASP B CA 1
ATOM 2691 C C . ASP B 1 150 ? 22.859 -15.914 -26.812 1 34.56 150 ASP B C 1
ATOM 2693 O O . ASP B 1 150 ? 22.891 -16.406 -27.938 1 34.56 150 ASP B O 1
ATOM 2697 N N . HIS B 1 151 ? 23.484 -16.875 -26.188 1 34.62 151 HIS B N 1
ATOM 2698 C CA . HIS B 1 151 ? 22.828 -18.109 -26.625 1 34.62 151 HIS B CA 1
ATOM 2699 C C . HIS B 1 151 ? 21.312 -18 -26.531 1 34.62 151 HIS B C 1
ATOM 2701 O O . HIS B 1 151 ? 20.766 -17.75 -25.453 1 34.62 151 HIS B O 1
ATOM 2707 N N . ALA B 1 152 ? 20.781 -17.547 -27.578 1 32.88 152 ALA B N 1
ATOM 2708 C CA . ALA B 1 152 ? 19.344 -17.625 -27.859 1 32.88 152 ALA B CA 1
ATOM 2709 C C . ALA B 1 152 ? 18.734 -18.891 -27.25 1 32.88 152 ALA B C 1
ATOM 2711 O O . ALA B 1 152 ? 19.297 -19.984 -27.391 1 32.88 152 ALA B O 1
ATOM 2712 N N . CYS B 1 153 ? 18.453 -18.859 -25.984 1 35.53 153 CYS B N 1
ATOM 2713 C CA . CYS B 1 153 ? 17.656 -19.969 -25.469 1 35.53 153 CYS B CA 1
ATOM 2714 C C . CYS B 1 153 ? 17.109 -20.812 -26.594 1 35.53 153 CYS B C 1
ATOM 2716 O O . CYS B 1 153 ? 16.5 -20.297 -27.531 1 35.53 153 CYS B O 1
ATOM 2718 N N . PRO B 1 154 ? 17.859 -21.828 -27.156 1 31.3 154 PRO B N 1
ATOM 2719 C CA . PRO B 1 154 ? 17.047 -22.547 -28.156 1 31.3 154 PRO B CA 1
ATOM 2720 C C . PRO B 1 154 ? 15.555 -22.328 -27.953 1 31.3 154 PRO B C 1
ATOM 2722 O O . PRO B 1 154 ? 15.125 -21.797 -26.938 1 31.3 154 PRO B O 1
ATOM 2725 N N . SER B 1 155 ? 14.648 -23.016 -28.906 1 30.62 155 SER B N 1
ATOM 2726 C CA . SER B 1 155 ? 13.188 -23.047 -28.859 1 30.62 155 SER B CA 1
ATOM 2727 C C . SER B 1 155 ? 12.688 -23.25 -27.438 1 30.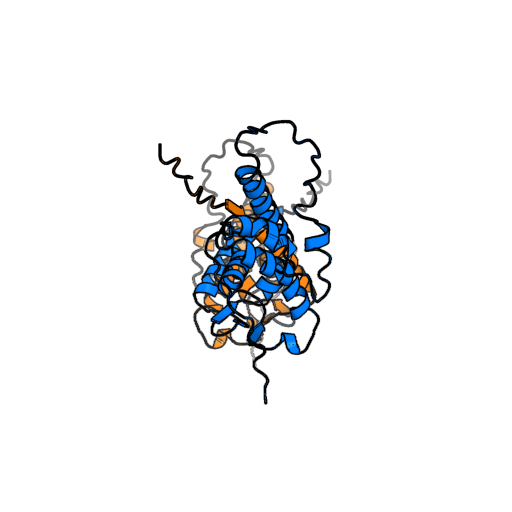62 155 SER B C 1
ATOM 2729 O O . SER B 1 155 ? 11.594 -23.781 -27.219 1 30.62 155 SER B O 1
ATOM 2731 N N . CYS B 1 156 ? 13.516 -23.422 -26.5 1 34.47 156 CYS B N 1
ATOM 2732 C CA . CYS B 1 156 ? 12.93 -23.812 -25.219 1 34.47 156 CYS B CA 1
ATOM 2733 C C . CYS B 1 156 ? 11.773 -22.906 -24.844 1 34.47 156 CYS B C 1
ATOM 2735 O O . CYS B 1 156 ? 10.719 -23.375 -24.406 1 34.47 156 CYS B O 1
ATOM 2737 N N . CYS B 1 157 ? 12.102 -21.672 -24.172 1 36.56 157 CYS B N 1
ATOM 2738 C CA . CYS B 1 157 ? 10.922 -20.844 -23.953 1 36.56 157 CYS B CA 1
ATOM 2739 C C . CYS B 1 157 ? 10.484 -20.156 -25.25 1 36.56 157 CYS B C 1
ATOM 2741 O O . CYS B 1 157 ? 11.219 -19.328 -25.797 1 36.56 157 CYS B O 1
ATOM 2743 N N . PRO B 1 158 ? 10.117 -20.719 -26.312 1 32.25 158 PRO B N 1
ATOM 2744 C CA . PRO B 1 158 ? 9.461 -19.766 -27.203 1 32.25 158 PRO B CA 1
ATOM 2745 C C . PRO B 1 158 ? 8.883 -18.562 -26.469 1 32.25 158 PRO B C 1
ATOM 2747 O O . PRO B 1 158 ? 7.984 -18.719 -25.641 1 32.25 158 PRO B O 1
ATOM 2750 N N . ILE B 1 159 ? 9.516 -17.656 -26.016 1 35.44 159 ILE B N 1
ATOM 2751 C CA . ILE B 1 159 ? 8.961 -16.375 -25.578 1 35.44 159 ILE B CA 1
ATOM 2752 C C . ILE B 1 159 ? 7.641 -16.125 -26.312 1 35.44 159 ILE B C 1
ATOM 2754 O O . ILE B 1 159 ? 6.746 -15.461 -25.766 1 35.44 159 ILE B O 1
ATOM 2758 N N . SER B 1 160 ? 7.434 -16.391 -27.641 1 32.75 160 SER B N 1
ATOM 2759 C CA . SER B 1 160 ? 6.176 -16.5 -28.375 1 32.75 160 SER B CA 1
ATOM 2760 C C . SER B 1 160 ? 5.297 -17.609 -27.797 1 32.75 160 SER B C 1
ATOM 2762 O O . SER B 1 160 ? 4.105 -17.688 -28.109 1 32.75 160 SER B O 1
ATOM 2764 N N . ALA B 1 161 ? 5.824 -18.75 -27.312 1 35.16 161 ALA B N 1
ATOM 2765 C CA . ALA B 1 161 ? 4.902 -19.688 -26.672 1 35.16 161 ALA B CA 1
ATOM 2766 C C . ALA B 1 161 ? 4.301 -19.094 -25.406 1 35.16 161 ALA B C 1
ATOM 2768 O O . ALA B 1 161 ? 3.203 -19.484 -24.984 1 35.16 161 ALA B O 1
ATOM 2769 N N . CYS B 1 162 ? 5.066 -18.359 -24.547 1 35.66 162 CYS B N 1
ATOM 2770 C CA . CYS B 1 162 ? 4.328 -17.625 -23.516 1 35.66 162 CYS B CA 1
ATOM 2771 C C . CYS B 1 162 ? 3.338 -16.656 -24.156 1 35.66 162 CYS B C 1
ATOM 2773 O O . CYS B 1 162 ? 2.41 -16.188 -23.484 1 35.66 162 CYS B O 1
ATOM 2775 N N . LEU B 1 163 ? 3.752 -15.938 -25.156 1 31.28 163 LEU B N 1
ATOM 2776 C CA . LEU B 1 163 ? 2.826 -14.93 -25.672 1 31.28 163 LEU B CA 1
ATOM 2777 C C . LEU B 1 163 ? 1.621 -15.594 -26.328 1 31.28 163 LEU B C 1
ATOM 2779 O O . LEU B 1 163 ? 0.518 -15.047 -26.312 1 31.28 163 LEU B O 1
ATOM 2783 N N . PHE B 1 164 ? 1.868 -16.422 -27.469 1 31.53 164 PHE B N 1
ATOM 2784 C CA . PHE B 1 164 ? 0.715 -16.672 -28.328 1 31.53 164 PHE B CA 1
ATOM 2785 C C . PHE B 1 164 ? -0.273 -17.609 -27.641 1 31.53 164 PHE B C 1
ATOM 2787 O O . PHE B 1 164 ? -0.086 -18.828 -27.656 1 31.53 164 PHE B O 1
ATOM 2794 N N . ALA B 1 165 ? -0.816 -17.297 -26.594 1 30.97 165 ALA B N 1
ATOM 2795 C CA . ALA B 1 165 ? -2.006 -17.953 -26.047 1 30.97 165 ALA B CA 1
ATOM 2796 C C . ALA B 1 165 ? -3.055 -18.172 -27.125 1 30.97 165 ALA B C 1
ATOM 2798 O O . ALA B 1 165 ? -3.842 -17.281 -27.438 1 30.97 165 ALA B O 1
ATOM 2799 N N . GLY B 1 166 ? -2.812 -18.516 -28.375 1 28.06 166 GLY B N 1
ATOM 2800 C CA . GLY B 1 166 ? -4.016 -18.953 -29.078 1 28.06 166 GLY B CA 1
ATOM 2801 C C . GLY B 1 166 ? -4.797 -20 -28.312 1 28.06 166 GLY B C 1
ATOM 2802 O O . GLY B 1 166 ? -4.266 -20.641 -27.391 1 28.06 166 GLY B O 1
ATOM 2803 N N . PRO B 1 167 ? -6.203 -20.328 -28.578 1 29.73 167 PRO B N 1
ATOM 2804 C CA . PRO B 1 167 ? -7.164 -21.141 -27.844 1 29.73 167 PRO B CA 1
ATOM 2805 C C . PRO B 1 167 ? -6.574 -22.469 -27.375 1 29.73 167 PRO B C 1
ATOM 2807 O O . PRO B 1 167 ? -6.75 -22.859 -26.219 1 29.73 167 PRO B O 1
ATOM 2810 N N . SER B 1 168 ? -6.473 -23.516 -28.297 1 27.92 168 SER B N 1
ATOM 2811 C CA . SER B 1 168 ? -6.465 -24.969 -28.094 1 27.92 168 SER B CA 1
ATOM 2812 C C . SER B 1 168 ? -5.133 -25.438 -27.516 1 27.92 168 SER B C 1
ATOM 2814 O O . SER B 1 168 ? -5.098 -26.359 -26.688 1 27.92 168 SER B O 1
ATOM 2816 N N . SER B 1 169 ? -3.922 -25.344 -28.297 1 27.2 169 SER B N 1
ATOM 2817 C CA . SER B 1 169 ? -2.686 -26.109 -28.172 1 27.2 169 SER B CA 1
ATOM 2818 C C . SER B 1 169 ? -1.834 -25.609 -27.016 1 27.2 169 SER B C 1
ATOM 2820 O O . SER B 1 169 ? -0.613 -25.781 -27 1 27.2 169 SER B O 1
ATOM 2822 N N . TYR B 1 170 ? -2.297 -24.828 -26.25 1 31.59 170 TYR B N 1
ATOM 2823 C CA . TYR B 1 170 ? -1.545 -24.234 -25.156 1 31.59 170 TYR B CA 1
ATOM 2824 C C . TYR B 1 170 ? -0.981 -25.328 -24.234 1 31.59 170 TYR B C 1
ATOM 2826 O O . TYR B 1 170 ? -0.398 -25.031 -23.203 1 31.59 170 TYR B O 1
ATOM 2834 N N . GLN B 1 171 ? -1.518 -26.547 -24.203 1 28.06 171 GLN B N 1
ATOM 2835 C CA . GLN B 1 171 ? -1.203 -27.625 -23.281 1 28.06 171 GLN B CA 1
ATOM 2836 C C . GLN B 1 171 ? 0.266 -28.016 -23.375 1 28.06 171 GLN B C 1
ATOM 2838 O O . GLN B 1 171 ? 0.867 -28.453 -22.391 1 28.06 171 GLN B O 1
ATOM 2843 N N . ILE B 1 172 ? 0.831 -28.328 -24.578 1 28.36 172 ILE B N 1
ATOM 2844 C CA . ILE B 1 172 ? 1.803 -29.391 -24.844 1 28.36 172 ILE B CA 1
ATOM 2845 C C . ILE B 1 172 ? 3.213 -28.875 -24.562 1 28.36 172 ILE B C 1
ATOM 2847 O O . ILE B 1 172 ? 4.031 -29.578 -23.969 1 28.36 172 ILE B O 1
ATOM 2851 N N . GLU B 1 173 ? 3.621 -27.703 -25.219 1 29.92 173 GLU B N 1
ATOM 2852 C CA . GLU B 1 173 ? 5.074 -27.688 -25.359 1 29.92 173 GLU B CA 1
ATOM 2853 C C . GLU B 1 173 ? 5.75 -27.281 -24.047 1 29.92 173 GLU B C 1
ATOM 2855 O O . GLU B 1 173 ? 6.941 -27.547 -23.859 1 29.92 173 GLU B O 1
ATOM 2860 N N . CYS B 1 174 ? 5.219 -26.453 -23.125 1 32.47 174 CYS B N 1
ATOM 2861 C CA . CYS B 1 174 ? 5.797 -26.438 -21.797 1 32.47 174 CYS B CA 1
ATOM 2862 C C . CYS B 1 174 ? 5.727 -27.828 -21.156 1 32.47 174 CYS B C 1
ATOM 2864 O O . CYS B 1 174 ? 6.32 -28.062 -20.094 1 32.47 174 CYS B O 1
ATOM 2866 N N . SER B 1 175 ? 4.824 -28.734 -21.547 1 29.52 175 SER B N 1
ATOM 2867 C CA . SER B 1 175 ? 4.723 -30.141 -21.172 1 29.52 175 SER B CA 1
ATOM 2868 C C . SER B 1 175 ? 5.953 -30.922 -21.625 1 29.52 175 SER B C 1
ATOM 2870 O O . SER B 1 175 ? 6.25 -31.984 -21.078 1 29.52 175 SER B O 1
ATOM 2872 N N . LYS B 1 176 ? 6.512 -30.672 -22.797 1 32.16 176 LYS B N 1
ATOM 2873 C CA . LYS B 1 176 ? 7.598 -31.516 -23.281 1 32.16 176 LYS B CA 1
ATOM 2874 C C . LYS B 1 176 ? 8.891 -31.25 -22.516 1 32.16 176 LYS B C 1
ATOM 2876 O O . LYS B 1 176 ? 9.789 -32.094 -22.484 1 32.16 176 LYS B O 1
ATOM 2881 N N . MET B 1 177 ? 9.109 -30.125 -22.094 1 31.53 177 MET B N 1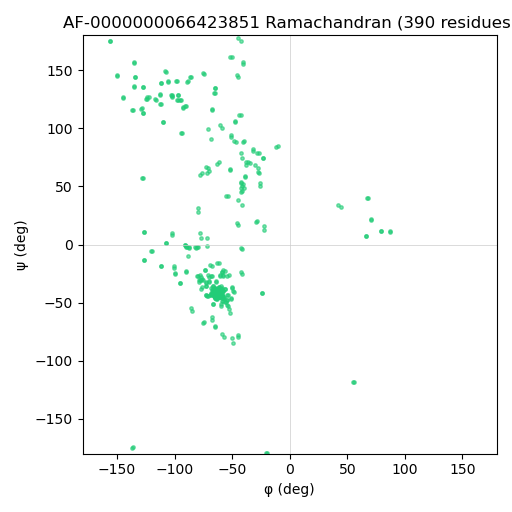
ATOM 2882 C CA . MET B 1 177 ? 10.312 -30.031 -21.266 1 31.53 177 MET B CA 1
ATOM 2883 C C . MET B 1 177 ? 10.102 -30.719 -19.922 1 31.53 177 MET B C 1
ATOM 2885 O O . MET B 1 177 ? 11.031 -30.844 -19.125 1 31.53 177 MET B O 1
ATOM 2889 N N . THR B 1 178 ? 8.844 -30.812 -19.438 1 29.42 178 THR B N 1
ATOM 2890 C CA . THR B 1 178 ? 8.734 -31.578 -18.188 1 29.42 178 THR B CA 1
ATOM 2891 C C . THR B 1 178 ? 9.258 -33 -18.375 1 29.42 178 THR B C 1
ATOM 2893 O O . THR B 1 178 ? 9.984 -33.531 -17.531 1 29.42 178 THR B O 1
ATOM 2896 N N . TRP B 1 179 ? 8.344 -33.969 -19.109 1 28.66 179 TRP B N 1
ATOM 2897 C CA . TRP B 1 179 ? 8.062 -35.344 -18.75 1 28.66 179 TRP B CA 1
ATOM 2898 C C . TRP B 1 179 ? 9.164 -36.281 -19.266 1 28.66 179 TRP B C 1
ATOM 2900 O O . TRP B 1 179 ? 9 -37.5 -19.281 1 28.66 179 TRP B O 1
ATOM 2910 N N . TYR B 1 180 ? 10.109 -35.844 -19.938 1 29.34 180 TYR B N 1
ATOM 2911 C CA . TYR B 1 180 ? 10.945 -37 -20.172 1 29.34 180 TYR B CA 1
ATOM 2912 C C . TYR B 1 180 ? 11.242 -37.75 -18.859 1 29.34 180 TYR B C 1
ATOM 2914 O O . TYR B 1 180 ? 11.547 -38.938 -18.859 1 29.34 180 TYR B O 1
ATOM 2922 N N . GLY B 1 181 ? 11.414 -37.031 -17.828 1 28.23 181 GLY B N 1
ATOM 2923 C CA . GLY B 1 181 ? 11.688 -37.938 -16.719 1 28.23 181 GLY B CA 1
ATOM 2924 C C . GLY B 1 181 ? 10.477 -38.75 -16.297 1 28.23 181 GLY B C 1
ATOM 2925 O O . GLY B 1 181 ? 10.594 -39.688 -15.484 1 28.23 181 GLY B O 1
ATOM 2926 N N . ALA B 1 182 ? 9.172 -38.188 -16.406 1 27.91 182 ALA B N 1
ATOM 2927 C CA . ALA B 1 182 ? 8.109 -39.094 -15.992 1 27.91 182 ALA B CA 1
ATOM 2928 C C . ALA B 1 182 ? 7.91 -40.219 -17.016 1 27.91 182 ALA B C 1
ATOM 2930 O O . ALA B 1 182 ? 6.906 -40.938 -16.969 1 27.91 182 ALA B O 1
ATOM 2931 N N . VAL B 1 183 ? 8.562 -40.344 -18.109 1 28.5 183 VAL B N 1
ATOM 2932 C CA . VAL B 1 183 ? 8.258 -41.5 -18.984 1 28.5 183 VAL B CA 1
ATOM 2933 C C . VAL B 1 183 ? 8.391 -42.781 -18.203 1 28.5 183 VAL B C 1
ATOM 2935 O O . VAL B 1 183 ? 8.195 -43.875 -18.766 1 28.5 183 VAL B O 1
ATOM 2938 N N . THR B 1 184 ? 9.102 -42.969 -17.234 1 26.19 184 THR B N 1
ATOM 2939 C CA . THR B 1 184 ? 9.109 -44.406 -16.984 1 26.19 184 THR B CA 1
ATOM 2940 C C . THR B 1 184 ? 7.723 -44.906 -16.578 1 26.19 184 THR B C 1
ATOM 2942 O O . THR B 1 184 ? 7.254 -45.938 -17.078 1 26.19 184 THR B O 1
ATOM 2945 N N . ASN B 1 185 ? 7.094 -44.656 -15.438 1 24.25 185 ASN B N 1
ATOM 2946 C CA . ASN B 1 185 ? 6.113 -45.562 -14.844 1 24.25 185 ASN B CA 1
ATOM 2947 C C . ASN B 1 185 ? 4.711 -45.281 -15.375 1 24.25 185 ASN B C 1
ATOM 2949 O O . ASN B 1 185 ? 3.719 -45.688 -14.773 1 24.25 185 ASN B O 1
ATOM 2953 N N . ALA B 1 186 ? 4.348 -44.219 -16.125 1 25.53 186 ALA B N 1
ATOM 2954 C CA . ALA B 1 186 ? 2.902 -44.062 -16.281 1 25.53 186 ALA B CA 1
ATOM 2955 C C . ALA B 1 186 ? 2.332 -45.156 -17.188 1 25.53 186 ALA B C 1
ATOM 2957 O O . ALA B 1 186 ? 2.805 -45.375 -18.312 1 25.53 186 ALA B O 1
ATOM 2958 N N . GLY B 1 187 ? 1.729 -46.25 -16.672 1 23.5 187 GLY B N 1
ATOM 2959 C CA . GLY B 1 187 ? 0.788 -47.219 -17.234 1 23.5 187 GLY B CA 1
ATOM 2960 C C . GLY B 1 187 ? -0.266 -46.562 -18.109 1 23.5 187 GLY B C 1
ATOM 2961 O O . GLY B 1 187 ? -0.471 -45.344 -18.047 1 23.5 187 GLY B O 1
ATOM 2962 N N . THR B 1 188 ? -0.991 -47.25 -19.125 1 24.45 188 THR B N 1
ATOM 2963 C CA . THR B 1 188 ? -1.984 -47.219 -20.188 1 24.45 188 THR B CA 1
ATOM 2964 C C . THR B 1 188 ? -3.316 -46.688 -19.672 1 24.45 188 THR B C 1
ATOM 2966 O O . THR B 1 188 ? -4.16 -47.438 -19.203 1 24.45 188 THR B O 1
ATOM 2969 N N . TRP B 1 189 ? -3.549 -45.656 -18.844 1 22.05 189 TRP B N 1
ATOM 2970 C CA . TRP B 1 189 ? -4.965 -45.469 -18.562 1 22.05 189 TRP B CA 1
ATOM 2971 C C . TRP B 1 189 ? -5.746 -45.188 -19.844 1 22.05 189 TRP B C 1
ATOM 2973 O O . TRP B 1 189 ? -5.344 -44.375 -20.672 1 22.05 189 TRP B O 1
ATOM 2983 N N . SER B 1 190 ? -6.5 -46.156 -20.422 1 21.45 190 SER B N 1
ATOM 2984 C CA . SER B 1 190 ? -7.543 -46.281 -21.438 1 21.45 190 SER B CA 1
ATOM 2985 C C . SER B 1 190 ? -8.555 -45.156 -21.328 1 21.45 190 SER B C 1
ATOM 2987 O O . SER B 1 190 ? -9.062 -44.844 -20.234 1 21.45 190 SER B O 1
ATOM 2989 N N . MET B 1 191 ? -8.367 -44.062 -21.953 1 24.27 191 MET B N 1
ATOM 2990 C CA . MET B 1 191 ? -9.406 -43.062 -22.203 1 24.27 191 MET B CA 1
ATOM 2991 C C . MET B 1 191 ? -10.711 -43.75 -22.625 1 24.27 191 MET B C 1
ATOM 2993 O O . MET B 1 191 ? -10.867 -44.156 -23.766 1 24.27 191 MET B O 1
ATOM 2997 N N . LYS B 1 192 ? -11.219 -44.75 -21.797 1 24.45 192 LYS B N 1
ATOM 2998 C CA . LYS B 1 192 ? -12.531 -45.312 -22.078 1 24.45 192 LYS B CA 1
ATOM 2999 C C . LYS B 1 192 ? -13.57 -44.219 -22.328 1 24.45 192 LYS B C 1
ATOM 3001 O O . LYS B 1 192 ? -13.648 -43.25 -21.578 1 24.45 192 LYS B O 1
ATOM 3006 N N . GLN B 1 193 ? -13.977 -44.031 -23.672 1 23.34 193 GLN B N 1
ATOM 3007 C CA . GLN B 1 193 ? -15.125 -43.438 -24.359 1 23.34 193 GLN B CA 1
ATOM 3008 C C . GLN B 1 193 ? -16.438 -43.812 -23.672 1 23.34 193 GLN B C 1
ATOM 3010 O O . GLN B 1 193 ? -16.844 -44.969 -23.703 1 23.34 193 GLN B O 1
ATOM 3015 N N . ARG B 1 194 ? -16.609 -43.688 -22.328 1 23.59 194 ARG B N 1
ATOM 3016 C CA . ARG B 1 194 ? -17.906 -44.125 -21.812 1 23.59 194 ARG B CA 1
ATOM 3017 C C . ARG B 1 194 ? -19.047 -43.5 -22.578 1 23.59 194 ARG B C 1
ATOM 3019 O O . ARG B 1 194 ? -19.156 -42.281 -22.672 1 23.59 194 ARG B O 1
ATOM 3026 N N . THR B 1 195 ? -19.469 -44.281 -23.625 1 21.22 195 THR B N 1
ATOM 3027 C CA . THR B 1 195 ? -20.703 -44.25 -24.406 1 21.22 195 THR B CA 1
ATOM 3028 C C . THR B 1 195 ? -21.922 -44.031 -23.516 1 21.22 195 THR B C 1
ATOM 3030 O O . THR B 1 195 ? -22.156 -44.75 -22.562 1 21.22 195 THR B O 1
ATOM 3033 N N . ILE B 1 196 ? -22.125 -42.719 -23.109 1 21.89 196 ILE B N 1
ATOM 3034 C CA . ILE B 1 196 ? -23.484 -42.406 -22.656 1 21.89 196 ILE B CA 1
ATOM 3035 C C . ILE B 1 196 ? -24.484 -43.156 -23.547 1 21.89 196 ILE B C 1
ATOM 3037 O O . ILE B 1 196 ? -24.594 -42.875 -24.734 1 21.89 196 ILE B O 1
ATOM 3041 N N . ILE B 1 197 ? -24.484 -44.531 -23.391 1 19.89 197 ILE B N 1
ATOM 3042 C CA . ILE B 1 197 ? -25.75 -45.188 -23.641 1 19.89 197 ILE B CA 1
ATOM 3043 C C . ILE B 1 197 ? -26.781 -44.812 -22.578 1 19.89 197 ILE B C 1
ATOM 3045 O O . ILE B 1 197 ? -26.453 -44.75 -21.391 1 19.89 197 ILE B O 1
#